Protein AF-0000000078998540 (afdb_homodimer)

Sequence (510 aa):
MRARLSVVMIAKNAASLLPDCLASVAWADEIVVLDSGSSDDTVAVATAAGAKVFTESDWQGYGIQRQRAQQYASGDYILMIDTDERVTPELAQAIRQVLEQPDPQAVYSIARRNLFLGRFMRHSGWYPDRVTRLYARERYRYNDNQVHESLDAPGARVVTLSGDLLHLTCRDFASFQRKQLNYATAWAQERHQQGKKVSVPGIFGRTLAAFCKTLILRAGVLDGRQGWLLAVVNAQYTFNKYTELWALNRGFTEKMRARLSVVMIAKNAASLLPDCLASVAWADEIVVLDSGSSDDTVAVATAAGAKVFTESDWQGYGIQRQRAQQYASGDYILMIDTDERVTPELAQAIRQVLEQPDPQAVYSIARRNLFLGRFMRHSGWYPDRVTRLYARERYRYNDNQVHESLDAPGARVVTLSGDLLHLTCRDFASFQRKQLNYATAWAQERHQQGKKVSVPGIFGRTLAAFCKTLILRAGVLDGRQGWLLAVVNAQYTFNKYTELWALNRGFTEK

Nearest PDB structures (foldseek):
  7msp-assembly2_B  TM=5.994E-01  e=4.275E-14  Bacillus subtilis subsp. subtilis str. 168
  7msk-assembly1_B  TM=5.795E-01  e=1.877E-12  Bacillus thuringiensis serovar andalousiensis BGSC 4AW1
  6p61-assembly2_B  TM=7.218E-01  e=4.505E-08  Leptospira borgpetersenii serovar Hardjo-bovis str. JB197
  6p61-assembly3_C  TM=7.239E-01  e=1.401E-07  Leptospira borgpetersenii serovar Hardjo-bovis str. JB197
  8vh8-assembly2_B  TM=6.514E-01  e=2.178E-07  Pasteurella multocida

Solvent-accessible surface area (backbone atoms only — not comparable to full-atom values): 25796 Å² total; per-residue (Å²): 127,66,54,41,37,17,37,34,31,60,43,60,61,37,42,87,41,34,62,62,24,50,60,43,50,62,86,46,77,34,42,38,38,29,27,46,66,49,87,56,54,27,65,58,54,44,44,74,73,66,32,50,72,47,78,54,63,81,78,76,43,64,14,49,49,52,42,56,39,54,68,74,50,82,36,52,28,31,40,58,50,51,51,56,31,31,50,33,71,57,23,51,52,43,51,53,55,44,31,60,66,65,55,80,61,36,33,31,30,39,29,32,29,34,25,45,67,81,38,68,39,69,27,45,71,41,32,79,38,72,44,68,36,38,36,33,45,91,80,44,50,50,33,71,37,81,68,82,53,45,67,49,56,87,89,44,45,79,42,78,48,57,46,39,34,40,29,64,70,27,48,27,62,64,62,41,50,51,51,45,50,52,52,20,50,52,49,20,52,54,39,45,76,70,65,58,82,65,50,70,68,54,35,52,52,50,18,52,46,38,26,47,40,22,33,58,78,30,37,3,60,79,43,46,71,50,17,54,54,46,14,53,50,47,15,46,41,46,32,50,18,41,48,40,29,35,32,53,75,70,60,28,42,68,127,127,64,56,41,37,16,36,35,29,61,43,60,62,37,44,87,41,34,62,62,24,50,60,43,50,63,85,45,78,34,43,37,37,30,27,47,65,49,87,55,56,27,66,59,52,43,44,73,73,66,32,49,73,46,79,56,64,81,79,77,43,63,14,48,50,52,41,56,38,54,69,73,52,81,37,54,27,32,38,57,48,53,49,56,30,32,51,32,72,57,22,52,51,42,51,54,54,43,30,60,66,67,56,80,61,37,32,32,30,39,27,31,31,35,28,44,66,80,36,69,38,69,28,44,72,42,31,80,38,72,45,69,36,38,38,33,44,91,80,44,51,51,34,70,40,82,69,83,52,48,67,49,56,85,89,44,45,79,42,79,49,59,46,40,34,39,30,64,69,28,48,29,63,66,62,41,50,52,51,45,50,52,52,20,50,52,49,17,52,54,39,45,76,71,66,56,81,66,51,70,69,52,34,52,51,50,17,52,46,39,25,47,39,21,32,60,79,29,36,4,61,78,44,46,71,51,17,54,54,48,14,52,51,48,14,48,42,45,33,51,17,42,49,42,29,36,32,52,73,70,61,26,41,69,130

Organism: Cronobacter sakazakii (strain ATCC BAA-894) (NCBI:txid290339)

Secondary structure (DSSP, 8-state):
-PPPEEEEEEESS-TTTHHHHHHHTTTSSEEEEEE---SSSHHHHHHHTT-EEEE------HHHHHHHHHHT--SSEEEE--TTEEE-HHHHHHHHHHHHS--TTEEEEEEEEEEETTEE-SSTT-SSEEEEEEEETTT-EE---SSS--EE-TTPEEEEEEEEEEEEEES-HHHHHHHHHHHHHHHHHHHHHTT----HHHHHHHHHHHHHIIIIIT-GGGGHHHHHHHHHHHHHHHHHHHHHHHHHHHT-S--/-PPPEEEEEEESS-TTTHHHHHHHTTTSSEEEEEE---SSSHHHHHHHTT-EEEE------HHHHHHHHHHT--SSEEEE--TTEEE-HHHHHHHHHHHHS--TTEEEEEEEEEEETTEE-SSTT-SSEEEEEEEETTT-EE---SSS--EE-TTPEEEEEEEEEEEEEES-HHHHHHHHHHHHHHHHHHHHHTT----HHHHHHHHHHHHHIIIIIT-GGGGHHHHHHHHHHHHHHHHHHHHHHHHHHHT-S--

Foldseek 3Di:
DFFAEEEWEEDEQLLPQQQQALVLCLVHPAYFYEYQDYPDCNQVNCVVSPHHYHYDNPDLADQVSQQVRLVVDDTQKYFYDYSQKHFDPQQVVQVRVCRRPPDQLAWEKAFAQEDFPHDRDCWLPNPRPIATGMHGSVQKGWDSDRPPIHIDRPPGHYHYTDGYIYGHQPPDPVVNLVVLLVVLLVLLVVCVVVVDADDPVRLVVQLVVQLCCRCPVRVLVVVPPRSNVVSNSRSVSSNNSNVSNNCVVVVVDDD/DFFAEEEWEEDEQLLPLQQQALVLCLVGPAYFYEYQDYPDCNQVNCVVSVHHYHYDNPDLADQVSQQVRLVVDDTQKYFYDYSQKGFDPQQVVQVSVCRRPPDQLAWEKAFAFEDFPHDRDCWLPNPRPIATGMHGSVQKGWDSDRPPIHIDRPPGHYHYTDGYIYGHQPPDPVVNLVVLLVVLLVLLVVCVVVVDADDPVRLVVQLVVQLCCRCPVRVLVVVPPRSNVVSNSRSVSSNNSNVSNNCVVVVVDDD

pLDDT: mean 95.79, std 5.22, range [49.41, 98.88]

Structure (mmCIF, N/CA/C/O backbone):
data_AF-0000000078998540-model_v1
#
loop_
_entity.id
_entity.type
_entity.pdbx_description
1 polymer 'Glycosyltransferase 2-like domain-containing protein'
#
loop_
_atom_site.group_PDB
_atom_site.id
_atom_site.type_symbol
_atom_site.label_atom_id
_atom_site.label_alt_id
_atom_site.label_comp_id
_atom_site.label_asym_id
_atom_site.label_entity_id
_atom_site.label_seq_id
_atom_site.pdbx_PDB_ins_code
_atom_site.Cartn_x
_atom_site.Cartn_y
_atom_site.Cartn_z
_atom_site.occupancy
_atom_site.B_iso_or_equiv
_atom_site.auth_seq_id
_atom_site.auth_comp_id
_atom_site.auth_asym_id
_atom_site.auth_atom_id
_atom_site.pdbx_PDB_model_num
ATOM 1 N N . MET A 1 1 ? 4.133 -50.562 -13.875 1 76 1 MET A N 1
ATOM 2 C CA . MET A 1 1 ? 3.025 -49.938 -13.164 1 76 1 MET A CA 1
ATOM 3 C C . MET A 1 1 ? 3.213 -48.438 -13.102 1 76 1 MET A C 1
ATOM 5 O O . MET A 1 1 ? 4.344 -47.938 -13.008 1 76 1 MET A O 1
ATOM 9 N N . ARG A 1 2 ? 2.113 -47.75 -13.328 1 91.31 2 ARG A N 1
ATOM 10 C CA . ARG A 1 2 ? 2.166 -46.281 -13.328 1 91.31 2 ARG A CA 1
ATOM 11 C C . ARG A 1 2 ? 2.531 -45.75 -11.945 1 91.31 2 ARG A C 1
ATOM 13 O O . ARG A 1 2 ? 2.064 -46.281 -10.93 1 91.31 2 ARG A O 1
ATOM 20 N N . ALA A 1 3 ? 3.414 -44.781 -11.922 1 97.06 3 ALA A N 1
ATOM 21 C CA . ALA A 1 3 ? 3.791 -44.188 -10.648 1 97.06 3 ALA A CA 1
ATOM 22 C C . ALA A 1 3 ? 2.596 -43.5 -9.992 1 97.06 3 ALA A C 1
ATOM 24 O O . ALA A 1 3 ? 1.777 -42.875 -10.68 1 97.06 3 ALA A O 1
ATOM 25 N N . ARG A 1 4 ? 2.52 -43.562 -8.695 1 98.25 4 ARG A N 1
ATOM 26 C CA . ARG A 1 4 ? 1.437 -42.938 -7.945 1 98.25 4 ARG A CA 1
ATOM 27 C C . ARG A 1 4 ? 1.755 -41.469 -7.645 1 98.25 4 ARG A C 1
ATOM 29 O O . ARG A 1 4 ? 2.889 -41.125 -7.297 1 98.25 4 ARG A O 1
ATOM 36 N N . LEU A 1 5 ? 0.716 -40.688 -7.801 1 98.69 5 LEU A N 1
ATOM 37 C CA . LEU A 1 5 ? 0.905 -39.25 -7.633 1 98.69 5 LEU A CA 1
ATOM 38 C C . LEU A 1 5 ? 0.256 -38.75 -6.34 1 98.69 5 LEU A C 1
ATOM 40 O O . LEU A 1 5 ? -0.913 -39.062 -6.078 1 98.69 5 LEU A O 1
ATOM 44 N N . SER A 1 6 ? 1.058 -38.031 -5.547 1 98.88 6 SER A N 1
ATOM 45 C CA . SER A 1 6 ? 0.527 -37.219 -4.449 1 98.88 6 SER A CA 1
ATOM 46 C C . SER A 1 6 ? 0.56 -35.75 -4.781 1 98.88 6 SER A C 1
ATOM 48 O O . SER A 1 6 ? 1.627 -35.188 -5.043 1 98.88 6 SER A O 1
ATOM 50 N N . VAL A 1 7 ? -0.583 -35.094 -4.781 1 98.88 7 VAL A N 1
ATOM 51 C CA . VAL A 1 7 ? -0.624 -33.656 -4.816 1 98.88 7 VAL A CA 1
ATOM 52 C C . VAL A 1 7 ? -0.544 -33.094 -3.398 1 98.88 7 VAL A C 1
ATOM 54 O O . VAL A 1 7 ? -1.308 -33.5 -2.52 1 98.88 7 VAL A O 1
ATOM 57 N N . VAL A 1 8 ? 0.411 -32.219 -3.227 1 98.81 8 VAL A N 1
ATOM 58 C CA . VAL A 1 8 ? 0.685 -31.703 -1.89 1 98.81 8 VAL A CA 1
ATOM 59 C C . VAL A 1 8 ? 0.499 -30.188 -1.871 1 98.81 8 VAL A C 1
ATOM 61 O O . VAL A 1 8 ? 0.949 -29.484 -2.781 1 98.81 8 VAL A O 1
ATOM 64 N N . MET A 1 9 ? -0.218 -29.703 -0.807 1 98.25 9 MET A N 1
ATOM 65 C CA . MET A 1 9 ? -0.389 -28.266 -0.674 1 98.25 9 MET A CA 1
ATOM 66 C C . MET A 1 9 ? -0.356 -27.844 0.792 1 98.25 9 MET A C 1
ATOM 68 O O . MET A 1 9 ? -0.728 -28.625 1.673 1 98.25 9 MET A O 1
ATOM 72 N N . ILE A 1 10 ? 0.123 -26.656 1.037 1 98.31 10 ILE A N 1
ATOM 73 C CA . ILE A 1 10 ? 0.015 -25.984 2.332 1 98.31 10 ILE A CA 1
ATOM 74 C C . ILE A 1 10 ? -1.066 -24.922 2.271 1 98.31 10 ILE A C 1
ATOM 76 O O . ILE A 1 10 ? -1.239 -24.25 1.244 1 98.31 10 ILE A O 1
ATOM 80 N N . ALA A 1 11 ? -1.829 -24.812 3.402 1 98.38 11 ALA A N 1
ATOM 81 C CA . ALA A 1 11 ? -2.986 -23.922 3.324 1 98.38 11 ALA A CA 1
ATOM 82 C C . ALA A 1 11 ? -3.166 -23.141 4.625 1 98.38 11 ALA A C 1
ATOM 84 O O . ALA A 1 11 ? -2.842 -23.641 5.703 1 98.38 11 ALA A O 1
ATOM 85 N N . LYS A 1 12 ? -3.592 -21.984 4.496 1 98 12 LYS A N 1
ATOM 86 C CA . LYS A 1 12 ? -4.047 -21.125 5.594 1 98 12 LYS A CA 1
ATOM 87 C C . LYS A 1 12 ? -5.191 -20.219 5.148 1 98 12 LYS A C 1
ATOM 89 O O . LYS A 1 12 ? -5.031 -19.422 4.23 1 98 12 LYS A O 1
ATOM 94 N N . ASN A 1 13 ? -6.355 -20.344 5.797 1 97.5 13 ASN A N 1
ATOM 95 C CA . ASN A 1 13 ? -7.543 -19.531 5.512 1 97.5 13 ASN A CA 1
ATOM 96 C C . ASN A 1 13 ? -7.824 -19.469 4.012 1 97.5 13 ASN A C 1
ATOM 98 O O . ASN A 1 13 ? -7.969 -18.375 3.457 1 97.5 13 ASN A O 1
ATOM 102 N N . ALA A 1 14 ? -7.883 -20.656 3.402 1 97.12 14 ALA A N 1
ATOM 103 C CA . ALA A 1 14 ? -8.008 -20.75 1.951 1 97.12 14 ALA A CA 1
ATOM 104 C C . ALA A 1 14 ? -9.352 -21.359 1.559 1 97.12 14 ALA A C 1
ATOM 106 O O . ALA A 1 14 ? -9.484 -21.922 0.47 1 97.12 14 ALA A O 1
ATOM 107 N N . ALA A 1 15 ? -10.336 -21.266 2.373 1 97.69 15 ALA A N 1
ATOM 108 C CA . ALA A 1 15 ? -11.609 -21.938 2.166 1 97.69 15 ALA A CA 1
ATOM 109 C C . ALA A 1 15 ? -12.234 -21.531 0.831 1 97.69 15 ALA A C 1
ATOM 111 O O . ALA A 1 15 ? -12.812 -22.375 0.133 1 97.69 15 ALA A O 1
ATOM 112 N N . SER A 1 16 ? -12.102 -20.344 0.473 1 95.19 16 SER A N 1
ATOM 113 C CA . SER A 1 16 ? -12.773 -19.844 -0.72 1 95.19 16 SER A CA 1
ATOM 114 C C . SER A 1 16 ? -12.062 -20.312 -1.99 1 95.19 16 SER A C 1
ATOM 116 O O . SER A 1 16 ? -12.695 -20.438 -3.043 1 95.19 16 SER A O 1
ATOM 118 N N . LEU A 1 17 ? -10.812 -20.641 -1.921 1 96 17 LEU A N 1
ATOM 119 C CA . LEU A 1 17 ? -10.016 -20.969 -3.098 1 96 17 LEU A CA 1
ATOM 120 C C . LEU A 1 17 ? -9.898 -22.469 -3.271 1 96 17 LEU A C 1
ATOM 122 O O . LEU A 1 17 ? -9.727 -22.969 -4.391 1 96 17 LEU A O 1
ATOM 126 N N . LEU A 1 18 ? -10.039 -23.203 -2.264 1 97.5 18 LEU A N 1
ATOM 127 C CA . LEU A 1 18 ? -9.664 -24.609 -2.197 1 97.5 18 LEU A CA 1
ATOM 128 C C . LEU A 1 18 ? -10.57 -25.453 -3.09 1 97.5 18 LEU A C 1
ATOM 130 O O . LEU A 1 18 ? -10.102 -26.375 -3.752 1 97.5 18 LEU A O 1
ATOM 134 N N . PRO A 1 19 ? -11.906 -25.141 -3.139 1 97.69 19 PRO A N 1
ATOM 135 C CA . PRO A 1 19 ? -12.773 -26.031 -3.906 1 97.69 19 PRO A CA 1
ATOM 136 C C . PRO A 1 19 ? -12.328 -26.188 -5.359 1 97.69 19 PRO A C 1
ATOM 138 O O . PRO A 1 19 ? -12.18 -27.312 -5.844 1 97.69 19 PRO A O 1
ATOM 141 N N . ASP A 1 20 ? -12.062 -25.094 -6.004 1 97.5 20 ASP A N 1
ATOM 142 C CA . ASP A 1 20 ? -11.641 -25.156 -7.402 1 97.5 20 ASP A CA 1
ATOM 143 C C . ASP A 1 20 ? -10.242 -25.766 -7.527 1 97.5 20 ASP A C 1
ATOM 145 O O . ASP A 1 20 ? -9.945 -26.453 -8.5 1 97.5 20 ASP A O 1
ATOM 149 N N . CYS A 1 21 ? -9.406 -25.438 -6.613 1 98.5 21 CYS A N 1
ATOM 150 C CA . CYS A 1 21 ? -8.062 -26.016 -6.613 1 98.5 21 CYS A CA 1
ATOM 151 C C . CYS A 1 21 ? -8.125 -27.531 -6.5 1 98.5 21 CYS A C 1
ATOM 153 O O . CYS A 1 21 ? -7.547 -28.25 -7.328 1 98.5 21 CYS A O 1
ATOM 155 N N . LEU A 1 22 ? -8.883 -28.016 -5.547 1 98.62 22 LEU A N 1
ATOM 156 C CA . LEU A 1 22 ? -9.008 -29.453 -5.301 1 98.62 22 LEU A CA 1
ATOM 157 C C . LEU A 1 22 ? -9.672 -30.141 -6.48 1 98.62 22 LEU A C 1
ATOM 159 O O . LEU A 1 22 ? -9.266 -31.25 -6.863 1 98.62 22 LEU A O 1
ATOM 163 N N . ALA A 1 23 ? -10.641 -29.516 -7.035 1 98.44 23 ALA A N 1
ATOM 164 C CA . ALA A 1 23 ? -11.32 -30.094 -8.195 1 98.44 23 ALA A CA 1
ATOM 165 C C . ALA A 1 23 ? -10.344 -30.281 -9.359 1 98.44 23 ALA A C 1
ATOM 167 O O . ALA A 1 23 ? -10.445 -31.266 -10.102 1 98.44 23 ALA A O 1
ATOM 168 N N . SER A 1 24 ? -9.43 -29.391 -9.523 1 98.69 24 SER A N 1
ATOM 169 C CA . SER A 1 24 ? -8.508 -29.422 -10.656 1 98.69 24 SER A CA 1
ATOM 170 C C . SER A 1 24 ? -7.52 -30.578 -10.531 1 98.69 24 SER A C 1
ATOM 172 O O . SER A 1 24 ? -6.859 -30.938 -11.508 1 98.69 24 SER A O 1
ATOM 174 N N . VAL A 1 25 ? -7.43 -31.172 -9.32 1 98.75 25 VAL A N 1
ATOM 175 C CA . VAL A 1 25 ? -6.453 -32.25 -9.125 1 98.75 25 VAL A CA 1
ATOM 176 C C . VAL A 1 25 ? -7.148 -33.5 -8.602 1 98.75 25 VAL A C 1
ATOM 178 O O . VAL A 1 25 ? -6.504 -34.375 -8.039 1 98.75 25 VAL A O 1
ATOM 181 N N . ALA A 1 26 ? -8.406 -33.562 -8.758 1 98.12 26 ALA A N 1
ATOM 182 C CA . ALA A 1 26 ? -9.203 -34.688 -8.242 1 98.12 26 ALA A CA 1
ATOM 183 C C . ALA A 1 26 ? -8.773 -36 -8.859 1 98.12 26 ALA A C 1
ATOM 185 O O . ALA A 1 26 ? -9.047 -37.062 -8.312 1 98.12 26 ALA A O 1
ATOM 186 N N . TRP A 1 27 ? -8.078 -35.938 -9.953 1 97.94 27 TRP A N 1
ATOM 187 C CA . TRP A 1 27 ? -7.656 -37.125 -10.695 1 97.94 27 TRP A CA 1
ATOM 188 C C . TRP A 1 27 ? -6.422 -37.75 -10.055 1 97.94 27 TRP A C 1
ATOM 190 O O . TRP A 1 27 ? -6.035 -38.875 -10.406 1 97.94 27 TRP A O 1
ATOM 200 N N . ALA A 1 28 ? -5.801 -37.125 -9.094 1 98.5 28 ALA A N 1
ATOM 201 C CA . ALA A 1 28 ? -4.59 -37.625 -8.453 1 98.5 28 ALA A CA 1
ATOM 202 C C . ALA A 1 28 ? -4.895 -38.844 -7.578 1 98.5 28 ALA A C 1
ATOM 204 O O . ALA A 1 28 ? -6.039 -39.062 -7.164 1 98.5 28 ALA A O 1
ATOM 205 N N . ASP A 1 29 ? -3.834 -39.625 -7.285 1 98.5 29 ASP A N 1
ATOM 206 C CA . ASP A 1 29 ? -4 -40.781 -6.438 1 98.5 29 ASP A CA 1
ATOM 207 C C . ASP A 1 29 ? -4.199 -40.406 -4.977 1 98.5 29 ASP A C 1
ATOM 209 O O . ASP A 1 29 ? -4.844 -41.125 -4.211 1 98.5 29 ASP A O 1
ATOM 213 N N . GLU A 1 30 ? -3.594 -39.281 -4.68 1 98.69 30 GLU A N 1
ATOM 214 C CA . GLU A 1 30 ? -3.596 -38.781 -3.309 1 98.69 30 GLU A CA 1
ATOM 215 C C . GLU A 1 30 ? -3.496 -37.25 -3.271 1 98.69 30 GLU A C 1
ATOM 217 O O . GLU A 1 30 ? -2.75 -36.656 -4.051 1 98.69 30 GLU A O 1
ATOM 222 N N . ILE A 1 31 ? -4.312 -36.656 -2.373 1 98.88 31 ILE A N 1
ATOM 223 C CA . ILE A 1 31 ? -4.199 -35.25 -2.107 1 98.88 31 ILE A CA 1
ATOM 224 C C . ILE A 1 31 ? -3.889 -35 -0.629 1 98.88 31 ILE A C 1
ATOM 226 O O . ILE A 1 31 ? -4.605 -35.5 0.245 1 98.88 31 ILE A O 1
ATOM 230 N N . VAL A 1 32 ? -2.771 -34.312 -0.364 1 98.88 32 VAL A N 1
ATOM 231 C CA . VAL A 1 32 ? -2.348 -34 0.994 1 98.88 32 VAL A CA 1
ATOM 232 C C . VAL A 1 32 ? -2.416 -32.469 1.212 1 98.88 32 VAL A C 1
ATOM 234 O O . VAL A 1 32 ? -1.863 -31.703 0.426 1 98.88 32 VAL A O 1
ATOM 237 N N . VAL A 1 33 ? -3.115 -32.094 2.273 1 98.88 33 VAL A N 1
ATOM 238 C CA . VAL A 1 33 ? -3.201 -30.688 2.652 1 98.88 33 VAL A CA 1
ATOM 239 C C . VAL A 1 33 ? -2.652 -30.5 4.062 1 98.88 33 VAL A C 1
ATOM 241 O O . VAL A 1 33 ? -3.123 -31.125 5.012 1 98.88 33 VAL A O 1
ATOM 244 N N . LEU A 1 34 ? -1.614 -29.703 4.168 1 98.81 34 LEU A N 1
ATOM 245 C CA . LEU A 1 34 ? -1.112 -29.312 5.484 1 98.81 34 LEU A CA 1
ATOM 246 C C . LEU A 1 34 ? -1.609 -27.922 5.863 1 98.81 34 LEU A C 1
ATOM 248 O O . LEU A 1 34 ? -1.164 -26.922 5.297 1 98.81 34 LEU A O 1
ATOM 252 N N . ASP A 1 35 ? -2.457 -27.891 6.859 1 98.75 35 ASP A N 1
ATOM 253 C CA . ASP A 1 35 ? -3.059 -26.641 7.312 1 98.75 35 ASP A CA 1
ATOM 254 C C . ASP A 1 35 ? -2.188 -25.953 8.367 1 98.75 35 ASP A C 1
ATOM 256 O O . ASP A 1 35 ? -1.68 -26.625 9.281 1 98.75 35 ASP A O 1
ATOM 260 N N . SER A 1 36 ? -2.051 -24.672 8.211 1 97.94 36 SER A N 1
ATOM 261 C CA . SER A 1 36 ? -1.195 -23.906 9.117 1 97.94 36 SER A CA 1
ATOM 262 C C . SER A 1 36 ? -2.012 -23.234 10.211 1 97.94 36 SER A C 1
ATOM 264 O O . SER A 1 36 ? -1.672 -22.141 10.656 1 97.94 36 SER A O 1
ATOM 266 N N . GLY A 1 37 ? -3.07 -23.734 10.57 1 97.75 37 GLY A N 1
ATOM 267 C CA . GLY A 1 37 ? -3.898 -23.188 11.625 1 97.75 37 GLY A CA 1
ATOM 268 C C . GLY A 1 37 ? -4.957 -22.219 11.117 1 97.75 37 GLY A C 1
ATOM 269 O O . GLY A 1 37 ? -5.039 -21.078 11.57 1 97.75 37 GLY A O 1
ATOM 270 N N . SER A 1 38 ? -5.762 -22.656 10.242 1 97.75 38 SER A N 1
ATOM 271 C CA . SER A 1 38 ? -6.828 -21.844 9.672 1 97.75 38 SER A CA 1
ATOM 272 C C . SER A 1 38 ? -7.945 -21.609 10.68 1 97.75 38 SER A C 1
ATOM 274 O O . SER A 1 38 ? -8.219 -22.453 11.531 1 97.75 38 SER A O 1
ATOM 276 N N . SER A 1 39 ? -8.492 -20.391 10.547 1 97.56 39 SER A N 1
ATOM 277 C CA . SER A 1 39 ? -9.648 -20.047 11.375 1 97.56 39 SER A CA 1
ATOM 278 C C . SER A 1 39 ? -10.938 -20.141 10.57 1 97.56 39 SER A C 1
ATOM 280 O O . SER A 1 39 ? -12.031 -20.062 11.141 1 97.56 39 SER A O 1
ATOM 282 N N . ASP A 1 40 ? -10.859 -20.344 9.336 1 97.62 40 ASP A N 1
ATOM 283 C CA . ASP A 1 40 ? -12.031 -20.469 8.484 1 97.62 40 ASP A CA 1
ATOM 284 C C . ASP A 1 40 ? -12.328 -21.922 8.141 1 97.62 40 ASP A C 1
ATOM 286 O O . ASP A 1 40 ? -11.922 -22.828 8.867 1 97.62 40 ASP A O 1
ATOM 290 N N . ASP A 1 41 ? -13.094 -22.156 7.098 1 98.12 41 ASP A N 1
ATOM 291 C CA . ASP A 1 41 ? -13.578 -23.5 6.797 1 98.12 41 ASP A CA 1
ATOM 292 C C . ASP A 1 41 ? -12.57 -24.281 5.953 1 98.12 41 ASP A C 1
ATOM 294 O O . ASP A 1 41 ? -12.93 -25.25 5.289 1 98.12 41 ASP A O 1
ATOM 298 N N . THR A 1 42 ? -11.336 -23.906 5.969 1 98.56 42 THR A N 1
ATOM 299 C CA . THR A 1 42 ? -10.305 -24.5 5.125 1 98.56 42 THR A CA 1
ATOM 300 C C . THR A 1 42 ? -10.211 -26 5.371 1 98.56 42 THR A C 1
ATOM 302 O O . THR A 1 42 ? -10.281 -26.797 4.43 1 98.56 42 THR A O 1
ATOM 305 N N . VAL A 1 43 ? -10.156 -26.406 6.57 1 98.44 43 VAL A N 1
ATOM 306 C CA . VAL A 1 43 ? -9.984 -27.812 6.926 1 98.44 43 VAL A CA 1
ATOM 307 C C . VAL A 1 43 ? -11.219 -28.609 6.508 1 98.44 43 VAL A C 1
ATOM 309 O O . VAL A 1 43 ? -11.102 -29.688 5.914 1 98.44 43 VAL A O 1
ATOM 312 N N . ALA A 1 44 ? -12.32 -28.078 6.738 1 98.5 44 ALA A N 1
ATOM 313 C CA . ALA A 1 44 ? -13.578 -28.75 6.406 1 98.5 44 ALA A CA 1
ATOM 314 C C . ALA A 1 44 ? -13.703 -28.953 4.898 1 98.5 44 ALA A C 1
ATOM 316 O O . ALA A 1 44 ? -14.086 -30.031 4.449 1 98.5 44 ALA A O 1
ATOM 317 N N . VAL A 1 45 ? -13.398 -27.938 4.191 1 98.44 45 VAL A N 1
ATOM 318 C CA . VAL A 1 45 ? -13.5 -27.984 2.736 1 98.44 45 VAL A CA 1
ATOM 319 C C . VAL A 1 45 ? -12.547 -29.047 2.186 1 98.44 45 VAL A C 1
ATOM 321 O O . VAL A 1 45 ? -12.922 -29.844 1.327 1 98.44 45 VAL A O 1
ATOM 324 N N . ALA A 1 46 ? -11.367 -29.047 2.637 1 98.62 46 ALA A N 1
ATOM 325 C CA . ALA A 1 46 ? -10.359 -30 2.178 1 98.62 46 ALA A CA 1
ATOM 326 C C . ALA A 1 46 ? -10.781 -31.438 2.498 1 98.62 46 ALA A C 1
ATOM 328 O O . ALA A 1 46 ? -10.688 -32.312 1.645 1 98.62 46 ALA A O 1
ATOM 329 N N . THR A 1 47 ? -11.242 -31.672 3.664 1 98.31 47 THR A N 1
ATOM 330 C CA . THR A 1 47 ? -11.672 -33 4.105 1 98.31 47 THR A CA 1
ATOM 331 C C . THR A 1 47 ? -12.844 -33.5 3.264 1 98.31 47 THR A C 1
ATOM 333 O O . THR A 1 47 ? -12.852 -34.625 2.83 1 98.31 47 THR A O 1
ATOM 336 N N . ALA A 1 48 ? -13.711 -32.625 3.051 1 97.94 48 ALA A N 1
ATOM 337 C CA . ALA A 1 48 ? -14.898 -32.969 2.281 1 97.94 48 ALA A CA 1
ATOM 338 C C . ALA A 1 48 ? -14.531 -33.375 0.857 1 97.94 48 ALA A C 1
ATOM 340 O O . ALA A 1 48 ? -15.219 -34.188 0.237 1 97.94 48 ALA A O 1
ATOM 341 N N . ALA A 1 49 ? -13.484 -32.906 0.394 1 97.69 49 ALA A N 1
ATOM 342 C CA . ALA A 1 49 ? -13.055 -33.156 -0.973 1 97.69 49 ALA A CA 1
ATOM 343 C C . ALA A 1 49 ? -12.242 -34.469 -1.04 1 97.69 49 ALA A C 1
ATOM 345 O O . ALA A 1 49 ? -11.789 -34.875 -2.115 1 97.69 49 ALA A O 1
ATOM 346 N N . GLY A 1 50 ? -11.992 -35.062 0.124 1 97.62 50 GLY A N 1
ATOM 347 C CA . GLY A 1 50 ? -11.312 -36.344 0.153 1 97.62 50 GLY A CA 1
ATOM 348 C C . GLY A 1 50 ? -9.82 -36.25 0.376 1 97.62 50 GLY A C 1
ATOM 349 O O . GLY A 1 50 ? -9.086 -37.219 0.263 1 97.62 50 GLY A O 1
ATOM 350 N N . ALA A 1 51 ? -9.375 -35.062 0.671 1 98.62 51 ALA A N 1
ATOM 351 C CA . ALA A 1 51 ? -7.949 -34.844 0.938 1 98.62 51 ALA A CA 1
ATOM 352 C C . ALA A 1 51 ? -7.574 -35.375 2.316 1 98.62 51 ALA A C 1
ATOM 354 O O . ALA A 1 51 ? -8.406 -35.438 3.223 1 98.62 51 ALA A O 1
ATOM 355 N N . LYS A 1 52 ? -6.355 -35.875 2.447 1 98.69 52 LYS A N 1
ATOM 356 C CA . LYS A 1 52 ? -5.758 -36.094 3.76 1 98.69 52 LYS A CA 1
ATOM 357 C C . LYS A 1 52 ? -5.277 -34.812 4.383 1 98.69 52 LYS A C 1
ATOM 359 O O . LYS A 1 52 ? -4.32 -34.188 3.898 1 98.69 52 LYS A O 1
ATOM 364 N N . VAL A 1 53 ? -5.926 -34.438 5.488 1 98.75 53 VAL A N 1
ATOM 365 C CA . VAL A 1 53 ? -5.652 -33.125 6.059 1 98.75 53 VAL A CA 1
ATOM 366 C C . VAL A 1 53 ? -4.883 -33.281 7.367 1 98.75 53 VAL A C 1
ATOM 368 O O . VAL A 1 53 ? -5.242 -34.094 8.219 1 98.75 53 VAL A O 1
ATOM 371 N N . PHE A 1 54 ? -3.818 -32.562 7.473 1 98.69 54 PHE A N 1
ATOM 372 C CA . PHE A 1 54 ? -3.01 -32.469 8.68 1 98.69 54 PHE A CA 1
ATOM 373 C C . PHE A 1 54 ? -2.854 -31.016 9.117 1 98.69 54 PHE A C 1
ATOM 375 O O . PHE A 1 54 ? -3.137 -30.094 8.344 1 98.69 54 PHE A O 1
ATOM 382 N N . THR A 1 55 ? -2.479 -30.844 10.406 1 98 55 THR A N 1
ATOM 383 C CA . THR A 1 55 ? -2.336 -29.484 10.914 1 98 55 THR A CA 1
ATOM 384 C C . THR A 1 55 ? -0.97 -29.281 11.562 1 98 55 THR A C 1
ATOM 386 O O . THR A 1 55 ? -0.517 -30.141 12.328 1 98 55 THR A O 1
ATOM 389 N N . GLU A 1 56 ? -0.282 -28.328 11.141 1 97.44 56 GLU A N 1
ATOM 390 C CA . GLU A 1 56 ? 0.967 -27.844 11.727 1 97.44 56 GLU A CA 1
ATOM 391 C C . GLU A 1 56 ? 0.983 -26.328 11.828 1 97.44 56 GLU A C 1
ATOM 393 O O . GLU A 1 56 ? 1.215 -25.625 10.836 1 97.44 56 GLU A O 1
ATOM 398 N N . SER A 1 57 ? 0.856 -25.734 13.078 1 95.81 57 SER A N 1
ATOM 399 C CA . SER A 1 57 ? 0.678 -24.297 13.25 1 95.81 57 SER A CA 1
ATOM 400 C C . SER A 1 57 ? 1.991 -23.625 13.617 1 95.81 57 SER A C 1
ATOM 402 O O . SER A 1 57 ? 2.057 -22.391 13.711 1 95.81 57 SER A O 1
ATOM 404 N N . ASP A 1 58 ? 3.027 -24.359 13.867 1 95.88 58 ASP A N 1
ATOM 405 C CA . ASP A 1 58 ? 4.34 -23.781 14.125 1 95.88 58 ASP A CA 1
ATOM 406 C C . ASP A 1 58 ? 5.012 -23.344 12.828 1 95.88 58 ASP A C 1
ATOM 408 O O . ASP A 1 58 ? 5.855 -24.062 12.281 1 95.88 58 ASP A O 1
ATOM 412 N N . TRP A 1 59 ? 4.746 -22.203 12.453 1 94.19 59 TRP A N 1
ATOM 413 C CA . TRP A 1 59 ? 5.191 -21.719 11.156 1 94.19 59 TRP A CA 1
ATOM 414 C C . TRP A 1 59 ? 6.672 -21.344 11.188 1 94.19 59 TRP A C 1
ATOM 416 O O . TRP A 1 59 ? 7.082 -20.469 11.945 1 94.19 59 TRP A O 1
ATOM 426 N N . GLN A 1 60 ? 7.418 -21.953 10.375 1 93.62 60 GLN A N 1
ATOM 427 C CA . GLN A 1 60 ? 8.852 -21.703 10.312 1 93.62 60 GLN A CA 1
ATOM 428 C C . GLN A 1 60 ? 9.289 -21.344 8.891 1 93.62 60 GLN A C 1
ATOM 430 O O . GLN A 1 60 ? 10.453 -21.531 8.531 1 93.62 60 GLN A O 1
ATOM 435 N N . GLY A 1 61 ? 8.312 -20.969 8.031 1 93.56 61 GLY A N 1
ATOM 436 C CA . GLY A 1 61 ? 8.609 -20.594 6.66 1 93.56 61 GLY A CA 1
ATOM 437 C C . GLY A 1 61 ? 8.039 -21.562 5.641 1 93.56 61 GLY A C 1
ATOM 438 O O . GLY A 1 61 ? 7.703 -22.703 5.98 1 93.56 61 GLY A O 1
ATOM 439 N N . TYR A 1 62 ? 8.039 -21.094 4.418 1 94.81 62 TYR A N 1
ATOM 440 C CA . TYR A 1 62 ? 7.434 -21.875 3.346 1 94.81 62 TYR A CA 1
ATOM 441 C C . TYR A 1 62 ? 8.219 -23.156 3.096 1 94.81 62 TYR A C 1
ATOM 443 O O . TYR A 1 62 ? 7.629 -24.234 2.953 1 94.81 62 TYR A O 1
ATOM 451 N N . GLY A 1 63 ? 9.469 -23 3.035 1 95.62 63 GLY A N 1
ATOM 452 C CA . GLY A 1 63 ? 10.297 -24.156 2.758 1 95.62 63 GLY A CA 1
ATOM 453 C C . GLY A 1 63 ? 10.094 -25.281 3.744 1 95.62 63 GLY A C 1
ATOM 454 O O . GLY A 1 63 ? 9.789 -26.422 3.348 1 95.62 63 GLY A O 1
ATOM 455 N N . ILE A 1 64 ? 10.133 -24.953 4.953 1 96.44 64 ILE A N 1
ATOM 456 C CA . ILE A 1 64 ? 9.984 -25.938 6.012 1 96.44 64 ILE A CA 1
ATOM 457 C C . ILE A 1 64 ? 8.57 -26.531 5.977 1 96.44 64 ILE A C 1
ATOM 459 O O . ILE A 1 64 ? 8.391 -27.734 6.121 1 96.44 64 ILE A O 1
ATOM 463 N N . GLN A 1 65 ? 7.633 -25.688 5.762 1 97.12 65 GLN A N 1
ATOM 464 C CA . GLN A 1 65 ? 6.25 -26.156 5.738 1 97.12 65 GLN A CA 1
ATOM 465 C C . GLN A 1 65 ? 6.016 -27.109 4.566 1 97.12 65 GLN A C 1
ATOM 467 O O . GLN A 1 65 ? 5.285 -28.094 4.699 1 97.12 65 GLN A O 1
ATOM 472 N N . ARG A 1 66 ? 6.633 -26.828 3.414 1 97.56 66 ARG A N 1
ATOM 473 C CA . ARG A 1 66 ? 6.512 -27.719 2.258 1 97.56 66 ARG A CA 1
ATOM 474 C C . ARG A 1 66 ? 7.199 -29.047 2.514 1 97.56 66 ARG A C 1
ATOM 476 O O . ARG A 1 66 ? 6.715 -30.094 2.082 1 97.56 66 ARG A O 1
ATOM 483 N N . GLN A 1 67 ? 8.297 -29 3.221 1 97.44 67 GLN A N 1
ATOM 484 C CA . GLN A 1 67 ? 8.961 -30.234 3.617 1 97.44 67 GLN A CA 1
ATOM 485 C C . GLN A 1 67 ? 8.055 -31.094 4.5 1 97.44 67 GLN A C 1
ATOM 487 O O . GLN A 1 67 ? 7.922 -32.281 4.277 1 97.44 67 GLN A O 1
ATOM 492 N N . ARG A 1 68 ? 7.473 -30.422 5.453 1 98.06 68 ARG A N 1
ATOM 493 C CA . ARG A 1 68 ? 6.582 -31.125 6.371 1 98.06 68 ARG A CA 1
ATOM 494 C C . ARG A 1 68 ? 5.406 -31.75 5.629 1 98.06 68 ARG A C 1
ATOM 496 O O . ARG A 1 68 ? 5.062 -32.906 5.867 1 98.06 68 ARG A O 1
ATOM 503 N N . ALA A 1 69 ? 4.855 -30.969 4.77 1 98.5 69 ALA A N 1
ATOM 504 C CA . ALA A 1 69 ? 3.713 -31.453 4.008 1 98.5 69 ALA A CA 1
ATOM 505 C C . ALA A 1 69 ? 4.09 -32.688 3.184 1 98.5 69 ALA A C 1
ATOM 507 O O . ALA A 1 69 ? 3.33 -33.656 3.117 1 98.5 69 ALA A O 1
ATOM 508 N N . GLN A 1 70 ? 5.199 -32.656 2.562 1 98.38 70 GLN A N 1
ATOM 509 C CA . GLN A 1 70 ? 5.676 -33.75 1.729 1 98.38 70 GLN A CA 1
ATOM 510 C C . GLN A 1 70 ? 5.82 -35.031 2.539 1 98.38 70 GLN A C 1
ATOM 512 O O . GLN A 1 70 ? 5.609 -36.125 2.016 1 98.38 70 GLN A O 1
ATOM 517 N N . GLN A 1 71 ? 6.102 -34.969 3.787 1 98.12 71 GLN A N 1
ATOM 518 C CA . GLN A 1 71 ? 6.328 -36.156 4.641 1 98.12 71 GLN A CA 1
ATOM 519 C C . GLN A 1 71 ? 5.051 -36.938 4.812 1 98.12 71 GLN A C 1
ATOM 521 O O . GLN A 1 71 ? 5.102 -38.156 5.129 1 98.12 71 GLN A O 1
ATOM 526 N N . TYR A 1 72 ? 3.969 -36.312 4.625 1 98.62 72 TYR A N 1
ATOM 527 C CA . TYR A 1 72 ? 2.695 -37.031 4.809 1 98.62 72 TYR A CA 1
ATOM 528 C C . TYR A 1 72 ? 2.268 -37.719 3.529 1 98.62 72 TYR A C 1
ATOM 530 O O . TYR A 1 72 ? 1.301 -38.5 3.527 1 98.62 72 TYR A O 1
ATOM 538 N N . ALA A 1 73 ? 2.955 -37.438 2.457 1 98.69 73 ALA A N 1
ATOM 539 C CA . ALA A 1 73 ? 2.6 -38.031 1.168 1 98.69 73 ALA A CA 1
ATOM 540 C C . ALA A 1 73 ? 3.105 -39.469 1.062 1 98.69 73 ALA A C 1
ATOM 542 O O . ALA A 1 73 ? 4.137 -39.812 1.643 1 98.69 73 ALA A O 1
ATOM 543 N N . SER A 1 74 ? 2.404 -40.281 0.269 1 98.31 74 SER A N 1
ATOM 544 C CA . SER A 1 74 ? 2.791 -41.688 0.119 1 98.31 74 SER A CA 1
ATOM 545 C C . SER A 1 74 ? 3.016 -42.031 -1.347 1 98.31 74 SER A C 1
ATOM 547 O O . SER A 1 74 ? 3.469 -43.156 -1.659 1 98.31 74 SER A O 1
ATOM 549 N N . GLY A 1 75 ? 2.699 -41.156 -2.275 1 98.25 75 GLY A N 1
ATOM 550 C CA . GLY A 1 75 ? 2.9 -41.406 -3.693 1 98.25 75 GLY A CA 1
ATOM 551 C C . GLY A 1 75 ? 4.363 -41.438 -4.09 1 98.25 75 GLY A C 1
ATOM 552 O O . GLY A 1 75 ? 5.234 -41.062 -3.311 1 98.25 75 GLY A O 1
ATOM 553 N N . ASP A 1 76 ? 4.586 -41.969 -5.281 1 98.25 76 ASP A N 1
ATOM 554 C CA . ASP A 1 76 ? 5.941 -42.031 -5.82 1 98.25 76 ASP A CA 1
ATOM 555 C C . ASP A 1 76 ? 6.418 -40.656 -6.234 1 98.25 76 ASP A C 1
ATOM 557 O O . ASP A 1 76 ? 7.602 -40.312 -6.105 1 98.25 76 ASP A O 1
ATOM 561 N N . TYR A 1 77 ? 5.496 -39.844 -6.734 1 98.56 77 TYR A N 1
ATOM 562 C CA . TYR A 1 77 ? 5.785 -38.469 -7.211 1 98.56 77 TYR A CA 1
ATOM 563 C C . TYR A 1 77 ? 4.941 -37.438 -6.469 1 98.56 77 TYR A C 1
ATOM 565 O O . TYR A 1 77 ? 3.838 -37.75 -6.012 1 98.56 77 TYR A O 1
ATOM 573 N N . ILE A 1 78 ? 5.578 -36.25 -6.418 1 98.75 78 ILE A N 1
ATOM 574 C CA . ILE A 1 78 ? 4.902 -35.125 -5.777 1 98.75 78 ILE A CA 1
ATOM 575 C C . ILE A 1 78 ? 4.598 -34.031 -6.816 1 98.75 78 ILE A C 1
ATOM 577 O O . ILE A 1 78 ? 5.445 -33.719 -7.652 1 98.75 78 ILE A O 1
ATOM 581 N N . LEU A 1 79 ? 3.418 -33.562 -6.836 1 98.81 79 LEU A N 1
ATOM 582 C CA . LEU A 1 79 ? 3.074 -32.281 -7.414 1 98.81 79 LEU A CA 1
ATOM 583 C C . LEU A 1 79 ? 2.77 -31.266 -6.324 1 98.81 79 LEU A C 1
ATOM 585 O O . LEU A 1 79 ? 1.752 -31.375 -5.633 1 98.81 79 LEU A O 1
ATOM 589 N N . MET A 1 80 ? 3.674 -30.344 -6.156 1 98.62 80 MET A N 1
ATOM 590 C CA . MET A 1 80 ? 3.502 -29.281 -5.168 1 98.62 80 MET A CA 1
ATOM 591 C C . MET A 1 80 ? 2.727 -28.109 -5.758 1 98.62 80 MET A C 1
ATOM 593 O O . MET A 1 80 ? 3.174 -27.484 -6.727 1 98.62 80 MET A O 1
ATOM 597 N N . ILE A 1 81 ? 1.505 -27.781 -5.223 1 98.38 81 ILE A N 1
ATOM 598 C CA . ILE A 1 81 ? 0.774 -26.641 -5.754 1 98.38 81 ILE A CA 1
ATOM 599 C C . ILE A 1 81 ? 0.272 -25.766 -4.605 1 98.38 81 ILE A C 1
ATOM 601 O O . ILE A 1 81 ? 0.182 -26.219 -3.465 1 98.38 81 ILE A O 1
ATOM 605 N N . ASP A 1 82 ? -0.038 -24.547 -4.918 1 97.56 82 ASP A N 1
ATOM 606 C CA . ASP A 1 82 ? -0.626 -23.625 -3.963 1 97.56 82 ASP A CA 1
ATOM 607 C C . ASP A 1 82 ? -2.148 -23.594 -4.09 1 97.56 82 ASP A C 1
ATOM 609 O O . ASP A 1 82 ? -2.699 -24 -5.113 1 97.56 82 ASP A O 1
ATOM 613 N N . THR A 1 83 ? -2.768 -23.078 -3.031 1 97.88 83 THR A N 1
ATOM 614 C CA . THR A 1 83 ? -4.223 -23.109 -2.963 1 97.88 83 THR A CA 1
ATOM 615 C C . THR A 1 83 ? -4.836 -22.188 -4.023 1 97.88 83 THR A C 1
ATOM 617 O O . THR A 1 83 ? -6.004 -22.344 -4.379 1 97.88 83 THR A O 1
ATOM 620 N N . ASP A 1 84 ? -4.008 -21.281 -4.504 1 97.06 84 ASP A N 1
ATOM 621 C CA . ASP A 1 84 ? -4.527 -20.344 -5.504 1 97.06 84 ASP A CA 1
ATOM 622 C C . ASP A 1 84 ? -4.102 -20.766 -6.91 1 97.06 84 ASP A C 1
ATOM 624 O O . ASP A 1 84 ? -4.062 -19.938 -7.824 1 97.06 84 ASP A O 1
ATOM 628 N N . GLU A 1 85 ? -3.797 -22.016 -7.066 1 98.19 85 GLU A N 1
ATOM 629 C CA . GLU A 1 85 ? -3.404 -22.547 -8.367 1 98.19 85 GLU A CA 1
ATOM 630 C C . GLU A 1 85 ? -4.379 -23.625 -8.844 1 98.19 85 GLU A C 1
ATOM 632 O O . GLU A 1 85 ? -5.082 -24.234 -8.031 1 98.19 85 GLU A O 1
ATOM 637 N N . ARG A 1 86 ? -4.477 -23.781 -10.188 1 98.38 86 ARG A N 1
ATOM 638 C CA . ARG A 1 86 ? -5.32 -24.797 -10.805 1 98.38 86 ARG A CA 1
ATOM 639 C C . ARG A 1 86 ? -4.59 -25.5 -11.945 1 98.38 86 ARG A C 1
ATOM 641 O O . ARG A 1 86 ? -3.963 -24.844 -12.781 1 98.38 86 ARG A O 1
ATOM 648 N N . VAL A 1 87 ? -4.754 -26.766 -11.906 1 98.81 87 VAL A N 1
ATOM 649 C CA . VAL A 1 87 ? -4.148 -27.578 -12.961 1 98.81 87 VAL A CA 1
ATOM 650 C C . VAL A 1 87 ? -5.09 -27.641 -14.164 1 98.81 87 VAL A C 1
ATOM 652 O O . VAL A 1 87 ? -6.246 -28.047 -14.031 1 98.81 87 VAL A O 1
ATOM 655 N N . THR A 1 88 ? -4.578 -27.266 -15.336 1 98.56 88 THR A N 1
ATOM 656 C CA . THR A 1 88 ? -5.387 -27.344 -16.547 1 98.56 88 THR A CA 1
ATOM 657 C C . THR A 1 88 ? -5.484 -28.797 -17.031 1 98.56 88 THR A C 1
ATOM 659 O O . THR A 1 88 ? -4.637 -29.625 -16.688 1 98.56 88 THR A O 1
ATOM 662 N N . PRO A 1 89 ? -6.523 -29.047 -17.844 1 98.38 89 PRO A N 1
ATOM 663 C CA . PRO A 1 89 ? -6.637 -30.391 -18.406 1 98.38 89 PRO A CA 1
ATOM 664 C C . PRO A 1 89 ? -5.41 -30.812 -19.219 1 98.38 89 PRO A C 1
ATOM 666 O O . PRO A 1 89 ? -4.965 -31.953 -19.125 1 98.38 89 PRO A O 1
ATOM 669 N N . GLU A 1 90 ? -4.891 -29.859 -19.938 1 98.56 90 GLU A N 1
ATOM 670 C CA . GLU A 1 90 ? -3.695 -30.141 -20.719 1 98.56 90 GLU A CA 1
ATOM 671 C C . GLU A 1 90 ? -2.518 -30.516 -19.828 1 98.56 90 GLU A C 1
ATOM 673 O O . GLU A 1 90 ? -1.792 -31.469 -20.109 1 98.56 90 GLU A O 1
ATOM 678 N N . LEU A 1 91 ? -2.355 -29.812 -18.797 1 98.69 91 LEU A N 1
ATOM 679 C CA . LEU A 1 91 ? -1.276 -30.094 -17.859 1 98.69 91 LEU A CA 1
ATOM 680 C C . LEU A 1 91 ? -1.497 -31.438 -17.188 1 98.69 91 LEU A C 1
ATOM 682 O O . LEU A 1 91 ? -0.553 -32.219 -17 1 98.69 91 LEU A O 1
ATOM 686 N N . ALA A 1 92 ? -2.707 -31.734 -16.766 1 98.75 92 ALA A N 1
ATOM 687 C CA . ALA A 1 92 ? -3.045 -33 -16.141 1 98.75 92 ALA A CA 1
ATOM 688 C C . ALA A 1 92 ? -2.643 -34.156 -17.047 1 98.75 92 ALA A C 1
ATOM 690 O O . ALA A 1 92 ? -2.055 -35.156 -16.594 1 98.75 92 ALA A O 1
ATOM 691 N N . GLN A 1 93 ? -2.926 -34 -18.312 1 98.44 93 GLN A N 1
ATOM 692 C CA . GLN A 1 93 ? -2.584 -35.062 -19.281 1 98.44 93 GLN A CA 1
ATOM 693 C C . GLN A 1 93 ? -1.071 -35.219 -19.375 1 98.44 93 GLN A C 1
ATOM 695 O O . GLN A 1 93 ? -0.574 -36.344 -19.438 1 98.44 93 GLN A O 1
ATOM 700 N N . ALA A 1 94 ? -0.407 -34.125 -19.422 1 98.5 94 ALA A N 1
ATOM 701 C CA . ALA A 1 94 ? 1.05 -34.156 -19.5 1 98.5 94 ALA A CA 1
ATOM 702 C C . ALA A 1 94 ? 1.638 -34.875 -18.281 1 98.5 94 ALA A C 1
ATOM 704 O O . ALA A 1 94 ? 2.568 -35.688 -18.406 1 98.5 94 ALA A O 1
ATOM 705 N N . ILE A 1 95 ? 1.109 -34.562 -17.125 1 98.56 95 ILE A N 1
ATOM 706 C CA . ILE A 1 95 ? 1.589 -35.188 -15.883 1 98.56 95 ILE A CA 1
ATOM 707 C C . ILE A 1 95 ? 1.314 -36.688 -15.914 1 98.56 95 ILE A C 1
ATOM 709 O O . ILE A 1 95 ? 2.188 -37.5 -15.578 1 98.56 95 ILE A O 1
ATOM 713 N N . ARG A 1 96 ? 0.174 -37.125 -16.328 1 97.94 96 ARG A N 1
ATOM 714 C CA . ARG A 1 96 ? -0.174 -38.531 -16.422 1 97.94 96 ARG A CA 1
ATOM 715 C C . ARG A 1 96 ? 0.797 -39.281 -17.328 1 97.94 96 ARG A C 1
ATOM 717 O O . ARG A 1 96 ? 1.179 -40.406 -17.031 1 97.94 96 ARG A O 1
ATOM 724 N N . GLN A 1 97 ? 1.121 -38.625 -18.359 1 97.69 97 GLN A N 1
ATOM 725 C CA . GLN A 1 97 ? 2.057 -39.25 -19.297 1 97.69 97 GLN A CA 1
ATOM 726 C C . GLN A 1 97 ? 3.418 -39.469 -18.641 1 97.69 97 GLN A C 1
ATOM 728 O O . GLN A 1 97 ? 4.043 -40.5 -18.844 1 97.69 97 GLN A O 1
ATOM 733 N N . VAL A 1 98 ? 3.871 -38.5 -17.953 1 97.62 98 VAL A N 1
ATOM 734 C CA . VAL A 1 98 ? 5.141 -38.625 -17.25 1 97.62 98 VAL A CA 1
ATOM 735 C C . VAL A 1 98 ? 5.086 -39.812 -16.281 1 97.62 98 VAL A C 1
ATOM 737 O O . VAL A 1 98 ? 6.047 -40.562 -16.172 1 97.62 98 VAL A O 1
ATOM 740 N N . LEU A 1 99 ? 3.979 -40 -15.594 1 97.88 99 LEU A N 1
ATOM 741 C CA . LEU A 1 99 ? 3.836 -41 -14.547 1 97.88 99 LEU A CA 1
ATOM 742 C C . LEU A 1 99 ? 3.824 -42.406 -15.141 1 97.88 99 LEU A C 1
ATOM 744 O O . LEU A 1 99 ? 4.051 -43.375 -14.43 1 97.88 99 LEU A O 1
ATOM 748 N N . GLU A 1 100 ? 3.541 -42.531 -16.422 1 97.06 100 GLU A N 1
ATOM 749 C CA . GLU A 1 100 ? 3.562 -43.812 -17.094 1 97.06 100 GLU A CA 1
ATOM 750 C C . GLU A 1 100 ? 4.988 -44.344 -17.25 1 97.06 100 GLU A C 1
ATOM 752 O O . GLU A 1 100 ? 5.223 -45.562 -17.203 1 97.06 100 GLU A O 1
ATOM 757 N N . GLN A 1 101 ? 5.867 -43.469 -17.516 1 94.12 101 GLN A N 1
ATOM 758 C CA . GLN A 1 101 ? 7.285 -43.812 -17.625 1 94.12 101 GLN A CA 1
ATOM 759 C C . GLN A 1 101 ? 8.148 -42.781 -16.938 1 94.12 101 GLN A C 1
ATOM 761 O O . GLN A 1 101 ? 8.914 -42.062 -17.594 1 94.12 101 GLN A O 1
ATOM 766 N N . PRO A 1 102 ? 8.133 -42.844 -15.672 1 91.56 102 PRO A N 1
ATOM 767 C CA . PRO A 1 102 ? 8.82 -41.781 -14.938 1 91.56 102 PRO A CA 1
ATOM 768 C C . PRO A 1 102 ? 10.344 -41.969 -14.961 1 91.56 102 PRO A C 1
ATOM 770 O O . PRO A 1 102 ? 10.844 -43.062 -15.07 1 91.56 102 PRO A O 1
ATOM 773 N N . ASP A 1 103 ? 11.023 -40.875 -14.945 1 94.06 103 ASP A N 1
ATOM 774 C CA . ASP A 1 103 ? 12.469 -40.812 -14.758 1 94.06 103 ASP A CA 1
ATOM 775 C C . ASP A 1 103 ? 12.812 -40.156 -13.43 1 94.06 103 ASP A C 1
ATOM 777 O O . ASP A 1 103 ? 12.758 -38.906 -13.305 1 94.06 103 ASP A O 1
ATOM 781 N N . PRO A 1 104 ? 13.266 -40.969 -12.5 1 92.62 104 PRO A N 1
ATOM 782 C CA . PRO A 1 104 ? 13.516 -40.438 -11.164 1 92.62 104 PRO A CA 1
ATOM 783 C C . PRO A 1 104 ? 14.656 -39.406 -11.141 1 92.62 104 PRO A C 1
ATOM 785 O O . PRO A 1 104 ? 14.82 -38.688 -10.156 1 92.62 104 PRO A O 1
ATOM 788 N N . GLN A 1 105 ? 15.359 -39.25 -12.133 1 94.88 105 GLN A N 1
ATOM 789 C CA . GLN A 1 105 ? 16.484 -38.312 -12.188 1 94.88 105 GLN A CA 1
ATOM 790 C C . GLN A 1 105 ? 16.078 -37 -12.82 1 94.88 105 GLN A C 1
ATOM 792 O O . GLN A 1 105 ? 16.891 -36.062 -12.938 1 94.88 105 GLN A O 1
ATOM 797 N N . ALA A 1 106 ? 14.828 -36.906 -13.125 1 97.12 106 ALA A N 1
ATOM 798 C CA . ALA A 1 106 ? 14.32 -35.688 -13.734 1 97.12 106 ALA A CA 1
ATOM 799 C C . ALA A 1 106 ? 13.32 -34.969 -12.82 1 97.12 106 ALA A C 1
ATOM 801 O O . ALA A 1 106 ? 12.641 -35.625 -12.016 1 97.12 106 ALA A O 1
ATOM 802 N N . VAL A 1 107 ? 13.312 -33.719 -12.875 1 98.38 107 VAL A N 1
ATOM 803 C CA . VAL A 1 107 ? 12.266 -32.875 -12.289 1 98.38 107 VAL A CA 1
ATOM 804 C C . VAL A 1 107 ? 11.547 -32.094 -13.398 1 98.38 107 VAL A C 1
ATOM 806 O O . VAL A 1 107 ? 12.109 -31.859 -14.469 1 98.38 107 VAL A O 1
ATOM 809 N N . TYR A 1 108 ? 10.336 -31.75 -13.141 1 98.44 108 TYR A N 1
ATOM 810 C CA . TYR A 1 108 ? 9.516 -31.266 -14.25 1 98.44 108 TYR A CA 1
ATOM 811 C C . TYR A 1 108 ? 9.039 -29.844 -13.992 1 98.44 108 TYR A C 1
ATOM 813 O O . TYR A 1 108 ? 8.516 -29.547 -12.922 1 98.44 108 TYR A O 1
ATOM 821 N N . SER A 1 109 ? 9.242 -29.031 -15.023 1 98 109 SER A N 1
ATOM 822 C CA . SER A 1 109 ? 8.914 -27.609 -15 1 98 109 SER A CA 1
ATOM 823 C C . SER A 1 109 ? 7.559 -27.344 -15.656 1 98 109 SER A C 1
ATOM 825 O O . SER A 1 109 ? 7.234 -27.938 -16.688 1 98 109 SER A O 1
ATOM 827 N N . ILE A 1 110 ? 6.801 -26.469 -14.984 1 98.19 110 ILE A N 1
ATOM 828 C CA . ILE A 1 110 ? 5.453 -26.125 -15.43 1 98.19 110 ILE A CA 1
ATOM 829 C C . ILE A 1 110 ? 5.34 -24.609 -15.609 1 98.19 110 ILE A C 1
ATOM 831 O O . ILE A 1 110 ? 5.859 -23.844 -14.805 1 98.19 110 ILE A O 1
ATOM 835 N N . ALA A 1 111 ? 4.582 -24.234 -16.672 1 97.62 111 ALA A N 1
ATOM 836 C CA . ALA A 1 111 ? 4.336 -22.812 -16.891 1 97.62 111 ALA A CA 1
ATOM 837 C C . ALA A 1 111 ? 3.117 -22.344 -16.094 1 97.62 111 ALA A C 1
ATOM 839 O O . ALA A 1 111 ? 2.047 -22.953 -16.172 1 97.62 111 ALA A O 1
ATOM 840 N N . ARG A 1 112 ? 3.322 -21.297 -15.359 1 97.5 112 ARG A N 1
ATOM 841 C CA . ARG A 1 112 ? 2.191 -20.656 -14.688 1 97.5 112 ARG A CA 1
ATOM 842 C C . ARG A 1 112 ? 1.589 -19.562 -15.555 1 97.5 112 ARG A C 1
ATOM 844 O O . ARG A 1 112 ? 2.316 -18.781 -16.188 1 97.5 112 ARG A O 1
ATOM 851 N N . ARG A 1 113 ? 0.321 -19.562 -15.664 1 96.94 113 ARG A N 1
ATOM 852 C CA . ARG A 1 113 ? -0.425 -18.453 -16.25 1 96.94 113 ARG A CA 1
ATOM 853 C C . ARG A 1 113 ? -1.06 -17.594 -15.156 1 96.94 113 ARG A C 1
ATOM 855 O O . ARG A 1 113 ? -2.002 -18.016 -14.484 1 96.94 113 ARG A O 1
ATOM 862 N N . ASN A 1 114 ? -0.599 -16.375 -15.094 1 97.06 114 ASN A N 1
ATOM 863 C CA . ASN A 1 114 ? -0.964 -15.523 -13.961 1 97.06 114 ASN A CA 1
ATOM 864 C C . ASN A 1 114 ? -2.17 -14.648 -14.289 1 97.06 114 ASN A C 1
ATOM 866 O O . ASN A 1 114 ? -2.25 -14.078 -15.383 1 97.06 114 ASN A O 1
ATOM 870 N N . LEU A 1 115 ? -3.055 -14.609 -13.328 1 96.44 115 LEU A N 1
ATOM 871 C CA . LEU A 1 115 ? -4.281 -13.836 -13.484 1 96.44 115 LEU A CA 1
ATOM 872 C C . LEU A 1 115 ? -4.051 -12.375 -13.094 1 96.44 115 LEU A C 1
ATOM 874 O O . LEU A 1 115 ? -3.484 -12.094 -12.031 1 96.44 115 LEU A O 1
ATOM 878 N N . PHE A 1 116 ? -4.391 -11.414 -14 1 95.81 116 PHE A N 1
ATOM 879 C CA . PHE A 1 116 ? -4.375 -9.984 -13.703 1 95.81 116 PHE A CA 1
ATOM 880 C C . PHE A 1 116 ? -5.699 -9.336 -14.094 1 95.81 116 PHE A C 1
ATOM 882 O O . PHE A 1 116 ? -5.965 -9.125 -15.281 1 95.81 116 PHE A O 1
ATOM 889 N N . LEU A 1 117 ? -6.465 -9.055 -13.07 1 94.06 117 LEU A N 1
ATOM 890 C CA . LEU A 1 117 ? -7.75 -8.375 -13.219 1 94.06 117 LEU A CA 1
ATOM 891 C C . LEU A 1 117 ? -8.617 -9.078 -14.266 1 94.06 117 LEU A C 1
ATOM 893 O O . LEU A 1 117 ? -9.07 -8.445 -15.219 1 94.06 117 LEU A O 1
ATOM 897 N N . GLY A 1 118 ? -8.82 -10.367 -14.117 1 93.56 118 GLY A N 1
ATOM 898 C CA . GLY A 1 118 ? -9.797 -11.109 -14.898 1 93.56 118 GLY A CA 1
ATOM 899 C C . GLY A 1 118 ? -9.211 -11.742 -16.141 1 93.56 118 GLY A C 1
ATOM 900 O O . GLY A 1 118 ? -9.898 -12.461 -16.875 1 93.56 118 GLY A O 1
ATOM 901 N N . ARG A 1 119 ? -7.965 -11.516 -16.344 1 94.38 119 ARG A N 1
ATOM 902 C CA . ARG A 1 119 ? -7.344 -12.078 -17.547 1 94.38 119 ARG A CA 1
ATOM 903 C C . ARG A 1 119 ? -6.09 -12.867 -17.188 1 94.38 119 ARG A C 1
ATOM 905 O O . ARG A 1 119 ? -5.223 -12.367 -16.453 1 94.38 119 ARG A O 1
ATOM 912 N N . PHE A 1 120 ? -6.039 -14.055 -17.672 1 95.81 120 PHE A N 1
ATOM 913 C CA . PHE A 1 120 ? -4.793 -14.805 -17.578 1 95.81 120 PHE A CA 1
ATOM 914 C C . PHE A 1 120 ? -3.791 -14.328 -18.625 1 95.81 120 PHE A C 1
ATOM 916 O O . PHE A 1 120 ? -3.977 -14.562 -19.812 1 95.81 120 PHE A O 1
ATOM 923 N N . MET A 1 121 ? -2.732 -13.789 -18.219 1 95.62 121 MET A N 1
ATOM 924 C CA . MET A 1 121 ? -1.787 -13.078 -19.062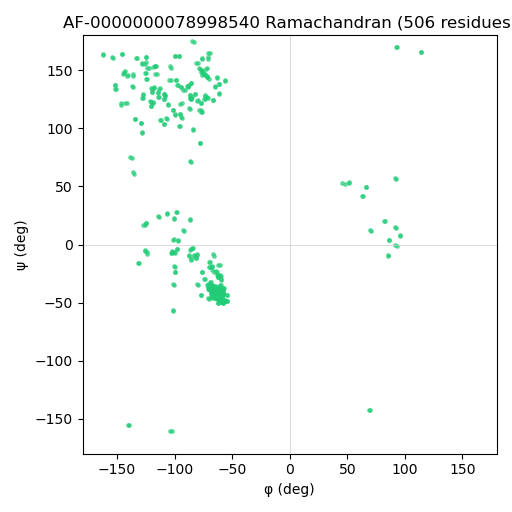 1 95.62 121 MET A CA 1
ATOM 925 C C . MET A 1 121 ? -0.934 -14.047 -19.875 1 95.62 121 MET A C 1
ATOM 927 O O . MET A 1 121 ? -0.609 -15.141 -19.406 1 95.62 121 MET A O 1
ATOM 931 N N . ARG A 1 122 ? -0.543 -13.594 -21.062 1 95.38 122 ARG A N 1
ATOM 932 C CA . ARG A 1 122 ? 0.281 -14.43 -21.922 1 95.38 122 ARG A CA 1
ATOM 933 C C . ARG A 1 122 ? 1.554 -13.695 -22.344 1 95.38 122 ARG A C 1
ATOM 935 O O . ARG A 1 122 ? 2.414 -14.266 -23.016 1 95.38 122 ARG A O 1
ATOM 942 N N . HIS A 1 123 ? 1.633 -12.469 -21.953 1 94.94 123 HIS A N 1
ATOM 943 C CA . HIS A 1 123 ? 2.768 -11.594 -22.234 1 94.94 123 HIS A CA 1
ATOM 944 C C . HIS A 1 123 ? 3.105 -10.719 -21.047 1 94.94 123 HIS A C 1
ATOM 946 O O . HIS A 1 123 ? 3.074 -11.188 -19.906 1 94.94 123 HIS A O 1
ATOM 952 N N . SER A 1 124 ? 3.738 -9.562 -21.188 1 93.12 124 SER A N 1
ATOM 953 C CA . SER A 1 124 ? 4.012 -8.57 -20.156 1 93.12 124 SER A CA 1
ATOM 954 C C . SER A 1 124 ? 5.055 -9.078 -19.172 1 93.12 124 SER A C 1
ATOM 956 O O . SER A 1 124 ? 5.172 -8.555 -18.062 1 93.12 124 SER A O 1
ATOM 958 N N . GLY A 1 125 ? 5.711 -10.203 -19.531 1 92.19 125 GLY A N 1
ATOM 959 C CA . GLY A 1 125 ? 6.676 -10.797 -18.625 1 92.19 125 GLY A CA 1
ATOM 960 C C . GLY A 1 125 ? 6.051 -11.742 -17.625 1 92.19 125 GLY A C 1
ATOM 961 O O . GLY A 1 125 ? 6.727 -12.234 -16.719 1 92.19 125 GLY A O 1
ATOM 962 N N . TRP A 1 126 ? 4.809 -11.922 -17.797 1 93.81 126 TRP A N 1
ATOM 963 C CA . TRP A 1 126 ? 4.074 -12.75 -16.844 1 93.81 126 TRP A CA 1
ATOM 964 C C . TRP A 1 126 ? 3.9 -14.172 -17.375 1 93.81 126 TRP A C 1
ATOM 966 O O . TRP A 1 126 ? 3.367 -15.039 -16.672 1 93.81 126 TRP A O 1
ATOM 976 N N . TYR A 1 127 ? 4.363 -14.398 -18.609 1 93.25 127 TYR A N 1
ATOM 977 C CA . TYR A 1 127 ? 4.27 -15.727 -19.203 1 93.25 127 TYR A CA 1
ATOM 978 C C . TYR A 1 127 ? 5.391 -15.961 -20.203 1 93.25 127 TYR A C 1
ATOM 980 O O . TYR A 1 127 ? 5.699 -15.078 -21.016 1 93.25 127 TYR A O 1
ATOM 988 N N . PRO A 1 128 ? 6.09 -17.016 -20.25 1 92.75 128 PRO A N 1
ATOM 989 C CA . PRO A 1 128 ? 5.895 -18.094 -19.266 1 92.75 128 PRO A CA 1
ATOM 990 C C . PRO A 1 128 ? 6.617 -17.844 -17.953 1 92.75 128 PRO A C 1
ATOM 992 O O . PRO A 1 128 ? 7.73 -17.312 -17.953 1 92.75 128 PRO A O 1
ATOM 995 N N . ASP A 1 129 ? 5.891 -17.969 -16.938 1 95 129 ASP A N 1
ATOM 996 C CA . ASP A 1 129 ? 6.445 -18.047 -15.586 1 95 129 ASP A CA 1
ATOM 997 C C . ASP A 1 129 ? 6.621 -19.5 -15.133 1 95 129 ASP A C 1
ATOM 999 O O . ASP A 1 129 ? 5.672 -20.125 -14.672 1 95 129 ASP A O 1
ATOM 1003 N N . ARG A 1 130 ? 7.852 -20 -15.18 1 96.31 130 ARG A N 1
ATOM 1004 C CA . ARG A 1 130 ? 8.031 -21.438 -14.984 1 96.31 130 ARG A CA 1
ATOM 1005 C C . ARG A 1 130 ? 8.445 -21.75 -13.555 1 96.31 130 ARG A C 1
ATOM 1007 O O . ARG A 1 130 ? 9.227 -21.016 -12.953 1 96.31 130 ARG A O 1
ATOM 1014 N N . VAL A 1 131 ? 7.914 -22.828 -13.062 1 96.56 131 VAL A N 1
ATOM 1015 C CA . VAL A 1 131 ? 8.227 -23.344 -11.734 1 96.56 131 VAL A CA 1
ATOM 1016 C C . VAL A 1 131 ? 8.43 -24.859 -11.797 1 96.56 131 VAL A C 1
ATOM 1018 O O . VAL A 1 131 ? 7.77 -25.547 -12.578 1 96.56 131 VAL A O 1
ATOM 1021 N N . THR A 1 132 ? 9.312 -25.344 -10.977 1 97.75 132 THR A N 1
ATOM 1022 C CA . THR A 1 132 ? 9.531 -26.781 -10.883 1 97.75 132 THR A CA 1
ATOM 1023 C C . THR A 1 132 ? 8.719 -27.375 -9.734 1 97.75 132 THR A C 1
ATOM 1025 O O . THR A 1 132 ? 9.047 -27.172 -8.562 1 97.75 132 THR A O 1
ATOM 1028 N N . ARG A 1 133 ? 7.695 -28.219 -10.125 1 97.75 133 ARG A N 1
ATOM 1029 C CA . ARG A 1 133 ? 6.719 -28.578 -9.102 1 97.75 133 ARG A CA 1
ATOM 1030 C C . ARG A 1 133 ? 6.473 -30.078 -9.078 1 97.75 133 ARG A C 1
ATOM 1032 O O . ARG A 1 133 ? 5.887 -30.609 -8.133 1 97.75 133 ARG A O 1
ATOM 1039 N N . LEU A 1 134 ? 6.867 -30.828 -10.125 1 98.56 134 LEU A N 1
ATOM 1040 C CA . LEU A 1 134 ? 6.691 -32.281 -10.195 1 98.56 134 LEU A CA 1
ATOM 1041 C C . LEU A 1 134 ? 8.031 -33 -10.062 1 98.56 134 LEU A C 1
ATOM 1043 O O . LEU A 1 134 ? 8.953 -32.75 -10.844 1 98.56 134 LEU A O 1
ATOM 1047 N N . TYR A 1 135 ? 8.094 -33.906 -9.109 1 98.38 135 TYR A N 1
ATOM 1048 C CA . TYR A 1 135 ? 9.383 -34.531 -8.82 1 98.38 135 TYR A CA 1
ATOM 1049 C C . TYR A 1 135 ? 9.203 -35.812 -8.031 1 98.38 135 TYR A C 1
ATOM 1051 O O . TYR A 1 135 ? 8.133 -36.062 -7.473 1 98.38 135 TYR A O 1
ATOM 1059 N N . ALA A 1 136 ? 10.25 -36.625 -8 1 98 136 ALA A N 1
ATOM 1060 C CA . ALA A 1 136 ? 10.234 -37.875 -7.246 1 98 136 ALA A CA 1
ATOM 1061 C C . ALA A 1 136 ? 10.289 -37.625 -5.746 1 98 136 ALA A C 1
ATOM 1063 O O . ALA A 1 136 ? 11.234 -37 -5.254 1 98 136 ALA A O 1
ATOM 1064 N N . ARG A 1 137 ? 9.398 -38.156 -5.016 1 97.88 137 ARG A N 1
ATOM 1065 C CA . ARG A 1 137 ? 9.156 -37.844 -3.615 1 97.88 137 ARG A CA 1
ATOM 1066 C C . ARG A 1 137 ? 10.391 -38.125 -2.766 1 97.88 137 ARG A C 1
ATOM 1068 O O . ARG A 1 137 ? 10.773 -37.281 -1.928 1 97.88 137 ARG A O 1
ATOM 1075 N N . GLU A 1 138 ? 11.031 -39.188 -2.963 1 96.38 138 GLU A N 1
ATOM 1076 C CA . GLU A 1 138 ? 12.086 -39.656 -2.068 1 96.38 138 GLU A CA 1
ATOM 1077 C C . GLU A 1 138 ? 13.43 -39.031 -2.43 1 96.38 138 GLU A C 1
ATOM 1079 O O . GLU A 1 138 ? 14.359 -39.031 -1.628 1 96.38 138 GLU A O 1
ATOM 1084 N N . ARG A 1 139 ? 13.492 -38.438 -3.566 1 96.06 139 ARG A N 1
ATOM 1085 C CA . ARG A 1 139 ? 14.789 -37.969 -4.055 1 96.06 139 ARG A CA 1
ATOM 1086 C C . ARG A 1 139 ? 14.977 -36.5 -3.828 1 96.06 139 ARG A C 1
ATOM 1088 O O . ARG A 1 139 ? 16.094 -36 -3.643 1 96.06 139 ARG A O 1
ATOM 1095 N N . TYR A 1 140 ? 13.906 -35.75 -3.928 1 97.31 140 TYR A N 1
ATOM 1096 C CA . TYR A 1 140 ? 14.031 -34.312 -3.9 1 97.31 140 TYR A CA 1
ATOM 1097 C C . TYR A 1 140 ? 13.141 -33.688 -2.816 1 97.31 140 TYR A C 1
ATOM 1099 O O . TYR A 1 140 ? 12.164 -34.312 -2.391 1 97.31 140 TYR A O 1
ATOM 1107 N N . ARG A 1 141 ? 13.555 -32.5 -2.373 1 95.69 141 ARG A N 1
ATOM 1108 C CA . ARG A 1 141 ? 12.773 -31.734 -1.398 1 95.69 141 ARG A CA 1
ATOM 1109 C C . ARG A 1 141 ? 13.047 -30.234 -1.525 1 95.69 141 ARG A C 1
ATOM 1111 O O . ARG A 1 141 ? 14.031 -29.828 -2.139 1 95.69 141 ARG A O 1
ATOM 1118 N N . TYR A 1 142 ? 12.125 -29.438 -0.996 1 97.38 142 TYR A N 1
ATOM 1119 C CA . TYR A 1 142 ? 12.32 -28 -1 1 97.38 142 TYR A CA 1
ATOM 1120 C C . TYR A 1 142 ? 13.406 -27.594 -0.014 1 97.38 142 TYR A C 1
ATOM 1122 O O . TYR A 1 142 ? 13.609 -28.25 1.004 1 97.38 142 TYR A O 1
ATOM 1130 N N . ASN A 1 143 ? 14.055 -26.5 -0.309 1 95.31 143 ASN A N 1
ATOM 1131 C CA . ASN A 1 143 ? 15.016 -25.969 0.64 1 95.31 143 ASN A CA 1
ATOM 1132 C C . ASN A 1 143 ? 14.336 -25.094 1.701 1 95.31 143 ASN A C 1
ATOM 1134 O O . ASN A 1 143 ? 13.117 -24.938 1.687 1 95.31 143 ASN A O 1
ATOM 1138 N N . ASP A 1 144 ? 15.125 -24.672 2.643 1 90.25 144 ASP A N 1
ATOM 1139 C CA . ASP A 1 144 ? 14.547 -23.969 3.779 1 90.25 144 ASP A CA 1
ATOM 1140 C C . ASP A 1 144 ? 14.852 -22.469 3.715 1 90.25 144 ASP A C 1
ATOM 1142 O O . ASP A 1 144 ? 14.898 -21.797 4.746 1 90.25 144 ASP A O 1
ATOM 1146 N N . ASN A 1 145 ? 15.047 -22.062 2.523 1 87.25 145 ASN A N 1
ATOM 1147 C CA . ASN A 1 145 ? 15.281 -20.625 2.389 1 87.25 145 ASN A CA 1
ATOM 1148 C C . ASN A 1 145 ? 14.078 -19.812 2.865 1 87.25 145 ASN A C 1
ATOM 1150 O O . ASN A 1 145 ? 12.93 -20.188 2.617 1 87.25 145 ASN A O 1
ATOM 1154 N N . GLN A 1 146 ? 14.367 -18.766 3.562 1 77.5 146 GLN A N 1
ATOM 1155 C CA . GLN A 1 146 ? 13.312 -17.938 4.121 1 77.5 146 GLN A CA 1
ATOM 1156 C C . GLN A 1 146 ? 12.578 -17.156 3.025 1 77.5 146 GLN A C 1
ATOM 1158 O O . GLN A 1 146 ? 11.383 -16.875 3.156 1 77.5 146 GLN A O 1
ATOM 1163 N N . VAL A 1 147 ? 13.477 -16.734 2.072 1 75 147 VAL A N 1
ATOM 1164 C CA . VAL A 1 147 ? 12.898 -16.016 0.938 1 75 147 VAL A CA 1
ATOM 1165 C C . VAL A 1 147 ? 13.172 -16.797 -0.352 1 75 147 VAL A C 1
ATOM 1167 O O . VAL A 1 147 ? 14.234 -17.406 -0.498 1 75 147 VAL A O 1
ATOM 1170 N N . HIS A 1 148 ? 12.219 -16.953 -1.198 1 82.12 148 HIS A N 1
ATOM 1171 C CA . HIS A 1 148 ? 12.344 -17.594 -2.504 1 82.12 148 HIS A CA 1
ATOM 1172 C C . HIS A 1 148 ? 12.656 -19.078 -2.365 1 82.12 148 HIS A C 1
ATOM 1174 O O . HIS A 1 148 ? 13.617 -19.578 -2.953 1 82.12 148 HIS A O 1
ATOM 1180 N N . GLU A 1 149 ? 11.891 -19.75 -1.54 1 89.62 149 GLU A N 1
ATOM 1181 C CA . GLU A 1 149 ? 12.055 -21.203 -1.453 1 89.62 149 GLU A CA 1
ATOM 1182 C C . GLU A 1 149 ? 11.891 -21.859 -2.82 1 89.62 149 GLU A C 1
ATOM 1184 O O . GLU A 1 149 ? 11.109 -21.375 -3.654 1 89.62 149 GLU A O 1
ATOM 1189 N N . SER A 1 150 ? 12.719 -22.859 -3.062 1 93.56 150 SER A N 1
ATOM 1190 C CA . SER A 1 150 ? 12.664 -23.594 -4.32 1 93.56 150 SER A CA 1
ATOM 1191 C C . SER A 1 150 ? 13.008 -25.062 -4.109 1 93.56 150 SER A C 1
ATOM 1193 O O . SER A 1 150 ? 13.539 -25.438 -3.061 1 93.56 150 SER A O 1
ATOM 1195 N N . LEU A 1 151 ? 12.672 -25.828 -5.086 1 96 151 LEU A N 1
ATOM 1196 C CA . LEU A 1 151 ? 13.023 -27.25 -5.062 1 96 151 LEU A CA 1
ATOM 1197 C C . LEU A 1 151 ? 14.539 -27.438 -5.152 1 96 151 LEU A C 1
ATOM 1199 O O . LEU A 1 151 ? 15.188 -26.859 -6.031 1 96 151 LEU A O 1
ATOM 1203 N N . ASP A 1 152 ? 15.086 -28.141 -4.184 1 95.44 152 ASP A N 1
ATOM 1204 C CA . ASP A 1 152 ? 16.5 -28.484 -4.191 1 95.44 152 ASP A CA 1
ATOM 1205 C C . ASP A 1 152 ? 16.75 -29.734 -5.027 1 95.44 152 ASP A C 1
ATOM 1207 O O . ASP A 1 152 ? 16.578 -30.859 -4.547 1 95.44 152 ASP A O 1
ATOM 1211 N N . ALA A 1 153 ? 17.172 -29.578 -6.23 1 94.38 153 ALA A N 1
ATOM 1212 C CA . ALA A 1 153 ? 17.391 -30.688 -7.152 1 94.38 153 ALA A CA 1
ATOM 1213 C C . ALA A 1 153 ? 18.719 -30.531 -7.906 1 94.38 153 ALA A C 1
ATOM 1215 O O . ALA A 1 153 ? 18.719 -30.484 -9.141 1 94.38 153 ALA A O 1
ATOM 1216 N N . PRO A 1 154 ? 19.734 -30.516 -7.102 1 90.5 154 PRO A N 1
ATOM 1217 C CA . PRO A 1 154 ? 21.016 -30.359 -7.789 1 90.5 154 PRO A CA 1
ATOM 1218 C C . PRO A 1 154 ? 21.312 -31.5 -8.758 1 90.5 154 PRO A C 1
ATOM 1220 O O . PRO A 1 154 ? 21.156 -32.688 -8.414 1 90.5 154 PRO A O 1
ATOM 1223 N N . GLY A 1 155 ? 21.656 -31.188 -9.945 1 90.56 155 GLY A N 1
ATOM 1224 C CA . GLY A 1 155 ? 22.094 -32.156 -10.922 1 90.56 155 GLY A CA 1
ATOM 1225 C C . GLY A 1 155 ? 20.938 -32.812 -11.672 1 90.56 155 GLY A C 1
ATOM 1226 O O . GLY A 1 155 ? 21.156 -33.594 -12.609 1 90.56 155 GLY A O 1
ATOM 1227 N N . ALA A 1 156 ? 19.75 -32.594 -11.258 1 95.31 156 ALA A N 1
ATOM 1228 C CA . ALA A 1 156 ? 18.594 -33.188 -11.922 1 95.31 156 ALA A CA 1
ATOM 1229 C C . ALA A 1 156 ? 18.359 -32.562 -13.297 1 95.31 156 ALA A C 1
ATOM 1231 O O . ALA A 1 156 ? 18.625 -31.391 -13.508 1 95.31 156 ALA A O 1
ATOM 1232 N N . ARG A 1 157 ? 17.953 -33.406 -14.219 1 96.62 157 ARG A N 1
ATOM 1233 C CA . ARG A 1 157 ? 17.5 -32.875 -15.508 1 96.62 157 ARG A CA 1
ATOM 1234 C C . ARG A 1 157 ? 16.125 -32.219 -15.383 1 96.62 157 ARG A C 1
ATOM 1236 O O . ARG A 1 157 ? 15.195 -32.812 -14.836 1 96.62 157 ARG A O 1
ATOM 1243 N N . VAL A 1 158 ? 16.062 -31 -15.883 1 97.38 158 VAL A N 1
ATOM 1244 C CA . VAL A 1 158 ? 14.781 -30.297 -15.836 1 97.38 158 VAL A CA 1
ATOM 1245 C C . VAL A 1 158 ? 14.039 -30.484 -17.156 1 97.38 158 VAL A C 1
ATOM 1247 O O . VAL A 1 158 ? 14.555 -30.141 -18.219 1 97.38 158 VAL A O 1
ATOM 1250 N N . VAL A 1 159 ? 12.836 -31.047 -17.109 1 97.88 159 VAL A N 1
ATOM 1251 C CA . VAL A 1 159 ? 12.016 -31.297 -18.281 1 97.88 159 VAL A CA 1
ATOM 1252 C C . VAL A 1 159 ? 10.781 -30.406 -18.25 1 97.88 159 VAL A C 1
ATOM 1254 O O . VAL A 1 159 ? 10.102 -30.297 -17.234 1 97.88 159 VAL A O 1
ATOM 1257 N N . THR A 1 160 ? 10.445 -29.781 -19.375 1 97.81 160 THR A N 1
ATOM 1258 C CA . THR A 1 160 ? 9.289 -28.891 -19.469 1 97.81 160 THR A CA 1
ATOM 1259 C C . THR A 1 160 ? 8.031 -29.672 -19.844 1 97.81 160 THR A C 1
ATOM 1261 O O . THR A 1 160 ? 8.07 -30.516 -20.734 1 97.81 160 THR A O 1
ATOM 1264 N N . LEU A 1 161 ? 7.016 -29.344 -19.156 1 98 161 LEU A N 1
ATOM 1265 C CA . LEU A 1 161 ? 5.734 -29.969 -19.453 1 98 161 LEU A CA 1
ATOM 1266 C C . LEU A 1 161 ? 4.836 -29.016 -20.234 1 98 161 LEU A C 1
ATOM 1268 O O . LEU A 1 161 ? 4.953 -27.797 -20.109 1 98 161 LEU A O 1
ATOM 1272 N N . SER A 1 162 ? 3.963 -29.625 -21.031 1 97.5 162 SER A N 1
ATOM 1273 C CA . SER A 1 162 ? 2.924 -28.859 -21.703 1 97.5 162 SER A CA 1
ATOM 1274 C C . SER A 1 162 ? 1.755 -28.562 -20.766 1 97.5 162 SER A C 1
ATOM 1276 O O . SER A 1 162 ? 1.538 -29.281 -19.797 1 97.5 162 SER A O 1
ATOM 1278 N N . GLY A 1 163 ? 1.048 -27.516 -21.109 1 97.44 163 GLY A N 1
ATOM 1279 C CA . GLY A 1 163 ? -0.054 -27.094 -20.25 1 97.44 163 GLY A CA 1
ATOM 1280 C C . GLY A 1 163 ? 0.351 -26.062 -19.219 1 97.44 163 GLY A C 1
ATOM 1281 O O . GLY A 1 163 ? 1.54 -25.797 -19.047 1 97.44 163 GLY A O 1
ATOM 1282 N N . ASP A 1 164 ? -0.72 -25.531 -18.594 1 97.88 164 ASP A N 1
ATOM 1283 C CA . ASP A 1 164 ? -0.445 -24.406 -17.703 1 97.88 164 ASP A CA 1
ATOM 1284 C C . ASP A 1 164 ? -0.995 -24.672 -16.297 1 97.88 164 ASP A C 1
ATOM 1286 O O . ASP A 1 164 ? -1.932 -25.453 -16.141 1 97.88 164 ASP A O 1
ATOM 1290 N N . LEU A 1 165 ? -0.329 -24.156 -15.391 1 98.25 165 LEU A N 1
ATOM 1291 C CA . LEU A 1 165 ? -0.839 -23.969 -14.039 1 98.25 165 LEU A CA 1
ATOM 1292 C C . LEU A 1 165 ? -1.437 -22.578 -13.875 1 98.25 165 LEU A C 1
ATOM 1294 O O . LEU A 1 165 ? -0.713 -21.578 -13.914 1 98.25 165 LEU A O 1
ATOM 1298 N N . LEU A 1 166 ? -2.77 -22.516 -13.758 1 98.12 166 LEU A N 1
ATOM 1299 C CA . LEU A 1 166 ? -3.406 -21.219 -13.594 1 98.12 166 LEU A CA 1
ATOM 1300 C C . LEU A 1 166 ? -3.188 -20.672 -12.188 1 98.12 166 LEU A C 1
ATOM 1302 O O . LEU A 1 166 ? -3.43 -21.375 -11.203 1 98.12 166 LEU A O 1
ATOM 1306 N N . HIS A 1 167 ? -2.688 -19.531 -12.094 1 97.88 167 HIS A N 1
ATOM 1307 C CA . HIS A 1 167 ? -2.355 -18.906 -10.82 1 97.88 167 HIS A CA 1
ATOM 1308 C C . HIS A 1 167 ? -3.145 -17.625 -10.602 1 97.88 167 HIS A C 1
ATOM 1310 O O . HIS A 1 167 ? -3.047 -16.688 -11.406 1 97.88 167 HIS A O 1
ATOM 1316 N N . LEU A 1 168 ? -3.869 -17.609 -9.508 1 95.44 168 LEU A N 1
ATOM 1317 C CA . LEU A 1 168 ? -4.746 -16.469 -9.227 1 95.44 168 LEU A CA 1
ATOM 1318 C C . LEU A 1 168 ? -3.982 -15.367 -8.508 1 95.44 168 LEU A C 1
ATOM 1320 O O . LEU A 1 168 ? -4.297 -15.031 -7.363 1 95.44 168 LEU A O 1
ATOM 1324 N N . THR A 1 169 ? -3.117 -14.703 -9.203 1 92.94 169 THR A N 1
ATOM 1325 C CA . THR A 1 169 ? -2.141 -13.75 -8.695 1 92.94 169 THR A CA 1
ATOM 1326 C C . THR A 1 169 ? -2.828 -12.469 -8.234 1 92.94 169 THR A C 1
ATOM 1328 O O . THR A 1 169 ? -2.525 -11.945 -7.16 1 92.94 169 THR A O 1
ATOM 1331 N N . CYS A 1 170 ? -3.717 -11.953 -9.023 1 93.38 170 CYS A N 1
ATOM 1332 C CA . CYS A 1 170 ? -4.41 -10.703 -8.719 1 93.38 170 CYS A CA 1
ATOM 1333 C C . CYS A 1 170 ? -5.922 -10.883 -8.844 1 93.38 170 CYS A C 1
ATOM 1335 O O . CYS A 1 170 ? -6.484 -10.695 -9.922 1 93.38 170 CYS A O 1
ATOM 1337 N N . ARG A 1 171 ? -6.48 -11.117 -7.703 1 88.56 171 ARG A N 1
ATOM 1338 C CA . ARG A 1 171 ? -7.93 -11.281 -7.641 1 88.56 171 ARG A CA 1
ATOM 1339 C C . ARG A 1 171 ? -8.602 -10 -7.141 1 88.56 171 ARG A C 1
ATOM 1341 O O . ARG A 1 171 ? -9.812 -9.844 -7.273 1 88.56 171 ARG A O 1
ATOM 1348 N N . ASP A 1 172 ? -7.738 -9.195 -6.516 1 91.25 172 ASP A N 1
ATOM 1349 C CA . ASP A 1 172 ? -8.117 -7.91 -5.945 1 91.25 172 ASP A CA 1
ATOM 1350 C C . ASP A 1 172 ? -7.008 -6.879 -6.137 1 91.25 172 ASP A C 1
ATOM 1352 O O . ASP A 1 172 ? -5.895 -7.059 -5.641 1 91.25 172 ASP A O 1
ATOM 1356 N N . PHE A 1 173 ? -7.414 -5.828 -6.801 1 95.56 173 PHE A N 1
ATOM 1357 C CA . PHE A 1 173 ? -6.395 -4.863 -7.199 1 95.56 173 PHE A CA 1
ATOM 1358 C C . PHE A 1 173 ? -5.723 -4.25 -5.977 1 95.56 173 PHE A C 1
ATOM 1360 O O . PHE A 1 173 ? -4.5 -4.105 -5.941 1 95.56 173 PHE A O 1
ATOM 1367 N N . ALA A 1 174 ? -6.48 -3.9 -4.973 1 94.69 174 ALA A N 1
ATOM 1368 C CA . ALA A 1 174 ? -5.945 -3.246 -3.779 1 94.69 174 ALA A CA 1
ATOM 1369 C C . ALA A 1 174 ? -4.953 -4.152 -3.057 1 94.69 174 ALA A C 1
ATOM 1371 O O . ALA A 1 174 ? -3.863 -3.713 -2.682 1 94.69 174 ALA A O 1
ATOM 1372 N N . SER A 1 175 ? -5.355 -5.375 -2.9 1 93.81 175 SER A N 1
ATOM 1373 C CA . SER A 1 175 ? -4.477 -6.328 -2.236 1 93.81 175 SER A CA 1
ATOM 1374 C C . SER A 1 175 ? -3.189 -6.543 -3.029 1 93.81 175 SER A C 1
ATOM 1376 O O . SER A 1 175 ? -2.107 -6.652 -2.451 1 93.81 175 SER A O 1
ATOM 1378 N N . PHE A 1 176 ? -3.354 -6.57 -4.289 1 95.62 176 PHE A N 1
ATOM 1379 C CA . PHE A 1 176 ? -2.195 -6.742 -5.156 1 95.62 176 PHE A CA 1
ATOM 1380 C C . PHE A 1 176 ? -1.241 -5.562 -5.027 1 95.62 176 PHE A C 1
ATOM 1382 O O . PHE A 1 176 ? -0.029 -5.746 -4.895 1 95.62 176 PHE A O 1
ATOM 1389 N N . GLN A 1 177 ? -1.714 -4.398 -5.012 1 97.5 177 GLN A N 1
ATOM 1390 C CA . GLN A 1 177 ? -0.902 -3.191 -4.891 1 97.5 177 GLN A CA 1
ATOM 1391 C C . GLN A 1 177 ? -0.23 -3.113 -3.523 1 97.5 177 GLN A C 1
ATOM 1393 O O . GLN A 1 177 ? 0.906 -2.648 -3.408 1 97.5 177 GLN A O 1
ATOM 1398 N N . ARG A 1 178 ? -0.967 -3.521 -2.541 1 95.75 178 ARG A N 1
ATOM 1399 C CA . ARG A 1 178 ? -0.376 -3.549 -1.206 1 95.75 178 ARG A CA 1
ATOM 1400 C C . ARG A 1 178 ? 0.825 -4.488 -1.158 1 95.75 178 ARG A C 1
ATOM 1402 O O . ARG A 1 178 ? 1.848 -4.164 -0.551 1 95.75 178 ARG A O 1
ATOM 1409 N N . LYS A 1 179 ? 0.672 -5.574 -1.789 1 93.75 179 LYS A N 1
ATOM 1410 C CA . LYS A 1 179 ? 1.778 -6.523 -1.875 1 93.75 179 LYS A CA 1
ATOM 1411 C C . LYS A 1 179 ? 2.967 -5.918 -2.613 1 93.75 179 LYS A C 1
ATOM 1413 O O . LYS A 1 179 ? 4.109 -6.047 -2.172 1 93.75 179 LYS A O 1
ATOM 1418 N N . GLN A 1 180 ? 2.664 -5.293 -3.703 1 96.25 180 GLN A N 1
ATOM 1419 C CA . GLN A 1 180 ? 3.711 -4.645 -4.484 1 96.25 180 GLN A CA 1
ATOM 1420 C C . GLN A 1 180 ? 4.461 -3.611 -3.646 1 96.25 180 GLN A C 1
ATOM 1422 O O . GLN A 1 180 ? 5.688 -3.52 -3.719 1 96.25 180 GLN A O 1
ATOM 1427 N N . LEU A 1 181 ? 3.734 -2.854 -2.867 1 96.69 181 LEU A N 1
ATOM 1428 C CA . LEU A 1 181 ? 4.344 -1.819 -2.037 1 96.69 181 LEU A CA 1
ATOM 1429 C C . LEU A 1 181 ? 5.234 -2.438 -0.965 1 96.69 181 LEU A C 1
ATOM 1431 O O . LEU A 1 181 ? 6.324 -1.93 -0.689 1 96.69 181 LEU A O 1
ATOM 1435 N N . ASN A 1 182 ? 4.793 -3.494 -0.37 1 94.94 182 ASN A N 1
ATOM 1436 C CA . ASN A 1 182 ? 5.598 -4.191 0.626 1 94.94 182 ASN A CA 1
ATOM 1437 C C . ASN A 1 182 ? 6.91 -4.699 0.033 1 94.94 182 ASN A C 1
ATOM 1439 O O . ASN A 1 182 ? 7.969 -4.566 0.65 1 94.94 182 ASN A O 1
ATOM 1443 N N . TYR A 1 183 ? 6.77 -5.242 -1.171 1 92.75 183 TYR A N 1
ATOM 1444 C CA . TYR A 1 183 ? 7.965 -5.734 -1.852 1 92.75 183 TYR A CA 1
ATOM 1445 C C . TYR A 1 183 ? 8.906 -4.59 -2.199 1 92.75 183 TYR A C 1
ATOM 1447 O O . TYR A 1 183 ? 10.125 -4.727 -2.09 1 92.75 183 TYR A O 1
ATOM 1455 N N . ALA A 1 184 ? 8.344 -3.529 -2.604 1 96.38 184 ALA A N 1
ATOM 1456 C CA . ALA A 1 184 ? 9.148 -2.357 -2.939 1 96.38 184 ALA A CA 1
ATOM 1457 C C . ALA A 1 184 ? 9.906 -1.84 -1.717 1 96.38 184 ALA A C 1
ATOM 1459 O O . ALA A 1 184 ? 11.086 -1.502 -1.806 1 96.38 184 ALA A O 1
ATOM 1460 N N . THR A 1 185 ? 9.219 -1.806 -0.638 1 95.94 185 THR A N 1
ATOM 1461 C CA . THR A 1 185 ? 9.812 -1.325 0.604 1 95.94 185 THR A CA 1
ATOM 1462 C C . THR A 1 185 ? 10.945 -2.248 1.056 1 95.94 185 THR A C 1
ATOM 1464 O O . THR A 1 185 ? 12.031 -1.781 1.415 1 95.94 185 THR A O 1
ATOM 1467 N N . ALA A 1 186 ? 10.68 -3.549 1.021 1 93.44 186 ALA A 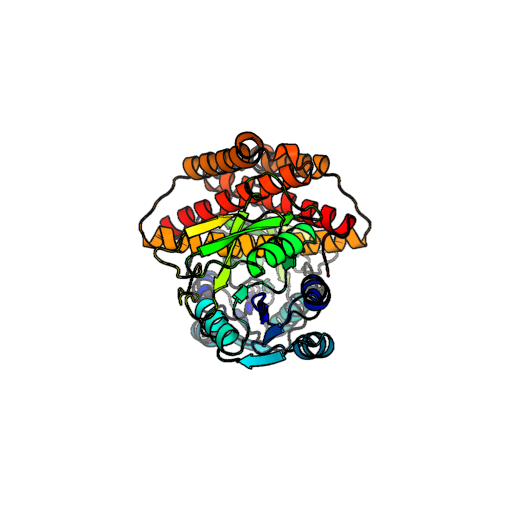N 1
ATOM 1468 C CA . ALA A 1 186 ? 11.703 -4.527 1.394 1 93.44 186 ALA A CA 1
ATOM 1469 C C . ALA A 1 186 ? 12.922 -4.418 0.484 1 93.44 186 ALA A C 1
ATOM 1471 O O . ALA A 1 186 ? 14.062 -4.461 0.956 1 93.44 186 ALA A O 1
ATOM 1472 N N . TRP A 1 187 ? 12.672 -4.301 -0.734 1 94.69 187 TRP A N 1
ATOM 1473 C CA . TRP A 1 187 ? 13.75 -4.148 -1.711 1 94.69 187 TRP A CA 1
ATOM 1474 C C . TRP A 1 187 ? 14.594 -2.922 -1.399 1 94.69 187 TRP A C 1
ATOM 1476 O O . TRP A 1 187 ? 15.828 -2.998 -1.387 1 94.69 187 TRP A O 1
ATOM 1486 N N . ALA A 1 188 ? 13.977 -1.841 -1.185 1 96.81 188 ALA A N 1
ATOM 1487 C CA . ALA A 1 188 ? 14.672 -0.584 -0.925 1 96.81 188 ALA A CA 1
ATOM 1488 C C . ALA A 1 188 ? 15.531 -0.684 0.331 1 96.81 188 ALA A C 1
ATOM 1490 O O . ALA A 1 188 ? 16.672 -0.2 0.353 1 96.81 188 ALA A O 1
ATOM 1491 N N . GLN A 1 189 ? 15 -1.28 1.339 1 94.81 189 GLN A N 1
ATOM 1492 C CA . GLN A 1 189 ? 15.742 -1.449 2.586 1 94.81 189 GLN A CA 1
ATOM 1493 C C . GLN A 1 189 ? 16.984 -2.311 2.375 1 94.81 189 GLN A C 1
ATOM 1495 O O . GLN A 1 189 ? 18.062 -1.976 2.857 1 94.81 189 GLN A O 1
ATOM 1500 N N . GLU A 1 190 ? 16.781 -3.387 1.69 1 94.5 190 GLU A N 1
ATOM 1501 C CA . GLU A 1 190 ? 17.906 -4.273 1.397 1 94.5 190 GLU A CA 1
ATOM 1502 C C . GLU A 1 190 ? 18.984 -3.545 0.605 1 94.5 190 GLU A C 1
ATOM 1504 O O . GLU A 1 190 ? 20.172 -3.641 0.931 1 94.5 190 GLU A O 1
ATOM 1509 N N . ARG A 1 191 ? 18.609 -2.84 -0.39 1 96.5 191 ARG A N 1
ATOM 1510 C CA . ARG A 1 191 ? 19.562 -2.125 -1.233 1 96.5 191 ARG A CA 1
ATOM 1511 C C . ARG A 1 191 ? 20.266 -1.015 -0.453 1 96.5 191 ARG A C 1
ATOM 1513 O O . ARG A 1 191 ? 21.453 -0.752 -0.662 1 96.5 191 ARG A O 1
ATOM 1520 N N . HIS A 1 192 ? 19.516 -0.344 0.38 1 96.06 192 HIS A N 1
ATOM 1521 C CA . HIS A 1 192 ? 20.109 0.688 1.224 1 96.06 192 HIS A CA 1
ATOM 1522 C C . HIS A 1 192 ? 21.203 0.107 2.121 1 96.06 192 HIS A C 1
ATOM 1524 O O . HIS A 1 192 ? 22.266 0.701 2.27 1 96.06 192 HIS A O 1
ATOM 1530 N N . GLN A 1 193 ? 20.891 -1.027 2.705 1 95.25 193 GLN A N 1
ATOM 1531 C CA . GLN A 1 193 ? 21.844 -1.697 3.57 1 95.25 193 GLN A CA 1
ATOM 1532 C C . GLN A 1 193 ? 23.094 -2.1 2.793 1 95.25 193 GLN A C 1
ATOM 1534 O O . GLN A 1 193 ? 24.203 -2.143 3.354 1 95.25 193 GLN A O 1
ATOM 1539 N N . GLN A 1 194 ? 22.938 -2.326 1.527 1 96.62 194 GLN A N 1
ATOM 1540 C CA . GLN A 1 194 ? 24.062 -2.689 0.663 1 96.62 194 GLN A CA 1
ATOM 1541 C C . GLN A 1 194 ? 24.828 -1.453 0.195 1 96.62 194 GLN A C 1
ATOM 1543 O O . GLN A 1 194 ? 25.812 -1.563 -0.528 1 96.62 194 GLN A O 1
ATOM 1548 N N . GLY A 1 195 ? 24.297 -0.312 0.443 1 96.62 195 GLY A N 1
ATOM 1549 C CA . GLY A 1 195 ? 24.984 0.932 0.13 1 96.62 195 GLY A CA 1
ATOM 1550 C C . GLY A 1 195 ? 24.656 1.471 -1.246 1 96.62 195 GLY A C 1
ATOM 1551 O O . GLY A 1 195 ? 25.344 2.35 -1.763 1 96.62 195 GLY A O 1
ATOM 1552 N N . LYS A 1 196 ? 23.625 0.946 -1.798 1 97.25 196 LYS A N 1
ATOM 1553 C CA . LYS A 1 196 ? 23.219 1.423 -3.119 1 97.25 196 LYS A CA 1
ATOM 1554 C C . LYS A 1 196 ? 22.578 2.809 -3.033 1 97.25 196 LYS A C 1
ATOM 1556 O O . LYS A 1 196 ? 21.953 3.146 -2.029 1 97.25 196 LYS A O 1
ATOM 1561 N N . LYS A 1 197 ? 22.812 3.611 -4.066 1 97.25 197 LYS A N 1
ATOM 1562 C CA . LYS A 1 197 ? 22.266 4.965 -4.141 1 97.25 197 LYS A CA 1
ATOM 1563 C C . LYS A 1 197 ? 21.547 5.195 -5.465 1 97.25 197 LYS A C 1
ATOM 1565 O O . LYS A 1 197 ? 21.781 4.473 -6.438 1 97.25 197 LYS A O 1
ATOM 1570 N N . VAL A 1 198 ? 20.656 6.129 -5.453 1 97.19 198 VAL A N 1
ATOM 1571 C CA . VAL A 1 198 ? 19.938 6.488 -6.672 1 97.19 198 VAL A CA 1
ATOM 1572 C C . VAL A 1 198 ? 19.672 7.992 -6.691 1 97.19 198 VAL A C 1
ATOM 1574 O O . VAL A 1 198 ? 19.547 8.617 -5.637 1 97.19 198 VAL A O 1
ATOM 1577 N N . SER A 1 199 ? 19.672 8.594 -7.895 1 96.94 199 SER A N 1
ATOM 1578 C CA . SER A 1 199 ? 19.297 9.992 -8.086 1 96.94 199 SER A CA 1
ATOM 1579 C C . SER A 1 199 ? 17.859 10.125 -8.578 1 96.94 199 SER A C 1
ATOM 1581 O O . SER A 1 199 ? 17.266 9.156 -9.047 1 96.94 199 SER A O 1
ATOM 1583 N N . VAL A 1 200 ? 17.297 11.289 -8.453 1 96.31 200 VAL A N 1
ATOM 1584 C CA . VAL A 1 200 ? 15.914 11.508 -8.859 1 96.31 200 VAL A CA 1
ATOM 1585 C C . VAL A 1 200 ? 15.773 11.297 -10.359 1 96.31 200 VAL A C 1
ATOM 1587 O O . VAL A 1 200 ? 14.867 10.594 -10.812 1 96.31 200 VAL A O 1
ATOM 1590 N N . PRO A 1 201 ? 16.703 11.812 -11.203 1 96.88 201 PRO A N 1
ATOM 1591 C CA . PRO A 1 201 ? 16.609 11.469 -12.625 1 96.88 201 PRO A CA 1
ATOM 1592 C C . PRO A 1 201 ? 16.703 9.969 -12.883 1 96.88 201 PRO A C 1
ATOM 1594 O O . PRO A 1 201 ? 16.047 9.453 -13.797 1 96.88 201 PRO A O 1
ATOM 1597 N N . GLY A 1 202 ? 17.5 9.289 -12.086 1 97.5 202 GLY A N 1
ATOM 1598 C CA . GLY A 1 202 ? 17.578 7.84 -12.188 1 97.5 202 GLY A CA 1
ATOM 1599 C C . GLY A 1 202 ? 16.266 7.145 -11.898 1 97.5 202 GLY A C 1
ATOM 1600 O O . GLY A 1 202 ? 15.922 6.156 -12.547 1 97.5 202 GLY A O 1
ATOM 1601 N N . ILE A 1 203 ? 15.531 7.664 -10.898 1 97.94 203 ILE A N 1
ATOM 1602 C CA . ILE A 1 203 ? 14.219 7.125 -10.555 1 97.94 203 ILE A CA 1
ATOM 1603 C C . ILE A 1 203 ? 13.281 7.238 -11.758 1 97.94 203 ILE A C 1
ATOM 1605 O O . ILE A 1 203 ? 12.648 6.258 -12.156 1 97.94 203 ILE A O 1
ATOM 1609 N N . PHE A 1 204 ? 13.297 8.414 -12.391 1 97.44 204 PHE A N 1
ATOM 1610 C CA . PHE A 1 204 ? 12.398 8.664 -13.516 1 97.44 204 PHE A CA 1
ATOM 1611 C C . PHE A 1 204 ? 12.789 7.816 -14.719 1 97.44 204 PHE A C 1
ATOM 1613 O O . PHE A 1 204 ? 11.93 7.238 -15.383 1 97.44 204 PHE A O 1
ATOM 1620 N N . GLY A 1 205 ? 14.062 7.75 -14.945 1 97.94 205 GLY A N 1
ATOM 1621 C CA . GLY A 1 205 ? 14.531 6.93 -16.047 1 97.94 205 GLY A CA 1
ATOM 1622 C C . GLY A 1 205 ? 14.164 5.465 -15.898 1 97.94 205 GLY A C 1
ATOM 1623 O O . GLY A 1 205 ? 13.664 4.848 -16.844 1 97.94 205 GLY A O 1
ATOM 1624 N N . ARG A 1 206 ? 14.336 4.938 -14.766 1 98.12 206 ARG A N 1
ATOM 1625 C CA . ARG A 1 206 ? 14.039 3.533 -14.5 1 98.12 206 ARG A CA 1
ATOM 1626 C C . ARG A 1 206 ? 12.539 3.271 -14.539 1 98.12 206 ARG A C 1
ATOM 1628 O O . ARG A 1 206 ? 12.102 2.205 -14.977 1 98.12 206 ARG A O 1
ATOM 1635 N N . THR A 1 207 ? 11.789 4.227 -14 1 97.75 207 THR A N 1
ATOM 1636 C CA . THR A 1 207 ? 10.336 4.109 -14.016 1 97.75 207 THR A CA 1
ATOM 1637 C C . THR A 1 207 ? 9.812 4.051 -15.445 1 97.75 207 THR A C 1
ATOM 1639 O O . THR A 1 207 ? 9.031 3.168 -15.789 1 97.75 207 THR A O 1
ATOM 1642 N N . LEU A 1 208 ? 10.297 4.965 -16.25 1 96.94 208 LEU A N 1
ATOM 1643 C CA . LEU A 1 208 ? 9.883 5.004 -17.656 1 96.94 208 LEU A CA 1
ATOM 1644 C C . LEU A 1 208 ? 10.352 3.752 -18.391 1 96.94 208 LEU A C 1
ATOM 1646 O O . LEU A 1 208 ? 9.625 3.207 -19.219 1 96.94 208 LEU A O 1
ATOM 1650 N N . ALA A 1 209 ? 11.508 3.311 -18.094 1 97.88 209 ALA A N 1
ATOM 1651 C CA . ALA A 1 209 ? 12.039 2.098 -18.719 1 97.88 209 ALA A CA 1
ATOM 1652 C C . ALA A 1 209 ? 11.203 0.881 -18.344 1 97.88 209 ALA A C 1
ATOM 1654 O O . ALA A 1 209 ? 10.945 0.018 -19.188 1 97.88 209 ALA A O 1
ATOM 1655 N N . ALA A 1 210 ? 10.812 0.812 -17.141 1 97.75 210 ALA A N 1
ATOM 1656 C CA . ALA A 1 210 ? 9.977 -0.304 -16.703 1 97.75 210 ALA A CA 1
ATOM 1657 C C . ALA A 1 210 ? 8.656 -0.322 -17.453 1 97.75 210 ALA A C 1
ATOM 1659 O O . ALA A 1 210 ? 8.18 -1.384 -17.859 1 97.75 210 ALA A O 1
ATOM 1660 N N . PHE A 1 211 ? 8.117 0.875 -17.625 1 97.25 211 PHE A N 1
ATOM 1661 C CA . PHE A 1 211 ? 6.871 0.995 -18.375 1 97.25 211 PHE A CA 1
ATOM 1662 C C . PHE A 1 211 ? 7.051 0.521 -19.812 1 97.25 211 PHE A C 1
ATOM 1664 O O . PHE A 1 211 ? 6.293 -0.327 -20.281 1 97.25 211 PHE A O 1
ATOM 1671 N N . CYS A 1 212 ? 8.039 1.018 -20.406 1 97.31 212 CYS A N 1
ATOM 1672 C CA . CYS A 1 212 ? 8.297 0.696 -21.812 1 97.31 212 CYS A CA 1
ATOM 1673 C C . CYS A 1 212 ? 8.68 -0.769 -21.969 1 97.31 212 CYS A C 1
ATOM 1675 O O . CYS A 1 212 ? 8.25 -1.432 -22.922 1 97.31 212 CYS A O 1
ATOM 1677 N N . LYS A 1 213 ? 9.453 -1.243 -21.094 1 97.12 213 LYS A N 1
ATOM 1678 C CA . LYS A 1 213 ? 9.875 -2.641 -21.125 1 97.12 213 LYS A CA 1
ATOM 1679 C C . LYS A 1 213 ? 8.672 -3.578 -21.062 1 97.12 213 LYS A C 1
ATOM 1681 O O . LYS A 1 213 ? 8.57 -4.527 -21.828 1 97.12 213 LYS A O 1
ATOM 1686 N N . THR A 1 214 ? 7.762 -3.297 -20.203 1 95.5 214 THR A N 1
ATOM 1687 C CA . THR A 1 214 ? 6.586 -4.141 -20.047 1 95.5 214 THR A CA 1
ATOM 1688 C C . THR A 1 214 ? 5.691 -4.074 -21.281 1 95.5 214 THR A C 1
ATOM 1690 O O . THR A 1 214 ? 5.227 -5.105 -21.766 1 95.5 214 THR A O 1
ATOM 1693 N N . LEU A 1 215 ? 5.512 -2.896 -21.812 1 94.25 215 LEU A N 1
ATOM 1694 C CA . LEU A 1 215 ? 4.562 -2.705 -22.906 1 94.25 215 LEU A CA 1
ATOM 1695 C C . LEU A 1 215 ? 5.145 -3.197 -24.219 1 94.25 215 LEU A C 1
ATOM 1697 O O . LEU A 1 215 ? 4.449 -3.836 -25.016 1 94.25 215 LEU A O 1
ATOM 1701 N N . ILE A 1 216 ? 6.367 -2.869 -24.438 1 93.81 216 ILE A N 1
ATOM 1702 C CA . ILE A 1 216 ? 6.941 -3.074 -25.766 1 93.81 216 ILE A CA 1
ATOM 1703 C C . ILE A 1 216 ? 7.809 -4.332 -25.766 1 93.81 216 ILE A C 1
ATOM 1705 O O . ILE A 1 216 ? 7.496 -5.309 -26.453 1 93.81 216 ILE A O 1
ATOM 1709 N N . LEU A 1 217 ? 8.812 -4.43 -24.906 1 92.12 217 LEU A N 1
ATOM 1710 C CA . LEU A 1 217 ? 9.773 -5.531 -24.922 1 92.12 217 LEU A CA 1
ATOM 1711 C C . LEU A 1 217 ? 9.102 -6.836 -24.5 1 92.12 217 LEU A C 1
ATOM 1713 O O . LEU A 1 217 ? 9.398 -7.898 -25.047 1 92.12 217 LEU A O 1
ATOM 1717 N N . ARG A 1 218 ? 8.172 -6.691 -23.594 1 94.62 218 ARG A N 1
ATOM 1718 C CA . ARG A 1 218 ? 7.508 -7.887 -23.078 1 94.62 218 ARG A CA 1
ATOM 1719 C C . ARG A 1 218 ? 6.133 -8.055 -23.734 1 94.62 218 ARG A C 1
ATOM 1721 O O . ARG A 1 218 ? 5.32 -8.859 -23.266 1 94.62 218 ARG A O 1
ATOM 1728 N N . ALA A 1 219 ? 5.867 -7.188 -24.641 1 94.62 219 ALA A N 1
ATOM 1729 C CA . ALA A 1 219 ? 4.691 -7.273 -25.5 1 94.62 219 ALA A CA 1
ATOM 1730 C C . ALA A 1 219 ? 3.406 -7.16 -24.688 1 94.62 219 ALA A C 1
ATOM 1732 O O . ALA A 1 219 ? 2.447 -7.902 -24.922 1 94.62 219 ALA A O 1
ATOM 1733 N N . GLY A 1 220 ? 3.387 -6.305 -23.766 1 92.44 220 GLY A N 1
ATOM 1734 C CA . GLY A 1 220 ? 2.205 -6.09 -22.953 1 92.44 220 GLY A CA 1
ATOM 1735 C C . GLY A 1 220 ? 1.017 -5.578 -23.75 1 92.44 220 GLY A C 1
ATOM 1736 O O . GLY A 1 220 ? -0.134 -5.797 -23.359 1 92.44 220 GLY A O 1
ATOM 1737 N N . VAL A 1 221 ? 1.299 -4.969 -24.859 1 94.12 221 VAL A N 1
ATOM 1738 C CA . VAL A 1 221 ? 0.241 -4.441 -25.719 1 94.12 221 VAL A CA 1
ATOM 1739 C C . VAL A 1 221 ? -0.675 -5.578 -26.172 1 94.12 221 VAL A C 1
ATOM 1741 O O . VAL A 1 221 ? -1.881 -5.383 -26.328 1 94.12 221 VAL A O 1
ATOM 1744 N N . LEU A 1 222 ? -0.178 -6.75 -26.234 1 93.81 222 LEU A N 1
ATOM 1745 C CA . LEU A 1 222 ? -0.927 -7.898 -26.734 1 93.81 222 LEU A CA 1
ATOM 1746 C C . LEU A 1 222 ? -1.845 -8.461 -25.656 1 93.81 222 LEU A C 1
ATOM 1748 O O . LEU A 1 222 ? -2.736 -9.258 -25.953 1 93.81 222 LEU A O 1
ATOM 1752 N N . ASP A 1 223 ? -1.685 -8.039 -24.469 1 95.62 223 ASP A N 1
ATOM 1753 C CA . ASP A 1 223 ? -2.557 -8.453 -23.375 1 95.62 223 ASP A CA 1
ATOM 1754 C C . ASP A 1 223 ? -3.721 -7.48 -23.203 1 95.62 223 ASP A C 1
ATOM 1756 O O . ASP A 1 223 ? -4.379 -7.48 -22.156 1 95.62 223 ASP A O 1
ATOM 1760 N N . GLY A 1 224 ? -3.902 -6.59 -24.172 1 94.31 224 GLY A N 1
ATOM 1761 C CA . GLY A 1 224 ? -5.055 -5.699 -24.172 1 94.31 224 GLY A CA 1
ATOM 1762 C C . GLY A 1 224 ? -5.004 -4.66 -23.078 1 94.31 224 GLY A C 1
ATOM 1763 O O . GLY A 1 224 ? -3.945 -4.098 -22.797 1 94.31 224 GLY A O 1
ATOM 1764 N N . ARG A 1 225 ? -6.191 -4.391 -22.516 1 95.12 225 ARG A N 1
ATOM 1765 C CA . ARG A 1 225 ? -6.32 -3.377 -21.484 1 95.12 225 ARG A CA 1
ATOM 1766 C C . ARG A 1 225 ? -5.496 -3.748 -20.25 1 95.12 225 ARG A C 1
ATOM 1768 O O . ARG A 1 225 ? -4.844 -2.889 -19.656 1 95.12 225 ARG A O 1
ATOM 1775 N N . GLN A 1 226 ? -5.484 -5.023 -20 1 95.25 226 GLN A N 1
ATOM 1776 C CA . GLN A 1 226 ? -4.77 -5.488 -18.812 1 95.25 226 GLN A CA 1
ATOM 1777 C C . GLN A 1 226 ? -3.264 -5.312 -18.984 1 95.25 226 GLN A C 1
ATOM 1779 O O . GLN A 1 226 ? -2.557 -5.035 -18 1 95.25 226 GLN A O 1
ATOM 1784 N N . GLY A 1 227 ? -2.82 -5.449 -20.203 1 96.25 227 GLY A N 1
ATOM 1785 C CA . GLY A 1 227 ? -1.406 -5.219 -20.453 1 96.25 227 GLY A CA 1
ATOM 1786 C C . GLY A 1 227 ? -0.978 -3.789 -20.203 1 96.25 227 GLY A C 1
ATOM 1787 O O . GLY A 1 227 ? 0.089 -3.549 -19.625 1 96.25 227 GLY A O 1
ATOM 1788 N N . TRP A 1 228 ? -1.789 -2.867 -20.547 1 96.56 228 TRP A N 1
ATOM 1789 C CA . TRP A 1 228 ? -1.519 -1.45 -20.328 1 96.56 228 TRP A CA 1
ATOM 1790 C C . TRP A 1 228 ? -1.537 -1.119 -18.828 1 96.56 228 TRP A C 1
ATOM 1792 O O . TRP A 1 228 ? -0.648 -0.424 -18.328 1 96.56 228 TRP A O 1
ATOM 1802 N N . LEU A 1 229 ? -2.533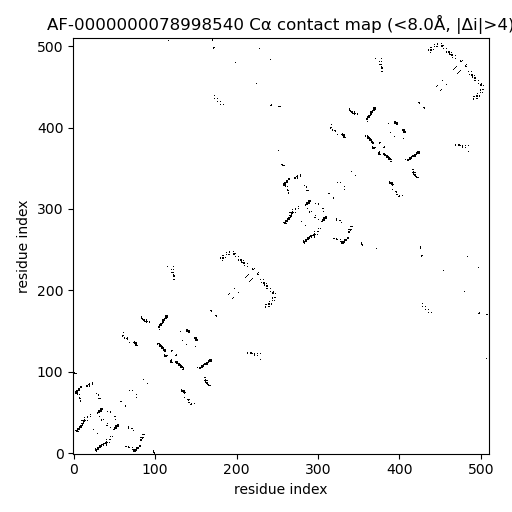 -1.633 -18.188 1 96.69 229 LEU A N 1
ATOM 1803 C CA . LEU A 1 229 ? -2.648 -1.391 -16.75 1 96.69 229 LEU A CA 1
ATOM 1804 C C . LEU A 1 229 ? -1.458 -1.979 -16 1 96.69 229 LEU A C 1
ATOM 1806 O O . LEU A 1 229 ? -0.898 -1.335 -15.117 1 96.69 229 LEU A O 1
ATOM 1810 N N . LEU A 1 230 ? -1.096 -3.154 -16.406 1 96.88 230 LEU A N 1
ATOM 1811 C CA . LEU A 1 230 ? 0.021 -3.822 -15.742 1 96.88 230 LEU A CA 1
ATOM 1812 C C . LEU A 1 230 ? 1.322 -3.062 -15.969 1 96.88 230 LEU A C 1
ATOM 1814 O O . LEU A 1 230 ? 2.182 -3.014 -15.086 1 96.88 230 LEU A O 1
ATOM 1818 N N . ALA A 1 231 ? 1.471 -2.494 -17.125 1 97.38 231 ALA A N 1
ATOM 1819 C CA . ALA A 1 231 ? 2.662 -1.697 -17.406 1 97.38 231 ALA A CA 1
ATOM 1820 C C . ALA A 1 231 ? 2.785 -0.531 -16.422 1 97.38 231 ALA A C 1
ATOM 1822 O O . ALA A 1 231 ? 3.879 -0.234 -15.938 1 97.38 231 ALA A O 1
ATOM 1823 N N . VAL A 1 232 ? 1.708 0.122 -16.141 1 97.56 232 VAL A N 1
ATOM 1824 C CA . VAL A 1 232 ? 1.711 1.222 -15.18 1 97.56 232 VAL A CA 1
ATOM 1825 C C . VAL A 1 232 ? 2.014 0.688 -13.781 1 97.56 232 VAL A C 1
ATOM 1827 O O . VAL A 1 232 ? 2.77 1.304 -13.023 1 97.56 232 VAL A O 1
ATOM 1830 N N . VAL A 1 233 ? 1.455 -0.458 -13.461 1 97.69 233 VAL A N 1
ATOM 1831 C CA . VAL A 1 233 ? 1.683 -1.071 -12.156 1 97.69 233 VAL A CA 1
ATOM 1832 C C . VAL A 1 233 ? 3.17 -1.37 -11.977 1 97.69 233 VAL A C 1
ATOM 1834 O O . VAL A 1 233 ? 3.746 -1.082 -10.922 1 97.69 233 VAL A O 1
ATOM 1837 N N . ASN A 1 234 ? 3.738 -1.896 -13.023 1 97.5 234 ASN A N 1
ATOM 1838 C CA . ASN A 1 234 ? 5.168 -2.186 -12.969 1 97.5 234 ASN A CA 1
ATOM 1839 C C . ASN A 1 234 ? 5.992 -0.91 -12.836 1 97.5 234 ASN A C 1
ATOM 1841 O O . ASN A 1 234 ? 7.004 -0.889 -12.133 1 97.5 234 ASN A O 1
ATOM 1845 N N . ALA A 1 235 ? 5.598 0.064 -13.516 1 98.06 235 ALA A N 1
ATOM 1846 C CA . ALA A 1 235 ? 6.262 1.359 -13.398 1 98.06 235 ALA A CA 1
ATOM 1847 C C . ALA A 1 235 ? 6.133 1.915 -11.984 1 98.06 235 ALA A C 1
ATOM 1849 O O . ALA A 1 235 ? 7.094 2.461 -11.43 1 98.06 235 ALA A O 1
ATOM 1850 N N . GLN A 1 236 ? 4.965 1.784 -11.414 1 98.25 23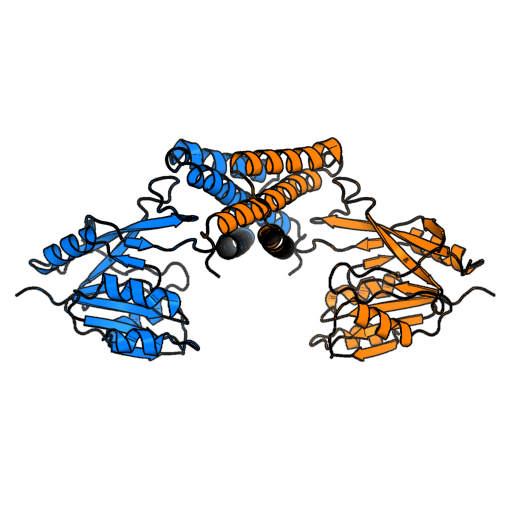6 GLN A N 1
ATOM 1851 C CA . GLN A 1 236 ? 4.738 2.23 -10.039 1 98.25 236 GLN A CA 1
ATOM 1852 C C . GLN A 1 236 ? 5.656 1.495 -9.062 1 98.25 236 GLN A C 1
ATOM 1854 O O . GLN A 1 236 ? 6.234 2.107 -8.164 1 98.25 236 GLN A O 1
ATOM 1859 N N . TYR A 1 237 ? 5.699 0.219 -9.258 1 98 237 TYR A N 1
ATOM 1860 C CA . TYR A 1 237 ? 6.582 -0.58 -8.414 1 98 237 TYR A CA 1
ATOM 1861 C C . TYR A 1 237 ? 8.008 -0.049 -8.461 1 98 237 TYR A C 1
ATOM 1863 O O . TYR A 1 237 ? 8.641 0.151 -7.422 1 98 237 TYR A O 1
ATOM 1871 N N . THR A 1 238 ? 8.477 0.174 -9.633 1 98.38 238 THR A N 1
ATOM 1872 C CA . THR A 1 238 ? 9.836 0.66 -9.844 1 98.38 238 THR A CA 1
ATOM 1873 C C . THR A 1 238 ? 10.016 2.047 -9.234 1 98.38 238 THR A C 1
ATOM 1875 O O . THR A 1 238 ? 10.992 2.297 -8.531 1 98.38 238 THR A O 1
ATOM 1878 N N . PHE A 1 239 ? 9.117 2.893 -9.461 1 98.62 239 PHE A N 1
ATOM 1879 C CA . PHE A 1 239 ? 9.156 4.234 -8.891 1 98.62 239 PHE A CA 1
ATOM 1880 C C . PHE A 1 239 ? 9.219 4.168 -7.367 1 98.62 239 PHE A C 1
ATOM 1882 O O . PHE A 1 239 ? 10.047 4.84 -6.746 1 98.62 239 PHE A O 1
ATOM 1889 N N . ASN A 1 240 ? 8.328 3.396 -6.797 1 98.31 240 ASN A N 1
ATOM 1890 C CA . ASN A 1 240 ? 8.211 3.328 -5.344 1 98.31 240 ASN A CA 1
ATOM 1891 C C . ASN A 1 240 ? 9.477 2.764 -4.703 1 98.31 240 ASN A C 1
ATOM 1893 O O . ASN A 1 240 ? 9.938 3.271 -3.682 1 98.31 240 ASN A O 1
ATOM 1897 N N . LYS A 1 241 ? 10.008 1.703 -5.27 1 97.62 241 LYS A N 1
ATOM 1898 C CA . LYS A 1 241 ? 11.172 1.1 -4.629 1 97.62 241 LYS A CA 1
ATOM 1899 C C . LYS A 1 241 ? 12.383 2.033 -4.688 1 97.62 241 LYS A C 1
ATOM 1901 O O . LYS A 1 241 ? 13.094 2.195 -3.695 1 97.62 241 LYS A O 1
ATOM 1906 N N . TYR A 1 242 ? 12.539 2.754 -5.809 1 98 242 TYR A N 1
ATOM 1907 C CA . TYR A 1 242 ? 13.703 3.625 -5.934 1 98 242 TYR A CA 1
ATOM 1908 C C . TYR A 1 242 ? 13.492 4.93 -5.176 1 98 242 TYR A C 1
ATOM 1910 O O . TYR A 1 242 ? 14.438 5.508 -4.641 1 98 242 TYR A O 1
ATOM 1918 N N . THR A 1 243 ? 12.273 5.449 -5.133 1 97.81 243 THR A N 1
ATOM 1919 C CA . THR A 1 243 ? 11.992 6.633 -4.324 1 97.81 243 THR A CA 1
ATOM 1920 C C . THR A 1 243 ? 12.227 6.344 -2.844 1 97.81 243 THR A C 1
ATOM 1922 O O . THR A 1 243 ? 12.797 7.172 -2.127 1 97.81 243 THR A O 1
ATOM 1925 N N . GLU A 1 244 ? 11.766 5.18 -2.43 1 97.31 244 GLU A N 1
ATOM 1926 C CA . GLU A 1 244 ? 12.031 4.77 -1.054 1 97.31 244 GLU A CA 1
ATOM 1927 C C . GLU A 1 244 ? 13.531 4.672 -0.786 1 97.31 244 GLU A C 1
ATOM 1929 O O . GLU A 1 244 ? 14.008 5.109 0.263 1 97.31 244 GLU A O 1
ATOM 1934 N N . LEU A 1 245 ? 14.227 4.094 -1.701 1 97.06 245 LEU A N 1
ATOM 1935 C CA . LEU A 1 245 ? 15.68 4.016 -1.562 1 97.06 245 LEU A CA 1
ATOM 1936 C C . LEU A 1 245 ? 16.281 5.41 -1.459 1 97.06 245 LEU A C 1
ATOM 1938 O O . LEU A 1 245 ? 17.141 5.656 -0.601 1 97.06 245 LEU A O 1
ATOM 1942 N N . TRP A 1 246 ? 15.859 6.293 -2.336 1 97.25 246 TRP A N 1
ATOM 1943 C CA . TRP A 1 246 ? 16.344 7.672 -2.336 1 97.25 246 TRP A CA 1
ATOM 1944 C C . TRP A 1 246 ? 16.062 8.344 -0.997 1 97.25 246 TRP A C 1
ATOM 1946 O O . TRP A 1 246 ? 16.922 9.039 -0.452 1 97.25 246 TRP A O 1
ATOM 1956 N N . ALA A 1 247 ? 14.883 8.156 -0.446 1 95.81 247 ALA A N 1
ATOM 1957 C CA . ALA A 1 247 ? 14.484 8.727 0.836 1 95.81 247 ALA A CA 1
ATOM 1958 C C . ALA A 1 247 ? 15.344 8.18 1.975 1 95.81 247 ALA A C 1
ATOM 1960 O O . ALA A 1 247 ? 15.766 8.922 2.861 1 95.81 247 ALA A O 1
ATOM 1961 N N . LEU A 1 248 ? 15.57 6.926 1.941 1 94.75 248 LEU A N 1
ATOM 1962 C CA . LEU A 1 248 ? 16.406 6.285 2.947 1 94.75 248 LEU A CA 1
ATOM 1963 C C . LEU A 1 248 ? 17.828 6.852 2.912 1 94.75 248 LEU A C 1
ATOM 1965 O O . LEU A 1 248 ? 18.422 7.113 3.961 1 94.75 248 LEU A O 1
ATOM 1969 N N . ASN A 1 249 ? 18.281 7.039 1.685 1 95.31 249 ASN A N 1
ATOM 1970 C CA . ASN A 1 249 ? 19.625 7.57 1.511 1 95.31 249 ASN A CA 1
ATOM 1971 C C . ASN A 1 249 ? 19.766 8.969 2.111 1 95.31 249 ASN A C 1
ATOM 1973 O O . ASN A 1 249 ? 20.844 9.359 2.541 1 95.31 249 ASN A O 1
ATOM 1977 N N . ARG A 1 250 ? 18.734 9.695 2.203 1 93.38 250 ARG A N 1
ATOM 1978 C CA . ARG A 1 250 ? 18.766 11.086 2.646 1 93.38 250 ARG A CA 1
ATOM 1979 C C . ARG A 1 250 ? 18.281 11.211 4.086 1 93.38 250 ARG A C 1
ATOM 1981 O O . ARG A 1 250 ? 18.219 12.32 4.633 1 93.38 250 ARG A O 1
ATOM 1988 N N . GLY A 1 251 ? 17.781 10.156 4.68 1 88.94 251 GLY A N 1
ATOM 1989 C CA . GLY A 1 251 ? 17.328 10.148 6.059 1 88.94 251 GLY A CA 1
ATOM 1990 C C . GLY A 1 251 ? 15.922 10.68 6.227 1 88.94 251 GLY A C 1
ATOM 1991 O O . GLY A 1 251 ? 15.578 11.227 7.277 1 88.94 251 GLY A O 1
ATOM 1992 N N . PHE A 1 252 ? 15.156 10.695 5.156 1 81.75 252 PHE A N 1
ATOM 1993 C CA . PHE A 1 252 ? 13.789 11.203 5.211 1 81.75 252 PHE A CA 1
ATOM 1994 C C . PHE A 1 252 ? 12.828 10.125 5.691 1 81.75 252 PHE A C 1
ATOM 1996 O O . PHE A 1 252 ? 11.617 10.367 5.789 1 81.75 252 PHE A O 1
ATOM 2003 N N . THR A 1 253 ? 13.32 8.992 5.906 1 68.44 253 THR A N 1
ATOM 2004 C CA . THR A 1 253 ? 12.516 7.898 6.445 1 68.44 253 THR A CA 1
ATOM 2005 C C . THR A 1 253 ? 12.922 7.582 7.879 1 68.44 253 THR A C 1
ATOM 2007 O O . THR A 1 253 ? 14.102 7.348 8.156 1 68.44 253 THR A O 1
ATOM 2010 N N . GLU A 1 254 ? 11.977 8.102 8.688 1 61.53 254 GLU A N 1
ATOM 2011 C CA . GLU A 1 254 ? 12.266 7.777 10.086 1 61.53 254 GLU A CA 1
ATOM 2012 C C . GLU A 1 254 ? 11.844 6.352 10.422 1 61.53 254 GLU A C 1
ATOM 2014 O O . GLU A 1 254 ? 10.797 5.883 9.969 1 61.53 254 GLU A O 1
ATOM 2019 N N . LYS A 1 255 ? 12.828 5.652 10.898 1 49.41 255 LYS A N 1
ATOM 2020 C CA . LYS A 1 255 ? 12.562 4.305 11.398 1 49.41 255 LYS A CA 1
ATOM 2021 C C . LYS A 1 255 ? 11.695 4.344 12.656 1 49.41 255 LYS A C 1
ATOM 2023 O O . LYS A 1 255 ? 11.883 5.203 13.516 1 49.41 255 LYS A O 1
ATOM 2028 N N . MET B 1 1 ? -7.965 42.406 29.719 1 75.81 1 MET B N 1
ATOM 2029 C CA . MET B 1 1 ? -7.102 41.25 30.016 1 75.81 1 MET B CA 1
ATOM 2030 C C . MET B 1 1 ? -7.016 40.312 28.828 1 75.81 1 MET B C 1
ATOM 2032 O O . MET B 1 1 ? -7.988 40.125 28.094 1 75.81 1 MET B O 1
ATOM 2036 N N . ARG B 1 2 ? -5.805 39.844 28.578 1 91.19 2 ARG B N 1
ATOM 2037 C CA . ARG B 1 2 ? -5.586 38.938 27.453 1 91.19 2 ARG B CA 1
ATOM 2038 C C . ARG B 1 2 ? -6.32 37.625 27.641 1 91.19 2 ARG B C 1
ATOM 2040 O O . ARG B 1 2 ? -6.359 37.094 28.75 1 91.19 2 ARG B O 1
ATOM 2047 N N . ALA B 1 3 ? -6.957 37.188 26.594 1 97 3 ALA B N 1
ATOM 2048 C CA . ALA B 1 3 ? -7.652 35.906 26.672 1 97 3 ALA B CA 1
ATOM 2049 C C . ALA B 1 3 ? -6.672 34.75 26.922 1 97 3 ALA B C 1
ATOM 2051 O O . ALA B 1 3 ? -5.559 34.75 26.391 1 97 3 ALA B O 1
ATOM 2052 N N . ARG B 1 4 ? -7.078 33.781 27.688 1 98.25 4 ARG B N 1
ATOM 2053 C CA . ARG B 1 4 ? -6.246 32.625 28 1 98.25 4 ARG B CA 1
ATOM 2054 C C . ARG B 1 4 ? -6.379 31.562 26.922 1 98.25 4 ARG B C 1
ATOM 2056 O O . ARG B 1 4 ? -7.48 31.281 26.438 1 98.25 4 ARG B O 1
ATOM 2063 N N . LEU B 1 5 ? -5.23 31 26.609 1 98.69 5 LEU B N 1
ATOM 2064 C CA . LEU B 1 5 ? -5.203 30.016 25.531 1 98.69 5 LEU B CA 1
ATOM 2065 C C . LEU B 1 5 ? -4.992 28.609 26.078 1 98.69 5 LEU B C 1
ATOM 2067 O O . LEU B 1 5 ? -4.074 28.375 26.875 1 98.69 5 LEU B O 1
ATOM 2071 N N . SER B 1 6 ? -5.875 27.703 25.656 1 98.88 6 SER B N 1
ATOM 2072 C CA . SER B 1 6 ? -5.648 26.266 25.812 1 98.88 6 SER B CA 1
ATOM 2073 C C . SER B 1 6 ? -5.289 25.609 24.484 1 98.88 6 SER B C 1
ATOM 2075 O O . SER B 1 6 ? -6.066 25.656 23.531 1 98.88 6 SER B O 1
ATOM 2077 N N . VAL B 1 7 ? -4.133 25.016 24.422 1 98.88 7 VAL B N 1
ATOM 2078 C CA . VAL B 1 7 ? -3.814 24.141 23.312 1 98.88 7 VAL B CA 1
ATOM 2079 C C . VAL B 1 7 ? -4.305 22.719 23.609 1 98.88 7 VAL B C 1
ATOM 2081 O O . VAL B 1 7 ? -4.004 22.156 24.656 1 98.88 7 VAL B O 1
ATOM 2084 N N . VAL B 1 8 ? -5.078 22.219 22.672 1 98.81 8 VAL B N 1
ATOM 2085 C CA . VAL B 1 8 ? -5.719 20.922 22.891 1 98.81 8 VAL B CA 1
ATOM 2086 C C . VAL B 1 8 ? -5.281 19.938 21.812 1 98.81 8 VAL B C 1
ATOM 2088 O O . VAL B 1 8 ? -5.227 20.297 20.625 1 98.81 8 VAL B O 1
ATOM 2091 N N . MET B 1 9 ? -4.93 18.703 22.266 1 98.25 9 MET B N 1
ATOM 2092 C CA . MET B 1 9 ? -4.559 17.672 21.297 1 98.25 9 MET B CA 1
ATOM 2093 C C . MET B 1 9 ? -5.055 16.312 21.734 1 98.25 9 MET B C 1
ATOM 2095 O O . MET B 1 9 ? -5.184 16.047 22.938 1 98.25 9 MET B O 1
ATOM 2099 N N . ILE B 1 10 ? -5.355 15.477 20.781 1 98.31 10 ILE B N 1
ATOM 2100 C CA . ILE B 1 10 ? -5.609 14.055 21 1 98.31 10 ILE B CA 1
ATOM 2101 C C . ILE B 1 10 ? -4.402 13.242 20.531 1 98.31 10 ILE B C 1
ATOM 2103 O O . ILE B 1 10 ? -3.754 13.586 19.547 1 98.31 10 ILE B O 1
ATOM 2107 N N . ALA B 1 11 ? -4.094 12.172 21.328 1 98.38 11 ALA B N 1
ATOM 2108 C CA . ALA B 1 11 ? -2.846 11.477 21.016 1 98.38 11 ALA B CA 1
ATOM 2109 C C . ALA B 1 11 ? -3.012 9.969 21.172 1 98.38 11 ALA B C 1
ATOM 2111 O O . ALA B 1 11 ? -3.793 9.5 22.016 1 98.38 11 ALA B O 1
ATOM 2112 N N . LYS B 1 12 ? -2.355 9.266 20.375 1 98 12 LYS B N 1
ATOM 2113 C CA . LYS B 1 12 ? -2.18 7.82 20.484 1 98 12 LYS B CA 1
ATOM 2114 C C . LYS B 1 12 ? -0.808 7.398 19.969 1 98 12 LYS B C 1
ATOM 2116 O O . LYS B 1 12 ? -0.474 7.637 18.797 1 98 12 LYS B O 1
ATOM 2121 N N . ASN B 1 13 ? -0.008 6.746 20.812 1 97.5 13 ASN B N 1
ATOM 2122 C CA . ASN B 1 13 ? 1.324 6.254 20.484 1 97.5 13 ASN B CA 1
ATOM 2123 C C . ASN B 1 13 ? 2.139 7.309 19.734 1 97.5 13 ASN B C 1
ATOM 2125 O O . ASN B 1 13 ? 2.672 7.039 18.656 1 97.5 13 ASN B O 1
ATOM 2129 N N . ALA B 1 14 ? 2.201 8.5 20.344 1 97.06 14 ALA B N 1
ATOM 2130 C CA . ALA B 1 14 ? 2.822 9.656 19.703 1 97.06 14 ALA B CA 1
ATOM 2131 C C . ALA B 1 14 ? 4.082 10.086 20.438 1 97.06 14 ALA B C 1
ATOM 2133 O O . ALA B 1 14 ? 4.504 11.242 20.344 1 97.06 14 ALA B O 1
ATOM 2134 N N . ALA B 1 15 ? 4.711 9.227 21.156 1 97.69 15 ALA B N 1
ATOM 2135 C CA . ALA B 1 15 ? 5.828 9.57 22.031 1 97.69 15 ALA B CA 1
ATOM 2136 C C . ALA B 1 15 ? 6.953 10.242 21.234 1 97.69 15 ALA B C 1
ATOM 2138 O O . ALA B 1 15 ? 7.586 11.18 21.719 1 97.69 15 ALA B O 1
ATOM 2139 N N . SER B 1 16 ? 7.172 9.812 20.094 1 95.12 16 SER B N 1
ATOM 2140 C CA . SER B 1 16 ? 8.312 10.289 19.312 1 95.12 16 SER B CA 1
ATOM 2141 C C . SER B 1 16 ? 8.039 11.68 18.734 1 95.12 16 SER B C 1
ATOM 2143 O O . SER B 1 16 ? 8.969 12.453 18.5 1 95.12 16 SER B O 1
ATOM 2145 N N . LEU B 1 17 ? 6.809 12.055 18.578 1 95.94 17 LEU B N 1
ATOM 2146 C CA . LEU B 1 17 ? 6.445 13.305 17.906 1 95.94 17 LEU B CA 1
ATOM 2147 C C . LEU B 1 17 ? 6.121 14.383 18.938 1 95.94 17 LEU B C 1
ATOM 2149 O O . LEU B 1 17 ? 6.273 15.578 18.641 1 95.94 17 LEU B O 1
ATOM 2153 N N . LEU B 1 18 ? 5.766 14.031 20.078 1 97.44 18 LEU B N 1
ATOM 2154 C CA . LEU B 1 18 ? 5.145 14.914 21.062 1 97.44 18 LEU B CA 1
ATOM 2155 C C . LEU B 1 18 ? 6.141 15.953 21.562 1 97.44 18 LEU B C 1
ATOM 2157 O O . LEU B 1 18 ? 5.785 17.125 21.75 1 97.44 18 LEU B O 1
ATOM 2161 N N . PRO B 1 19 ? 7.434 15.562 21.781 1 97.62 19 PRO B N 1
ATOM 2162 C CA . PRO B 1 19 ? 8.344 16.547 22.359 1 97.62 19 PRO B CA 1
ATOM 2163 C C . PRO B 1 19 ? 8.438 17.828 21.547 1 97.62 19 PRO B C 1
ATOM 2165 O O . PRO B 1 19 ? 8.273 18.922 22.094 1 97.62 19 PRO B O 1
ATOM 2168 N N . ASP B 1 20 ? 8.617 17.703 20.266 1 97.44 20 ASP B N 1
ATOM 2169 C CA . ASP B 1 20 ? 8.719 18.875 19.422 1 97.44 20 ASP B CA 1
ATOM 2170 C C . ASP B 1 20 ? 7.383 19.609 19.312 1 97.44 20 ASP B C 1
ATOM 2172 O O . ASP B 1 20 ? 7.34 20.828 19.219 1 97.44 20 ASP B O 1
ATOM 2176 N N . CYS B 1 21 ? 6.348 18.859 19.25 1 98.44 21 CYS B N 1
ATOM 2177 C CA . CYS B 1 21 ? 5.016 19.453 19.203 1 98.44 21 CYS B CA 1
ATOM 2178 C C . CYS B 1 21 ? 4.754 20.297 20.453 1 98.44 21 CYS B C 1
ATOM 2180 O O . CYS B 1 21 ? 4.395 21.469 20.344 1 98.44 21 CYS B O 1
ATOM 2182 N N . LEU B 1 22 ? 5.02 19.734 21.594 1 98.62 22 LEU B N 1
ATOM 2183 C CA . LEU B 1 22 ? 4.781 20.406 22.875 1 98.62 22 LEU B CA 1
ATOM 2184 C C . LEU B 1 22 ? 5.691 21.609 23.016 1 98.62 22 LEU B C 1
ATOM 2186 O O . LEU B 1 22 ? 5.262 22.656 23.516 1 98.62 22 LEU B O 1
ATOM 2190 N N . ALA B 1 23 ? 6.895 21.484 22.594 1 98.44 23 ALA B N 1
ATOM 2191 C CA . ALA B 1 23 ? 7.832 22.594 22.672 1 98.44 23 ALA B CA 1
ATOM 2192 C C . ALA B 1 23 ? 7.328 23.781 21.844 1 98.44 23 ALA B C 1
ATOM 2194 O O . ALA B 1 23 ? 7.512 24.938 22.234 1 98.44 23 ALA B O 1
ATOM 2195 N N . SER B 1 24 ? 6.719 23.516 20.734 1 98.69 24 SER B N 1
ATOM 2196 C CA . SER B 1 24 ? 6.273 24.562 19.828 1 98.69 24 SER B CA 1
ATOM 2197 C C . SER B 1 24 ? 5.117 25.359 20.422 1 98.69 24 SER B C 1
ATOM 2199 O O . SER B 1 24 ? 4.801 26.453 19.938 1 98.69 24 SER B O 1
ATOM 2201 N N . VAL B 1 25 ? 4.484 24.828 21.484 1 98.75 25 VAL B N 1
ATOM 2202 C CA . VAL B 1 25 ? 3.326 25.5 22.047 1 98.75 25 VAL B CA 1
ATOM 2203 C C . VAL B 1 25 ? 3.545 25.75 23.547 1 98.75 25 VAL B C 1
ATOM 2205 O O . VAL B 1 25 ? 2.59 25.984 24.281 1 98.75 25 VAL B O 1
ATOM 2208 N N . ALA B 1 26 ? 4.75 25.703 23.969 1 98.12 26 ALA B N 1
ATOM 2209 C CA . ALA B 1 26 ? 5.094 25.844 25.391 1 98.12 26 ALA B CA 1
ATOM 2210 C C . ALA B 1 26 ? 4.68 27.219 25.922 1 98.12 26 ALA B C 1
ATOM 2212 O O . ALA B 1 26 ? 4.535 27.406 27.125 1 98.12 26 ALA B O 1
ATOM 2213 N N . TRP B 1 27 ? 4.445 28.141 25.047 1 97.88 27 TRP B N 1
ATOM 2214 C CA . TRP B 1 27 ? 4.113 29.516 25.406 1 97.88 27 TRP B CA 1
ATOM 2215 C C . TRP B 1 27 ? 2.641 29.641 25.781 1 97.88 27 TRP B C 1
ATOM 2217 O O . TRP B 1 27 ? 2.213 30.672 26.312 1 97.88 27 TRP B O 1
ATOM 2227 N N . ALA B 1 28 ? 1.841 28.625 25.578 1 98.5 28 ALA B N 1
ATOM 2228 C CA . ALA B 1 28 ? 0.409 28.672 25.859 1 98.5 28 ALA B CA 1
ATOM 2229 C C . ALA B 1 28 ? 0.152 28.688 27.375 1 98.5 28 ALA B C 1
ATOM 2231 O O . ALA B 1 28 ? 1.01 28.297 28.156 1 98.5 28 ALA B O 1
ATOM 2232 N N . ASP B 1 29 ? -1.061 29.125 27.719 1 98.5 29 ASP B N 1
ATOM 2233 C CA . ASP B 1 29 ? -1.428 29.172 29.141 1 98.5 29 ASP B CA 1
ATOM 2234 C C . ASP B 1 29 ? -1.705 27.781 29.672 1 98.5 29 ASP B C 1
ATOM 2236 O O . ASP B 1 29 ? -1.523 27.516 30.875 1 98.5 29 ASP B O 1
ATOM 2240 N N . GLU B 1 30 ? -2.158 26.969 28.766 1 98.69 30 GLU B N 1
ATOM 2241 C CA . GLU B 1 30 ? -2.566 25.609 29.109 1 98.69 30 GLU B CA 1
ATOM 2242 C C . GLU B 1 30 ? -2.396 24.656 27.938 1 98.69 30 GLU B C 1
ATOM 2244 O O . GLU B 1 30 ? -2.688 25.031 26.797 1 98.69 30 GLU B O 1
ATOM 2249 N N . ILE B 1 31 ? -1.878 23.453 28.25 1 98.88 31 ILE B N 1
ATOM 2250 C CA . ILE B 1 31 ? -1.818 22.391 27.25 1 98.88 31 ILE B CA 1
ATOM 2251 C C . ILE B 1 31 ? -2.598 21.172 27.75 1 98.88 31 ILE B C 1
ATOM 2253 O O . ILE B 1 31 ? -2.352 20.688 28.859 1 98.88 31 ILE B O 1
ATOM 2257 N N . VAL B 1 32 ? -3.582 20.734 26.953 1 98.88 32 VAL B N 1
ATOM 2258 C CA . VAL B 1 32 ? -4.402 19.578 27.281 1 98.88 32 VAL B CA 1
ATOM 2259 C C . VAL B 1 32 ? -4.148 18.469 26.266 1 98.88 32 VAL B C 1
ATOM 2261 O O . VAL B 1 32 ? -4.23 18.688 25.047 1 98.88 32 VAL B O 1
ATOM 2264 N N . VAL B 1 33 ? -3.826 17.297 26.766 1 98.88 33 VAL B N 1
ATOM 2265 C CA . VAL B 1 33 ? -3.631 16.125 25.922 1 98.88 33 VAL B CA 1
ATOM 2266 C C . VAL B 1 33 ? -4.609 15.023 26.328 1 98.88 33 VAL B C 1
ATOM 2268 O O . VAL B 1 33 ? -4.641 14.609 27.484 1 98.88 33 VAL B O 1
ATOM 2271 N N . LEU B 1 34 ? -5.461 14.633 25.406 1 98.81 34 LEU B N 1
ATOM 2272 C CA . LEU B 1 34 ? -6.324 13.477 25.625 1 98.81 34 LEU B CA 1
ATOM 2273 C C . LEU B 1 34 ? -5.758 12.242 24.938 1 98.81 34 LEU B C 1
ATOM 2275 O O . LEU B 1 34 ? -5.777 12.141 23.703 1 98.81 34 LEU B O 1
ATOM 2279 N N . ASP B 1 35 ? -5.332 11.312 25.75 1 98.75 35 ASP B N 1
ATOM 2280 C CA . ASP B 1 35 ? -4.723 10.086 25.25 1 98.75 35 ASP B CA 1
ATOM 2281 C C . ASP B 1 35 ? -5.777 9.016 24.969 1 98.75 35 ASP B C 1
ATOM 2283 O O . ASP B 1 35 ? -6.703 8.828 25.766 1 98.75 35 ASP B O 1
ATOM 2287 N N . SER B 1 36 ? -5.602 8.359 23.859 1 97.94 36 SER B N 1
ATOM 2288 C CA . SER B 1 36 ? -6.574 7.355 23.438 1 97.94 36 SER B CA 1
ATOM 2289 C C . SER B 1 36 ? -6.102 5.953 23.797 1 97.94 36 SER B C 1
ATOM 2291 O O . SER B 1 36 ? -6.363 4.996 23.062 1 97.94 36 SER B O 1
ATOM 2293 N N . GLY B 1 37 ? -5.371 5.789 24.75 1 97.75 37 GLY B N 1
ATOM 2294 C CA . GLY B 1 37 ? -4.898 4.488 25.188 1 97.75 37 GLY B CA 1
ATOM 2295 C C . GLY B 1 37 ? -3.57 4.098 24.562 1 97.75 37 GLY B C 1
ATOM 2296 O O . GLY B 1 37 ? -3.453 3.029 23.969 1 97.75 37 GLY B O 1
ATOM 2297 N N . SER B 1 38 ? -2.582 4.891 24.734 1 97.69 38 SER B N 1
ATOM 2298 C CA . SER B 1 38 ? -1.251 4.633 24.203 1 97.69 38 SER B CA 1
ATOM 2299 C C . SER B 1 38 ? -0.553 3.51 24.953 1 97.69 38 SER B C 1
ATOM 2301 O O . SER B 1 38 ? -0.764 3.34 26.156 1 97.69 38 SER B O 1
ATOM 2303 N N . SER B 1 39 ? 0.208 2.764 24.156 1 97.56 39 SER B N 1
ATOM 2304 C CA . SER B 1 39 ? 1.023 1.712 24.75 1 97.56 39 SER B CA 1
ATOM 2305 C C . SER B 1 39 ? 2.482 2.143 24.859 1 97.56 39 SER B C 1
ATOM 2307 O O . SER B 1 39 ? 3.293 1.446 25.484 1 97.56 39 SER B O 1
ATOM 2309 N N . ASP B 1 40 ? 2.824 3.238 24.359 1 97.62 40 ASP B N 1
ATOM 2310 C CA . ASP B 1 40 ? 4.191 3.748 24.422 1 97.62 40 ASP B CA 1
ATOM 2311 C C . ASP B 1 40 ? 4.316 4.859 25.453 1 97.62 40 ASP B C 1
ATOM 2313 O O . ASP B 1 40 ? 3.523 4.926 26.391 1 97.62 40 ASP B O 1
ATOM 2317 N N . ASP B 1 41 ? 5.352 5.664 25.359 1 98.12 41 ASP B N 1
ATOM 2318 C CA . ASP B 1 41 ? 5.668 6.637 26.391 1 98.12 41 ASP B CA 1
ATOM 2319 C C . ASP B 1 41 ? 4.906 7.941 26.172 1 98.12 41 ASP B C 1
ATOM 2321 O O . ASP B 1 41 ? 5.301 8.992 26.688 1 98.12 41 ASP B O 1
ATOM 2325 N N . THR B 1 42 ? 3.838 7.922 25.453 1 98.56 42 THR B N 1
ATOM 2326 C CA . THR B 1 42 ? 3.094 9.125 25.094 1 98.56 42 THR B CA 1
ATOM 2327 C C . THR B 1 42 ? 2.646 9.883 26.328 1 98.56 42 THR B C 1
ATOM 2329 O O . THR B 1 42 ? 2.904 11.078 26.469 1 98.56 42 THR B O 1
ATOM 2332 N N . VAL B 1 43 ? 2.088 9.219 27.266 1 98.38 43 VAL B N 1
ATOM 2333 C CA . VAL B 1 43 ? 1.547 9.852 28.453 1 98.38 43 VAL B CA 1
ATOM 2334 C C . VAL B 1 43 ? 2.684 10.43 29.297 1 98.38 43 VAL B C 1
ATOM 2336 O O . VAL B 1 43 ? 2.598 11.57 29.766 1 98.38 43 VAL B O 1
ATOM 2339 N N . ALA B 1 44 ? 3.707 9.727 29.406 1 98.44 44 ALA B N 1
ATOM 2340 C CA . ALA B 1 44 ? 4.855 10.164 30.188 1 98.44 44 ALA B CA 1
ATOM 2341 C C . ALA B 1 44 ? 5.477 11.422 29.609 1 98.44 44 ALA B C 1
ATOM 2343 O O . ALA B 1 44 ? 5.805 12.367 30.328 1 98.44 44 ALA B O 1
ATOM 2344 N N . VAL B 1 45 ? 5.637 11.398 28.344 1 98.38 45 VAL B N 1
ATOM 2345 C CA . VAL B 1 45 ? 6.254 12.516 27.641 1 98.38 45 VAL B CA 1
ATOM 2346 C C . VAL B 1 45 ? 5.387 13.766 27.812 1 98.38 45 VAL B C 1
ATOM 2348 O O . VAL B 1 45 ? 5.898 14.852 28.094 1 98.38 45 VAL B O 1
ATOM 2351 N N . ALA B 1 46 ? 4.141 13.641 27.625 1 98.56 46 ALA B N 1
ATOM 2352 C CA . ALA B 1 46 ? 3.215 14.766 27.766 1 98.56 46 ALA B CA 1
ATOM 2353 C C . ALA B 1 46 ? 3.227 15.32 29.172 1 98.56 46 ALA B C 1
ATOM 2355 O O . ALA B 1 46 ? 3.291 16.547 29.375 1 98.56 46 ALA B O 1
ATOM 2356 N N . THR B 1 47 ? 3.186 14.492 30.141 1 98.31 47 THR B N 1
ATOM 2357 C CA . THR B 1 47 ? 3.182 14.883 31.547 1 98.31 47 THR B CA 1
ATOM 2358 C C . THR B 1 47 ? 4.469 15.625 31.906 1 98.31 47 THR B C 1
ATOM 2360 O O . THR B 1 47 ? 4.43 16.656 32.562 1 98.31 47 THR B O 1
ATOM 2363 N N . ALA B 1 48 ? 5.492 15.094 31.453 1 97.88 48 ALA B N 1
ATOM 2364 C CA . ALA B 1 48 ? 6.797 15.688 31.734 1 97.88 48 ALA B CA 1
ATOM 2365 C C . ALA B 1 48 ? 6.902 17.094 31.156 1 97.88 48 ALA B C 1
ATOM 2367 O O . ALA B 1 48 ? 7.617 17.938 31.703 1 97.88 48 ALA B O 1
ATOM 2368 N N . ALA B 1 49 ? 6.203 17.328 30.156 1 97.62 49 ALA B N 1
ATOM 2369 C CA . ALA B 1 49 ? 6.25 18.625 29.484 1 97.62 49 ALA B CA 1
ATOM 2370 C C . ALA B 1 49 ? 5.297 19.625 30.141 1 97.62 49 ALA B C 1
ATOM 2372 O O . ALA B 1 49 ? 5.203 20.781 29.719 1 97.62 49 ALA B O 1
ATOM 2373 N N . GLY B 1 50 ? 4.535 19.156 31.141 1 97.56 50 GLY B N 1
ATOM 2374 C CA . GLY B 1 50 ? 3.672 20.062 31.906 1 97.56 50 GLY B CA 1
ATOM 2375 C C . GLY B 1 50 ? 2.246 20.078 31.391 1 97.56 50 GLY B C 1
ATOM 2376 O O . GLY B 1 50 ? 1.44 20.906 31.812 1 97.56 50 GLY B O 1
ATOM 2377 N N . ALA B 1 51 ? 1.947 19.203 30.469 1 98.56 51 ALA B N 1
ATOM 2378 C CA . ALA B 1 51 ? 0.586 19.141 29.938 1 98.56 51 ALA B CA 1
ATOM 2379 C C . ALA B 1 51 ? -0.359 18.484 30.938 1 98.56 51 ALA B C 1
ATOM 2381 O O . ALA B 1 51 ? 0.066 17.672 31.75 1 98.56 51 ALA B O 1
ATOM 2382 N N . LYS B 1 52 ? -1.61 18.906 30.938 1 98.69 52 LYS B N 1
ATOM 2383 C CA . LYS B 1 52 ? -2.676 18.156 31.594 1 98.69 52 LYS B CA 1
ATOM 2384 C C . LYS B 1 52 ? -3.104 16.953 30.75 1 98.69 52 LYS B C 1
ATOM 2386 O O . LYS B 1 52 ? -3.689 17.125 29.672 1 98.69 52 LYS B O 1
ATOM 2391 N N . VAL B 1 53 ? -2.842 15.773 31.297 1 98.75 53 VAL B N 1
ATOM 2392 C CA . VAL B 1 53 ? -3.061 14.57 30.5 1 98.75 53 VAL B CA 1
ATOM 2393 C C . VAL B 1 53 ? -4.27 13.805 31.031 1 98.75 53 VAL B C 1
ATOM 2395 O O . VAL B 1 53 ? -4.391 13.594 32.25 1 98.75 53 VAL B O 1
ATOM 2398 N N . PHE B 1 54 ? -5.156 13.469 30.141 1 98.69 54 PHE B N 1
ATOM 2399 C CA . PHE B 1 54 ? -6.316 12.633 30.422 1 98.69 54 PHE B CA 1
ATOM 2400 C C . PHE B 1 54 ? -6.352 11.43 29.484 1 98.69 54 PHE B C 1
ATOM 2402 O O . PHE B 1 54 ? -5.645 11.406 28.469 1 98.69 54 PHE B O 1
ATOM 2409 N N . THR B 1 55 ? -7.137 10.398 29.891 1 98 55 THR B N 1
ATOM 2410 C CA . THR B 1 55 ? -7.203 9.195 29.062 1 98 55 THR B CA 1
ATOM 2411 C C . THR B 1 55 ? -8.656 8.828 28.766 1 98 55 THR B C 1
ATOM 2413 O O . THR B 1 55 ? -9.5 8.844 29.672 1 98 55 THR B O 1
ATOM 2416 N N . GLU B 1 56 ? -8.961 8.688 27.562 1 97.44 56 GLU B N 1
ATOM 2417 C CA . GLU B 1 56 ? -10.227 8.172 27.047 1 97.44 56 GLU B CA 1
ATOM 2418 C C . GLU B 1 56 ? -10 7.156 25.938 1 97.44 56 GLU B C 1
ATOM 2420 O O . GLU B 1 56 ? -9.727 7.531 24.797 1 97.44 56 GLU B O 1
ATOM 2425 N N . SER B 1 57 ? -10.25 5.82 26.219 1 95.69 57 SER B N 1
ATOM 2426 C CA . SER B 1 57 ? -9.891 4.77 25.266 1 95.69 57 SER B CA 1
ATOM 2427 C C . SER B 1 57 ? -11.102 4.309 24.469 1 95.69 57 SER B C 1
ATOM 2429 O O . SER B 1 57 ? -10.977 3.492 23.547 1 95.69 57 SER B O 1
ATOM 2431 N N . ASP B 1 58 ? -12.266 4.758 24.781 1 95.81 58 ASP B N 1
ATOM 2432 C CA . ASP B 1 58 ? -13.461 4.445 24 1 95.81 58 ASP B CA 1
ATOM 2433 C C . ASP B 1 58 ? -13.516 5.289 22.719 1 95.81 58 ASP B C 1
ATOM 2435 O O . ASP B 1 58 ? -14.219 6.305 22.672 1 95.81 58 ASP B O 1
ATOM 2439 N N . TRP B 1 59 ? -12.93 4.816 21.75 1 94.12 59 TRP B N 1
ATOM 2440 C CA . TRP B 1 59 ? -12.773 5.586 20.531 1 94.12 59 TRP B CA 1
ATOM 2441 C C . TRP B 1 59 ? -14.078 5.605 19.734 1 94.12 59 TRP B C 1
ATOM 2443 O O . TRP B 1 59 ? -14.562 4.559 19.297 1 94.12 59 TRP B O 1
ATOM 2453 N N . GLN B 1 60 ? -14.57 6.742 19.484 1 93.5 60 GLN B N 1
ATOM 2454 C CA . GLN B 1 60 ? -15.82 6.898 18.734 1 93.5 60 GLN B CA 1
ATOM 2455 C C . GLN B 1 60 ? -15.633 7.848 17.562 1 93.5 60 GLN B C 1
ATOM 2457 O O . GLN B 1 60 ? -16.594 8.445 17.078 1 93.5 60 GLN B O 1
ATOM 2462 N N . GLY B 1 61 ? -14.359 8.102 17.172 1 93.5 61 GLY B N 1
ATOM 2463 C CA . GLY B 1 61 ? -14.062 8.977 16.047 1 93.5 61 GLY B CA 1
ATOM 2464 C C . GLY B 1 61 ? -13.336 10.25 16.453 1 93.5 61 GLY B C 1
ATOM 2465 O O . GLY B 1 61 ? -13.352 10.625 17.625 1 93.5 61 GLY B O 1
ATOM 2466 N N . TYR B 1 62 ? -12.805 10.898 15.445 1 94.81 62 TYR B N 1
ATOM 2467 C CA . TYR B 1 62 ? -12 12.086 15.695 1 94.81 62 TYR B CA 1
ATOM 2468 C C . TYR B 1 62 ? -12.852 13.211 16.266 1 94.81 62 TYR B C 1
ATOM 2470 O O . TYR B 1 62 ? -12.453 13.883 17.219 1 94.81 62 TYR B O 1
ATOM 2478 N N . GLY B 1 63 ? -13.953 13.383 15.664 1 95.56 63 GLY B N 1
ATOM 2479 C CA . GLY B 1 63 ? -14.82 14.461 16.094 1 95.56 63 GLY B CA 1
ATOM 2480 C C . GLY B 1 63 ? -15.195 14.367 17.562 1 95.56 63 GLY B C 1
ATOM 2481 O O . GLY B 1 63 ? -14.977 15.312 18.328 1 95.56 63 GLY B O 1
ATOM 2482 N N . ILE B 1 64 ? -15.609 13.25 17.938 1 96.38 64 ILE B N 1
ATOM 2483 C CA . ILE B 1 64 ? -16.031 13.023 19.312 1 96.38 64 ILE B CA 1
ATOM 2484 C C . ILE B 1 64 ? -14.836 13.148 20.25 1 96.38 64 ILE B C 1
ATOM 2486 O O . ILE B 1 64 ? -14.938 13.75 21.328 1 96.38 64 ILE B O 1
ATOM 2490 N N . GLN B 1 65 ? -13.75 12.625 19.828 1 97.06 65 GLN B N 1
ATOM 2491 C CA . GLN B 1 65 ? -12.562 12.688 20.672 1 97.06 65 GLN B CA 1
ATOM 2492 C C . GLN B 1 65 ? -12.094 14.125 20.875 1 97.06 65 GLN B C 1
ATOM 2494 O O . GLN B 1 65 ? -11.641 14.5 21.953 1 97.06 65 GLN B O 1
ATOM 2499 N N . ARG B 1 66 ? -12.188 14.945 19.812 1 97.56 66 ARG B N 1
ATOM 2500 C CA . ARG B 1 66 ? -11.82 16.344 19.922 1 97.56 66 ARG B CA 1
ATOM 2501 C C . ARG B 1 66 ? -12.781 17.109 20.828 1 97.56 66 ARG B C 1
ATOM 2503 O O . ARG B 1 66 ? -12.367 17.984 21.594 1 97.56 66 ARG B O 1
ATOM 2510 N N . GLN B 1 67 ? -14.023 16.734 20.781 1 97.44 67 GLN B N 1
ATOM 2511 C CA . GLN B 1 67 ? -15 17.312 21.703 1 97.44 67 GLN B CA 1
ATOM 2512 C C . GLN B 1 67 ? -14.648 17 23.156 1 97.44 67 GLN B C 1
ATOM 2514 O O . GLN B 1 67 ? -14.672 17.891 24 1 97.44 67 GLN B O 1
ATOM 2519 N N . ARG B 1 68 ? -14.344 15.766 23.359 1 98.06 68 ARG B N 1
ATOM 2520 C CA . ARG B 1 68 ? -13.992 15.32 24.703 1 98.06 68 ARG B CA 1
ATOM 2521 C C . ARG B 1 68 ? -12.758 16.062 25.203 1 98.06 68 ARG B C 1
ATOM 2523 O O . ARG B 1 68 ? -12.734 16.531 26.359 1 98.06 68 ARG B O 1
ATOM 2530 N N . ALA B 1 69 ? -11.805 16.141 24.344 1 98.5 69 ALA B N 1
ATOM 2531 C CA . ALA B 1 69 ? -10.57 16.828 24.734 1 98.5 69 ALA B CA 1
ATOM 2532 C C . ALA B 1 69 ? -10.844 18.281 25.109 1 98.5 69 ALA B C 1
ATOM 2534 O O . ALA B 1 69 ? -10.297 18.797 26.078 1 98.5 69 ALA B O 1
ATOM 2535 N N . GLN B 1 70 ? -11.633 18.938 24.359 1 98.31 70 GLN B N 1
ATOM 2536 C CA . GLN B 1 70 ? -11.969 20.344 24.578 1 98.31 70 GLN B CA 1
ATOM 2537 C C . GLN B 1 70 ? -12.625 20.547 25.938 1 98.31 70 GLN B C 1
ATOM 2539 O O . GLN B 1 70 ? -12.445 21.578 26.578 1 98.31 70 GLN B O 1
ATOM 2544 N N . GLN B 1 71 ? -13.328 19.609 26.453 1 98.12 71 GLN B N 1
ATOM 2545 C CA . GLN B 1 71 ? -14.055 19.703 27.719 1 98.12 71 GLN B CA 1
ATOM 2546 C C . GLN B 1 71 ? -13.094 19.844 28.891 1 98.12 71 GLN B C 1
ATOM 2548 O O . GLN B 1 71 ? -13.477 20.359 29.953 1 98.12 71 GLN B O 1
ATOM 2553 N N . TYR B 1 72 ? -11.922 19.406 28.703 1 98.62 72 TYR B N 1
ATOM 2554 C CA . TYR B 1 72 ? -10.953 19.469 29.797 1 98.62 72 TYR B CA 1
ATOM 2555 C C . TYR B 1 72 ? -10.227 20.797 29.812 1 98.62 72 TYR B C 1
ATOM 2557 O O . TYR B 1 72 ? -9.492 21.109 30.75 1 98.62 72 TYR B O 1
ATOM 2565 N N . ALA B 1 73 ? -10.406 21.562 28.781 1 98.69 73 ALA B N 1
ATOM 2566 C CA . ALA B 1 73 ? -9.727 22.844 28.672 1 98.69 73 ALA B CA 1
ATOM 2567 C C . ALA B 1 73 ? -10.406 23.906 29.531 1 98.69 73 ALA B C 1
ATOM 2569 O O . ALA B 1 73 ? -11.625 23.859 29.734 1 98.69 73 ALA B O 1
ATOM 2570 N N . SER B 1 74 ? -9.625 24.891 30 1 98.31 74 SER B N 1
ATOM 2571 C CA . SER B 1 74 ? -10.172 25.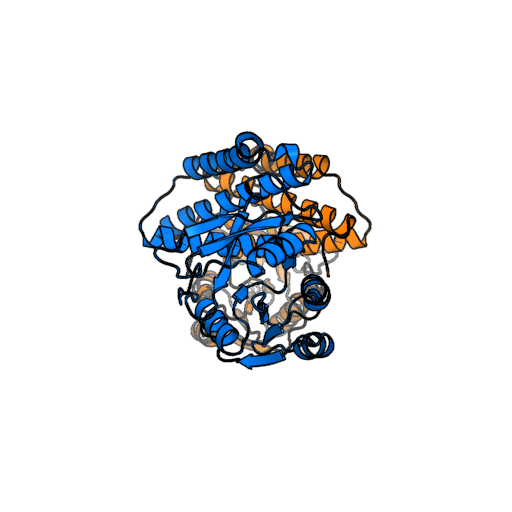938 30.844 1 98.31 74 SER B CA 1
ATOM 2572 C C . SER B 1 74 ? -9.914 27.328 30.266 1 98.31 74 SER B C 1
ATOM 2574 O O . SER B 1 74 ? -10.406 28.328 30.781 1 98.31 74 SER B O 1
ATOM 2576 N N . GLY B 1 75 ? -9.133 27.422 29.188 1 98.19 75 GLY B N 1
ATOM 2577 C CA . GLY B 1 75 ? -8.844 28.703 28.562 1 98.19 75 GLY B CA 1
ATOM 2578 C C . GLY B 1 75 ? -10.047 29.297 27.844 1 98.19 75 GLY B C 1
ATOM 2579 O O . GLY B 1 75 ? -11.055 28.625 27.656 1 98.19 75 GLY B O 1
ATOM 2580 N N . ASP B 1 76 ? -9.922 30.594 27.547 1 98.25 76 ASP B N 1
ATOM 2581 C CA . ASP B 1 76 ? -10.969 31.281 26.797 1 98.25 76 ASP B CA 1
ATOM 2582 C C . ASP B 1 76 ? -11.008 30.828 25.344 1 98.25 76 ASP B C 1
ATOM 2584 O O . ASP B 1 76 ? -12.078 30.734 24.75 1 98.25 76 ASP B O 1
ATOM 2588 N N . TYR B 1 77 ? -9.836 30.516 24.797 1 98.56 77 TYR B N 1
ATOM 2589 C CA . TYR B 1 77 ? -9.68 30.109 23.406 1 98.56 77 TYR B CA 1
ATOM 2590 C C . TYR B 1 77 ? -8.992 28.75 23.328 1 98.56 77 TYR B C 1
ATOM 2592 O O . TYR B 1 77 ? -8.203 28.391 24.203 1 98.56 77 TYR B O 1
ATOM 2600 N N . ILE B 1 78 ? -9.375 28.078 22.188 1 98.69 78 ILE B N 1
ATOM 2601 C CA . ILE B 1 78 ? -8.789 26.766 21.906 1 98.69 78 ILE B CA 1
ATOM 2602 C C . ILE B 1 78 ? -7.938 26.844 20.641 1 98.69 78 ILE B C 1
ATOM 2604 O O . ILE B 1 78 ? -8.352 27.453 19.641 1 98.69 78 ILE B O 1
ATOM 2608 N N . LEU B 1 79 ? -6.766 26.359 20.719 1 98.81 79 LEU B N 1
ATOM 2609 C CA . LEU B 1 79 ? -6.008 25.953 19.531 1 98.81 79 LEU B CA 1
ATOM 2610 C C . LEU B 1 79 ? -5.941 24.422 19.453 1 98.81 79 LEU B C 1
ATOM 2612 O O . LEU B 1 79 ? -5.277 23.781 20.266 1 98.81 79 LEU B O 1
ATOM 2616 N N . MET B 1 80 ? -6.656 23.891 18.5 1 98.62 80 MET B N 1
ATOM 2617 C CA . MET B 1 80 ? -6.664 22.453 18.281 1 98.62 80 MET B CA 1
ATOM 2618 C C . MET B 1 80 ? -5.531 22.047 17.344 1 98.62 80 MET B C 1
ATOM 2620 O O . MET B 1 80 ? -5.473 22.484 16.188 1 98.62 80 MET B O 1
ATOM 2624 N N . ILE B 1 81 ? -4.547 21.203 17.812 1 98.31 81 ILE B N 1
ATOM 2625 C CA . ILE B 1 81 ? -3.479 20.766 16.922 1 98.31 81 ILE B CA 1
ATOM 2626 C C . ILE B 1 81 ? -3.273 19.266 17.047 1 98.31 81 ILE B C 1
ATOM 2628 O O . ILE B 1 81 ? -3.682 18.656 18.047 1 98.31 81 ILE B O 1
ATOM 2632 N N . ASP B 1 82 ? -2.664 18.703 16.062 1 97.5 82 ASP B N 1
ATOM 2633 C CA . ASP B 1 82 ? -2.303 17.281 16.078 1 97.5 82 ASP B CA 1
ATOM 2634 C C . ASP B 1 82 ? -0.861 17.078 16.531 1 97.5 82 ASP B C 1
ATOM 2636 O O . ASP B 1 82 ? -0.059 18.016 16.5 1 97.5 82 ASP B O 1
ATOM 2640 N N . THR B 1 83 ? -0.585 15.844 16.922 1 97.88 83 THR B N 1
ATOM 2641 C CA . THR B 1 83 ? 0.716 15.547 17.516 1 97.88 83 THR B CA 1
ATOM 2642 C C . THR B 1 83 ? 1.824 15.68 16.484 1 97.88 83 THR B C 1
ATOM 2644 O O . THR B 1 83 ? 2.996 15.836 16.828 1 97.88 83 THR B O 1
ATOM 2647 N N . ASP B 1 84 ? 1.413 15.633 15.227 1 97.06 84 ASP B N 1
ATOM 2648 C CA . ASP B 1 84 ? 2.416 15.727 14.172 1 97.06 84 ASP B CA 1
ATOM 2649 C C . ASP B 1 84 ? 2.465 17.141 13.594 1 97.06 84 ASP B C 1
ATOM 2651 O O . ASP B 1 84 ? 2.916 17.344 12.461 1 97.06 84 ASP B O 1
ATOM 2655 N N . GLU B 1 85 ? 2.006 18.078 14.352 1 98.19 85 GLU B N 1
ATOM 2656 C CA . GLU B 1 85 ? 2.025 19.484 13.93 1 98.19 85 GLU B CA 1
ATOM 2657 C C . GLU B 1 85 ? 2.893 20.328 14.852 1 98.19 85 GLU B C 1
ATOM 2659 O O . GLU B 1 85 ? 3.129 19.953 16 1 98.19 85 GLU B O 1
ATOM 2664 N N . ARG B 1 86 ? 3.438 21.453 14.305 1 98.38 86 ARG B N 1
ATOM 2665 C CA . ARG B 1 86 ? 4.246 22.406 15.07 1 98.38 86 ARG B CA 1
ATOM 2666 C C . ARG B 1 86 ? 3.861 23.844 14.734 1 98.38 86 ARG B C 1
ATOM 2668 O O . ARG B 1 86 ? 3.703 24.188 13.562 1 98.38 86 ARG B O 1
ATOM 2675 N N . VAL B 1 87 ? 3.771 24.562 15.781 1 98.81 87 VAL B N 1
ATOM 2676 C CA . VAL B 1 87 ? 3.457 25.984 15.617 1 98.81 87 VAL B CA 1
ATOM 2677 C C . VAL B 1 87 ? 4.742 26.766 15.375 1 98.81 87 VAL B C 1
ATOM 2679 O O . VAL B 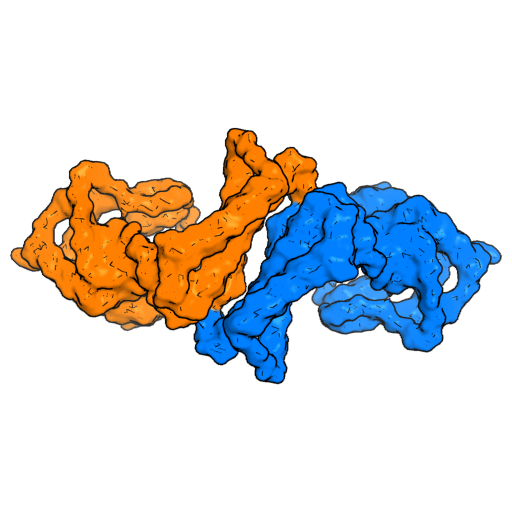1 87 ? 5.676 26.703 16.172 1 98.81 87 VAL B O 1
ATOM 2682 N N . THR B 1 88 ? 4.777 27.531 14.273 1 98.56 88 THR B N 1
ATOM 2683 C CA . THR B 1 88 ? 5.941 28.359 13.992 1 98.56 88 THR B CA 1
ATOM 2684 C C . THR B 1 88 ? 5.941 29.594 14.883 1 98.56 88 THR B C 1
ATOM 2686 O O . THR B 1 88 ? 4.895 30.016 15.383 1 98.56 88 THR B O 1
ATOM 2689 N N . PRO B 1 89 ? 7.137 30.188 15 1 98.38 89 PRO B N 1
ATOM 2690 C CA . PRO B 1 89 ? 7.199 31.438 15.789 1 98.38 89 PRO B CA 1
ATOM 2691 C C . PRO B 1 89 ? 6.293 32.531 15.227 1 98.38 89 PRO B C 1
ATOM 2693 O O . PRO B 1 89 ? 5.648 33.25 15.992 1 98.38 89 PRO B O 1
ATOM 2696 N N . GLU B 1 90 ? 6.246 32.594 13.93 1 98.56 90 GLU B N 1
ATOM 2697 C CA . GLU B 1 90 ? 5.387 33.594 13.297 1 98.56 90 GLU B CA 1
ATOM 2698 C C . GLU B 1 90 ? 3.92 33.344 13.633 1 98.56 90 GLU B C 1
ATOM 2700 O O . GLU B 1 90 ? 3.184 34.281 13.945 1 98.56 90 GLU B O 1
ATOM 2705 N N . LEU B 1 91 ? 3.529 32.156 13.578 1 98.69 91 LEU B N 1
ATOM 2706 C CA . LEU B 1 91 ? 2.148 31.812 13.906 1 98.69 91 LEU B CA 1
ATOM 2707 C C . LEU B 1 91 ? 1.857 32.062 15.375 1 98.69 91 LEU B C 1
ATOM 2709 O O . LEU B 1 91 ? 0.786 32.562 15.727 1 98.69 91 LEU B O 1
ATOM 2713 N N . ALA B 1 92 ? 2.764 31.703 16.25 1 98.75 92 ALA B N 1
ATOM 2714 C CA . ALA B 1 92 ? 2.617 31.969 17.688 1 98.75 92 ALA B CA 1
ATOM 2715 C C . ALA B 1 92 ? 2.367 33.438 17.953 1 98.75 92 ALA B C 1
ATOM 2717 O O . ALA B 1 92 ? 1.487 33.812 18.734 1 98.75 92 ALA B O 1
ATOM 2718 N N . GLN B 1 93 ? 3.115 34.25 17.266 1 98.38 93 GLN B N 1
ATOM 2719 C CA . GLN B 1 93 ? 2.967 35.688 17.422 1 98.38 93 GLN B CA 1
ATOM 2720 C C . GLN B 1 93 ? 1.592 36.156 16.953 1 98.38 93 GLN B C 1
ATOM 2722 O O . GLN B 1 93 ? 0.956 37 17.609 1 98.38 93 GLN B O 1
ATOM 2727 N N . ALA B 1 94 ? 1.197 35.656 15.836 1 98.5 94 ALA B N 1
ATOM 2728 C CA . ALA B 1 94 ? -0.117 36 15.312 1 98.5 94 ALA B CA 1
ATOM 2729 C C . ALA B 1 94 ? -1.225 35.625 16.281 1 98.5 94 ALA B C 1
ATOM 2731 O O . ALA B 1 94 ? -2.172 36.375 16.5 1 98.5 94 ALA B O 1
ATOM 2732 N N . ILE B 1 95 ? -1.105 34.438 16.859 1 98.56 95 ILE B N 1
ATOM 2733 C CA . ILE B 1 95 ? -2.102 33.969 17.812 1 98.56 95 ILE B CA 1
ATOM 2734 C C . ILE B 1 95 ? -2.113 34.844 19.047 1 98.56 95 ILE B C 1
ATOM 2736 O O . ILE B 1 95 ? -3.18 35.25 19.531 1 98.56 95 ILE B O 1
ATOM 2740 N N . ARG B 1 96 ? -0.998 35.219 19.562 1 97.88 96 ARG B N 1
ATOM 2741 C CA . ARG B 1 96 ? -0.904 36.094 20.734 1 97.88 96 ARG B CA 1
ATOM 2742 C C . ARG B 1 96 ? -1.596 37.438 20.469 1 97.88 96 ARG B C 1
ATOM 2744 O O . ARG B 1 96 ? -2.258 38 21.344 1 97.88 96 ARG B O 1
ATOM 2751 N N . GLN B 1 97 ? -1.401 37.906 19.297 1 97.69 97 GLN B N 1
ATOM 2752 C CA . GLN B 1 97 ? -2.029 39.156 18.922 1 97.69 97 GLN B CA 1
ATOM 2753 C C . GLN B 1 97 ? -3.551 39.062 18.953 1 97.69 97 GLN B C 1
ATOM 2755 O O . GLN B 1 97 ? -4.238 39.969 19.422 1 97.69 97 GLN B O 1
ATOM 2760 N N . VAL B 1 98 ? -4.047 38 18.438 1 97.56 98 VAL B N 1
ATOM 2761 C CA . VAL B 1 98 ? -5.484 37.75 18.438 1 97.56 98 VAL B CA 1
ATOM 2762 C C . VAL B 1 98 ? -5.996 37.75 19.875 1 97.56 98 VAL B C 1
ATOM 2764 O O . VAL B 1 98 ? -7.059 38.312 20.172 1 97.56 98 VAL B O 1
ATOM 2767 N N . LEU B 1 99 ? -5.266 37.125 20.781 1 97.81 99 LEU B N 1
ATOM 2768 C CA . LEU B 1 99 ? -5.699 36.938 22.156 1 97.81 99 LEU B CA 1
ATOM 2769 C C . LEU B 1 99 ? -5.727 38.25 22.922 1 97.81 99 LEU B C 1
ATOM 2771 O O . LEU B 1 99 ? -6.371 38.344 23.969 1 97.81 99 LEU B O 1
ATOM 2775 N N . GLU B 1 100 ? -5.023 39.25 22.422 1 97.06 100 GLU B N 1
ATOM 2776 C CA . GLU B 1 100 ? -5.035 40.562 23.047 1 97.06 100 GLU B CA 1
ATOM 2777 C C . GLU B 1 100 ? -6.375 41.281 22.844 1 97.06 100 GLU B C 1
ATOM 2779 O O . GLU B 1 100 ? -6.824 42.031 23.719 1 97.06 100 GLU B O 1
ATOM 2784 N N . GLN B 1 101 ? -6.934 41.094 21.734 1 94.12 101 GLN B N 1
ATOM 2785 C CA . GLN B 1 101 ? -8.25 41.656 21.422 1 94.12 101 GLN B CA 1
ATOM 2786 C C . GLN B 1 101 ? -9.102 40.625 20.672 1 94.12 101 GLN B C 1
ATOM 2788 O O . GLN B 1 101 ? -9.438 40.812 19.5 1 94.12 101 GLN B O 1
ATOM 2793 N N . PRO B 1 102 ? -9.555 39.719 21.406 1 91.75 102 PRO B N 1
ATOM 2794 C CA . PRO B 1 102 ? -10.266 38.625 20.75 1 91.75 102 PRO B CA 1
ATOM 2795 C C . PRO B 1 102 ? -11.672 39 20.312 1 91.75 102 PRO B C 1
ATOM 2797 O O . PRO B 1 102 ? -12.297 39.875 20.922 1 91.75 102 PRO B O 1
ATOM 2800 N N . ASP B 1 103 ? -12.102 38.469 19.25 1 94.06 103 ASP B N 1
ATOM 2801 C CA . ASP B 1 103 ? -13.477 38.531 18.766 1 94.06 103 ASP B CA 1
ATOM 2802 C C . ASP B 1 103 ? -14.156 37.156 18.828 1 94.06 103 ASP B C 1
ATOM 2804 O O . ASP B 1 103 ? -13.938 36.312 17.969 1 94.06 103 ASP B O 1
ATOM 2808 N N . PRO B 1 104 ? -15.062 37.031 19.781 1 92.56 104 PRO B N 1
ATOM 2809 C CA . PRO B 1 104 ? -15.68 35.719 19.984 1 92.56 104 PRO B CA 1
ATOM 2810 C C . PRO B 1 104 ? -16.547 35.312 18.812 1 92.56 104 PRO B C 1
ATOM 2812 O O . PRO B 1 104 ? -16.922 34.125 18.719 1 92.56 104 PRO B O 1
ATOM 2815 N N . GLN B 1 105 ? -16.797 36.094 17.906 1 94.81 105 GLN B N 1
ATOM 2816 C CA . GLN B 1 105 ? -17.641 35.781 16.75 1 94.81 105 GLN B CA 1
ATOM 2817 C C . GLN B 1 105 ? -16.797 35.375 15.555 1 94.81 105 GLN B C 1
ATOM 2819 O O . GLN B 1 105 ? -17.328 35.031 14.492 1 94.81 105 GLN B O 1
ATOM 2824 N N . ALA B 1 106 ? -15.523 35.312 15.781 1 97.12 106 ALA B N 1
ATOM 2825 C CA . ALA B 1 106 ? -14.617 34.938 14.695 1 97.12 106 ALA B CA 1
ATOM 2826 C C . ALA B 1 106 ? -13.898 33.625 15.016 1 97.12 106 ALA B C 1
ATOM 2828 O O . ALA B 1 106 ? -13.703 33.281 16.188 1 97.12 106 ALA B O 1
ATOM 2829 N N . VAL B 1 107 ? -13.641 32.875 14.008 1 98.38 107 VAL B N 1
ATOM 2830 C CA . VAL B 1 107 ? -12.742 31.719 14.062 1 98.38 107 VAL B CA 1
ATOM 2831 C C . VAL B 1 107 ? -11.547 31.969 13.148 1 98.38 107 VAL B C 1
ATOM 2833 O O . VAL B 1 107 ? -11.625 32.75 12.195 1 98.38 107 VAL B O 1
ATOM 2836 N N . TYR B 1 108 ? -10.469 31.344 13.469 1 98.44 108 TYR B N 1
ATOM 2837 C CA . TYR B 1 108 ? -9.227 31.75 12.805 1 98.44 108 TYR B CA 1
ATOM 2838 C C . TYR B 1 108 ? -8.625 30.594 12.023 1 98.44 108 TYR B C 1
ATOM 2840 O O . TYR B 1 108 ? -8.477 29.484 12.547 1 98.44 108 TYR B O 1
ATOM 2848 N N . SER B 1 109 ? -8.289 30.906 10.781 1 98 109 SER B N 1
ATOM 2849 C CA . SER B 1 109 ? -7.742 29.953 9.82 1 98 109 SER B CA 1
ATOM 2850 C C . SER B 1 109 ? -6.223 30.031 9.758 1 98 109 SER B C 1
ATOM 2852 O O . SER B 1 109 ? -5.656 31.141 9.789 1 98 109 SER B O 1
ATOM 2854 N N . ILE B 1 110 ? -5.613 28.844 9.719 1 98.19 110 ILE B N 1
ATOM 2855 C CA . ILE B 1 110 ? -4.16 28.719 9.711 1 98.19 110 ILE B CA 1
ATOM 2856 C C . ILE B 1 110 ? -3.711 27.922 8.5 1 98.19 110 ILE B C 1
ATOM 2858 O O . ILE B 1 110 ? -4.34 26.922 8.148 1 98.19 110 ILE B O 1
ATOM 2862 N N . ALA B 1 111 ? -2.562 28.359 7.926 1 97.56 111 ALA B N 1
ATOM 2863 C CA . ALA B 1 111 ? -2.002 27.609 6.809 1 97.56 111 ALA B CA 1
ATOM 2864 C C . ALA B 1 111 ? -1.096 26.484 7.312 1 97.56 111 ALA B C 1
ATOM 2866 O O . ALA B 1 111 ? -0.199 26.719 8.125 1 97.56 111 ALA B O 1
ATOM 2867 N N . ARG B 1 112 ? -1.362 25.312 6.816 1 97.44 112 ARG B N 1
ATOM 2868 C CA . ARG B 1 112 ? -0.468 24.203 7.098 1 97.44 112 ARG B CA 1
ATOM 2869 C C . ARG B 1 112 ? 0.597 24.062 6.016 1 97.44 112 ARG B C 1
ATOM 2871 O O . ARG B 1 112 ? 0.303 24.203 4.828 1 97.44 112 ARG B O 1
ATOM 2878 N N . ARG B 1 113 ? 1.796 23.922 6.422 1 96.88 113 ARG B N 1
ATOM 2879 C CA . ARG B 1 113 ? 2.891 23.531 5.535 1 96.88 113 ARG B CA 1
ATOM 2880 C C . ARG B 1 113 ? 3.229 22.062 5.684 1 96.88 113 ARG B C 1
ATOM 2882 O O . ARG B 1 113 ? 3.773 21.641 6.707 1 96.88 113 ARG B O 1
ATOM 2889 N N . ASN B 1 114 ? 3.01 21.344 4.609 1 96.94 114 ASN B N 1
ATOM 2890 C CA . ASN B 1 114 ? 3.092 19.891 4.688 1 96.94 114 ASN B CA 1
ATOM 2891 C C . ASN B 1 114 ? 4.473 19.391 4.281 1 96.94 114 ASN B C 1
ATOM 2893 O O . ASN B 1 114 ? 5.039 19.844 3.289 1 96.94 114 ASN B O 1
ATOM 2897 N N . LEU B 1 115 ? 4.945 18.469 5.098 1 96.31 115 LEU B N 1
ATOM 2898 C CA . LEU B 1 115 ? 6.258 17.891 4.863 1 96.31 115 LEU B CA 1
ATOM 2899 C C . LEU B 1 115 ? 6.172 16.734 3.873 1 96.31 115 LEU B C 1
ATOM 2901 O O . LEU B 1 115 ? 5.32 15.852 4.012 1 96.31 115 LEU B O 1
ATOM 2905 N N . PHE B 1 116 ? 6.988 16.766 2.773 1 95.69 116 PHE B N 1
ATOM 2906 C CA . PHE B 1 116 ? 7.125 15.664 1.83 1 95.69 116 PHE B CA 1
ATOM 2907 C C . PHE B 1 116 ? 8.594 15.328 1.601 1 95.69 116 PHE B C 1
ATOM 2909 O O . PHE B 1 116 ? 9.305 16.062 0.908 1 95.69 116 PHE B O 1
ATOM 2916 N N . LEU B 1 117 ? 8.977 14.234 2.205 1 94.06 117 LEU B N 1
ATOM 2917 C CA . LEU B 1 117 ? 10.328 13.703 2.062 1 94.06 117 LEU B CA 1
ATOM 2918 C C . LEU B 1 117 ? 11.367 14.781 2.357 1 94.06 117 LEU B C 1
ATOM 2920 O O . LEU B 1 117 ? 12.242 15.047 1.531 1 94.06 117 LEU B O 1
ATOM 2924 N N . GLY B 1 118 ? 11.281 15.414 3.504 1 93.5 118 GLY B N 1
ATOM 2925 C CA . GLY B 1 118 ? 12.312 16.297 4.016 1 93.5 118 GLY B CA 1
ATOM 2926 C C . GLY B 1 118 ? 12.117 17.75 3.625 1 93.5 118 GLY B C 1
ATOM 2927 O O . GLY B 1 118 ? 12.875 18.625 4.047 1 93.5 118 GLY B O 1
ATOM 2928 N N . ARG B 1 119 ? 11.086 17.984 2.896 1 94.25 119 ARG B N 1
ATOM 2929 C CA . ARG B 1 119 ? 10.844 19.359 2.471 1 94.25 119 ARG B CA 1
ATOM 2930 C C . ARG B 1 119 ? 9.422 19.797 2.812 1 94.25 119 ARG B C 1
ATOM 2932 O O . ARG B 1 119 ? 8.461 19.094 2.5 1 94.25 119 ARG B O 1
ATOM 2939 N N . PHE B 1 120 ? 9.344 20.906 3.439 1 95.69 120 PHE B N 1
ATOM 2940 C CA . PHE B 1 120 ? 8.031 21.516 3.613 1 95.69 120 PHE B CA 1
ATOM 2941 C C . PHE B 1 120 ? 7.582 22.219 2.332 1 95.69 120 PHE B C 1
ATOM 2943 O O . PHE B 1 120 ? 8.141 23.25 1.947 1 95.69 120 PHE B O 1
ATOM 2950 N N . MET B 1 121 ? 6.57 21.766 1.756 1 95.44 121 MET B N 1
ATOM 2951 C CA . MET B 1 121 ? 6.141 22.156 0.413 1 95.44 121 MET B CA 1
ATOM 2952 C C . MET B 1 121 ? 5.48 23.531 0.423 1 95.44 121 MET B C 1
ATOM 2954 O O . MET B 1 121 ? 4.82 23.891 1.395 1 95.44 121 MET B O 1
ATOM 2958 N N . ARG B 1 122 ? 5.625 24.219 -0.698 1 95.19 122 ARG B N 1
ATOM 2959 C CA . ARG B 1 122 ? 5.035 25.547 -0.821 1 95.19 122 ARG B CA 1
ATOM 2960 C C . ARG B 1 122 ? 4.148 25.641 -2.059 1 95.19 122 ARG B C 1
ATOM 2962 O O . ARG B 1 122 ? 3.494 26.672 -2.283 1 95.19 122 ARG B O 1
ATOM 2969 N N . HIS B 1 123 ? 4.172 24.609 -2.814 1 94.75 123 HIS B N 1
ATOM 2970 C CA . HIS B 1 123 ? 3.389 24.5 -4.043 1 94.75 123 HIS B CA 1
ATOM 2971 C C . HIS B 1 123 ? 2.809 23.094 -4.195 1 94.75 123 HIS B C 1
ATOM 2973 O O . HIS B 1 123 ? 2.35 22.5 -3.221 1 94.75 123 HIS B O 1
ATOM 2979 N N . SER B 1 124 ? 2.49 22.609 -5.406 1 92.94 124 SER B N 1
ATOM 2980 C CA . SER B 1 124 ? 2.043 21.266 -5.719 1 92.94 124 SER B CA 1
ATOM 2981 C C . SER B 1 124 ? 0.641 21 -5.18 1 92.94 124 SER B C 1
ATOM 2983 O O . SER B 1 124 ? 0.229 19.844 -5.035 1 92.94 124 SER B O 1
ATOM 2985 N N . GLY B 1 125 ? -0.028 22.094 -4.754 1 92 125 GLY B N 1
ATOM 2986 C CA . GLY B 1 125 ? -1.351 21.938 -4.172 1 92 125 GLY B CA 1
ATOM 2987 C C . GLY B 1 125 ? -1.315 21.641 -2.684 1 92 125 GLY B C 1
ATOM 2988 O O . GLY B 1 125 ? -2.352 21.375 -2.074 1 92 125 GLY B O 1
ATOM 2989 N N . TRP B 1 126 ? -0.146 21.656 -2.188 1 93.5 126 TRP B N 1
ATOM 2990 C CA . TRP B 1 126 ? 0.029 21.312 -0.781 1 93.5 126 TRP B CA 1
ATOM 2991 C C . TRP B 1 126 ? 0.123 22.562 0.083 1 93.5 126 TRP B C 1
ATOM 2993 O O . TRP B 1 126 ? 0.194 22.469 1.312 1 93.5 126 TRP B O 1
ATOM 3003 N N . TYR B 1 127 ? 0.115 23.734 -0.562 1 93.06 127 TYR B N 1
ATOM 3004 C CA . TYR B 1 127 ? 0.174 25 0.178 1 93.06 127 TYR B CA 1
ATOM 3005 C C . TYR B 1 127 ? -0.52 26.109 -0.591 1 93.06 127 TYR B C 1
ATOM 3007 O O . TYR B 1 127 ? -0.346 26.25 -1.805 1 93.06 127 TYR B O 1
ATOM 3015 N N . PRO B 1 128 ? -1.341 26.938 -0.068 1 92.56 128 PRO B N 1
ATOM 3016 C CA . PRO B 1 128 ? -1.712 26.812 1.345 1 92.56 128 PRO B CA 1
ATOM 3017 C C . PRO B 1 128 ? -2.807 25.781 1.588 1 92.56 128 PRO B C 1
ATOM 3019 O O . PRO B 1 128 ? -3.729 25.656 0.778 1 92.56 128 PRO B O 1
ATOM 3022 N N . ASP B 1 129 ? -2.543 24.953 2.496 1 94.81 129 ASP B N 1
ATOM 3023 C CA . ASP B 1 129 ? -3.549 24.062 3.066 1 94.81 129 ASP B CA 1
ATOM 3024 C C . ASP B 1 129 ? -4.133 24.641 4.352 1 94.81 129 ASP B C 1
ATOM 3026 O O . ASP B 1 129 ? -3.547 24.5 5.426 1 94.81 129 ASP B O 1
ATOM 3030 N N . ARG B 1 130 ? -5.332 25.219 4.277 1 96.25 130 ARG B N 1
ATOM 3031 C CA . ARG B 1 130 ? -5.824 25.984 5.418 1 96.25 130 ARG B CA 1
ATOM 3032 C C . ARG B 1 130 ? -6.777 25.156 6.266 1 96.25 130 ARG B C 1
ATOM 3034 O O . ARG B 1 130 ? -7.578 24.391 5.734 1 96.25 130 ARG B O 1
ATOM 3041 N N . VAL B 1 131 ? -6.668 25.344 7.555 1 96.5 131 VAL B N 1
ATOM 3042 C CA . VAL B 1 131 ? -7.527 24.703 8.539 1 96.5 131 VAL B CA 1
ATOM 3043 C C . VAL B 1 131 ? -7.961 25.703 9.594 1 96.5 131 VAL B C 1
ATOM 3045 O O . VAL B 1 131 ? -7.195 26.609 9.961 1 96.5 131 VAL B O 1
ATOM 3048 N N . THR B 1 132 ? -9.156 25.547 10.07 1 97.69 132 THR B N 1
ATOM 3049 C CA . THR B 1 132 ? -9.656 26.406 11.141 1 97.69 132 THR B CA 1
ATOM 3050 C C . THR B 1 132 ? -9.445 25.734 12.5 1 97.69 132 THR B C 1
ATOM 3052 O O . THR B 1 132 ? -10.133 24.781 12.844 1 97.69 132 THR B O 1
ATOM 3055 N N . ARG B 1 133 ? -8.508 26.359 13.312 1 97.75 133 ARG B N 1
ATOM 3056 C CA . ARG B 1 133 ? -8.055 25.625 14.484 1 97.75 133 ARG B CA 1
ATOM 3057 C C . ARG B 1 133 ? -8.109 26.484 15.734 1 97.75 133 ARG B C 1
ATOM 3059 O O . ARG B 1 133 ? -8.008 25.984 16.859 1 97.75 133 ARG B O 1
ATOM 3066 N N . LEU B 1 134 ? -8.219 27.812 15.609 1 98.5 134 LEU B N 1
ATOM 3067 C CA . LEU B 1 134 ? -8.289 28.734 16.75 1 98.5 134 LEU B CA 1
ATOM 3068 C C . LEU B 1 134 ? -9.695 29.328 16.875 1 98.5 134 LEU B C 1
ATOM 3070 O O . LEU B 1 134 ? -10.203 29.938 15.938 1 98.5 134 LEU B O 1
ATOM 3074 N N . TYR B 1 135 ? -10.273 29.172 18.062 1 98.38 135 TYR B N 1
ATOM 3075 C CA . TYR B 1 135 ? -11.664 29.562 18.234 1 98.38 135 TYR B CA 1
ATOM 3076 C C . TYR B 1 135 ? -12.023 29.719 19.703 1 98.38 135 TYR B C 1
ATOM 3078 O O . TYR B 1 135 ? -11.289 29.25 20.578 1 98.38 135 TYR B O 1
ATOM 3086 N N . ALA B 1 136 ? -13.133 30.391 19.953 1 98 136 ALA B N 1
ATOM 3087 C CA . ALA B 1 136 ? -13.625 30.578 21.312 1 98 136 ALA B CA 1
ATOM 3088 C C . ALA B 1 136 ? -14.172 29.281 21.891 1 98 136 ALA B C 1
ATOM 3090 O O . ALA B 1 136 ? -15.094 28.688 21.328 1 98 136 ALA B O 1
ATOM 3091 N N . ARG B 1 137 ? -13.711 28.875 23.016 1 97.81 137 ARG B N 1
ATOM 3092 C CA . ARG B 1 137 ? -13.938 27.562 23.609 1 97.81 137 ARG B CA 1
ATOM 3093 C C . ARG B 1 137 ? -15.422 27.312 23.812 1 97.81 137 ARG B C 1
ATOM 3095 O O . ARG B 1 137 ? -15.93 26.234 23.5 1 97.81 137 ARG B O 1
ATOM 3102 N N . GLU B 1 138 ? -16.156 28.25 24.312 1 96.25 138 GLU B N 1
ATOM 3103 C CA . GLU B 1 138 ? -17.531 28.031 24.75 1 96.25 138 GLU B CA 1
ATOM 3104 C C . GLU B 1 138 ? -18.5 28.172 23.594 1 96.25 138 GLU B C 1
ATOM 3106 O O . GLU B 1 138 ? -19.656 27.719 23.688 1 96.25 138 GLU B O 1
ATOM 3111 N N . ARG B 1 139 ? -18.047 28.688 22.5 1 96.06 139 ARG B N 1
ATOM 3112 C CA . ARG B 1 139 ? -18.969 29.016 21.438 1 96.06 139 ARG B CA 1
ATOM 3113 C C . ARG B 1 139 ? -18.953 27.953 20.344 1 96.06 139 ARG B C 1
ATOM 3115 O O . ARG B 1 139 ? -19.969 27.719 19.672 1 96.06 139 ARG B O 1
ATOM 3122 N N . TYR B 1 140 ? -17.797 27.391 20.125 1 97.25 140 TYR B N 1
ATOM 3123 C CA . TYR B 1 140 ? -17.656 26.484 18.984 1 97.25 140 TYR B CA 1
ATOM 3124 C C . TYR B 1 140 ? -17.141 25.125 19.422 1 97.25 140 TYR B C 1
ATOM 3126 O O . TYR B 1 140 ? -16.516 25 20.484 1 97.25 140 TYR B O 1
ATOM 3134 N N . ARG B 1 141 ? -17.453 24.125 18.562 1 95.56 141 ARG B N 1
ATOM 3135 C CA . ARG B 1 141 ? -16.953 22.766 18.781 1 95.56 141 ARG B CA 1
ATOM 3136 C C . ARG B 1 141 ? -16.875 21.984 17.469 1 95.56 141 ARG B C 1
ATOM 3138 O O . ARG B 1 141 ? -17.484 22.391 16.469 1 95.56 141 ARG B O 1
ATOM 3145 N N . TYR B 1 142 ? -16.094 20.922 17.5 1 97.25 142 TYR B N 1
ATOM 3146 C CA . TYR B 1 142 ? -16 20.062 16.312 1 97.25 142 TYR B CA 1
ATOM 3147 C C . TYR B 1 142 ? -17.281 19.25 16.125 1 97.25 142 TYR B C 1
ATOM 3149 O O . TYR B 1 142 ? -17.953 18.922 17.109 1 97.25 142 TYR B O 1
ATOM 3157 N N . ASN B 1 143 ? -17.578 18.938 14.914 1 95.19 143 ASN B N 1
ATOM 3158 C CA . ASN B 1 143 ? -18.703 18.047 14.648 1 95.19 143 ASN B CA 1
ATOM 3159 C C . ASN B 1 143 ? -18.297 16.578 14.789 1 95.19 143 ASN B C 1
ATOM 3161 O O . ASN B 1 143 ? -17.141 16.281 15.094 1 95.19 143 ASN B O 1
ATOM 3165 N N . ASP B 1 144 ? -19.281 15.742 14.688 1 90.12 144 ASP B N 1
ATOM 3166 C CA . ASP B 1 144 ? -19.031 14.328 14.961 1 90.12 144 ASP B CA 1
ATOM 3167 C C . ASP B 1 144 ? -19.031 13.516 13.664 1 90.12 144 ASP B C 1
ATOM 3169 O O . ASP B 1 144 ? -19.328 12.32 13.68 1 90.12 144 ASP B O 1
ATOM 3173 N N . ASN B 1 145 ? -18.703 14.211 12.641 1 87.19 145 ASN B N 1
ATOM 3174 C CA . ASN B 1 145 ? -18.609 13.469 11.383 1 87.19 145 ASN B CA 1
ATOM 3175 C C . ASN B 1 145 ? -17.547 12.383 11.445 1 87.19 145 ASN B C 1
ATOM 3177 O O . ASN B 1 145 ? -16.469 12.594 12.023 1 87.19 145 ASN B O 1
ATOM 3181 N N . GLN B 1 146 ? -17.875 11.258 10.906 1 77.38 146 GLN B N 1
ATOM 3182 C CA . GLN B 1 146 ? -16.969 10.125 10.945 1 77.38 146 GLN B CA 1
ATOM 3183 C C . GLN B 1 146 ? -15.758 10.352 10.039 1 77.38 146 GLN B C 1
ATOM 3185 O O . GLN B 1 146 ? -14.664 9.859 10.312 1 77.38 146 GLN B O 1
ATOM 3190 N N . VAL B 1 147 ? -16.156 10.992 8.875 1 74.75 147 VAL B N 1
ATOM 3191 C CA . VAL B 1 147 ? -15.086 11.32 7.934 1 74.75 147 VAL B CA 1
ATOM 3192 C C . VAL B 1 147 ? -15 12.828 7.746 1 74.75 147 VAL B C 1
ATOM 3194 O O . VAL B 1 147 ? -16.016 13.523 7.758 1 74.75 147 VAL B O 1
ATOM 3197 N N . HIS B 1 148 ? -13.844 13.398 7.773 1 81.81 148 HIS B N 1
ATOM 3198 C CA . HIS B 1 148 ? -13.594 14.812 7.531 1 81.81 148 HIS B CA 1
ATOM 3199 C C . HIS B 1 148 ? -14.203 15.68 8.633 1 81.81 148 HIS B C 1
ATOM 3201 O O . HIS B 1 148 ? -14.953 16.609 8.344 1 81.81 148 HIS B O 1
ATOM 3207 N N . GLU B 1 149 ? -13.93 15.32 9.859 1 89.38 149 GLU B N 1
ATOM 3208 C CA . GLU B 1 149 ? -14.375 16.172 10.953 1 89.38 149 GLU B CA 1
ATOM 3209 C C . GLU B 1 149 ? -13.844 17.594 10.789 1 89.38 149 GLU B C 1
ATOM 3211 O O . GLU B 1 149 ? -12.75 17.812 10.273 1 89.38 149 GLU B O 1
ATOM 3216 N N . SER B 1 150 ? -14.695 18.562 11.133 1 93.44 150 SER B N 1
ATOM 3217 C CA . SER B 1 150 ? -14.32 19.969 11.055 1 93.44 150 SER B CA 1
ATOM 3218 C C . SER B 1 150 ? -14.977 20.766 12.172 1 93.44 150 SER B C 1
ATOM 3220 O O . SER B 1 150 ? -15.906 20.297 12.82 1 93.44 150 SER B O 1
ATOM 3222 N N . LEU B 1 151 ? -14.453 21.922 12.359 1 95.88 151 LEU B N 1
ATOM 3223 C CA . LEU B 1 151 ? -15.039 22.844 13.328 1 95.88 151 LEU B CA 1
ATOM 3224 C C . LEU B 1 151 ? -16.422 23.312 12.875 1 95.88 151 LEU B C 1
ATOM 3226 O O . LEU B 1 151 ? -16.594 23.75 11.734 1 95.88 151 LEU B O 1
ATOM 3230 N N . ASP B 1 152 ? -17.391 23.109 13.719 1 95.31 152 ASP B N 1
ATOM 3231 C CA . ASP B 1 152 ? -18.75 23.578 13.469 1 95.31 152 ASP B CA 1
ATOM 3232 C C . ASP B 1 152 ? -18.906 25.047 13.898 1 95.31 152 ASP B C 1
ATOM 3234 O O . ASP B 1 152 ? -19.125 25.328 15.078 1 95.31 152 ASP B O 1
ATOM 3238 N N . ALA B 1 153 ? -18.828 25.953 12.992 1 94.25 153 ALA B N 1
ATOM 3239 C CA . ALA B 1 153 ? -18.906 27.375 13.281 1 94.25 153 ALA B CA 1
ATOM 3240 C C . ALA B 1 153 ? -19.812 28.094 12.281 1 94.25 153 ALA B C 1
ATOM 3242 O O . ALA B 1 153 ? -19.359 29.016 11.578 1 94.25 153 ALA B O 1
ATOM 3243 N N . PRO B 1 154 ? -21.031 27.656 12.336 1 90.38 154 PRO B N 1
ATOM 3244 C CA . PRO B 1 154 ? -21.922 28.328 11.391 1 90.38 154 PRO B CA 1
ATOM 3245 C C . PRO B 1 154 ? -22.047 29.828 11.641 1 90.38 154 PRO B C 1
ATOM 3247 O O . PRO B 1 154 ? -22.234 30.25 12.781 1 90.38 154 PRO B O 1
ATOM 3250 N N . GLY B 1 155 ? -21.891 30.594 10.648 1 90.44 155 GLY B N 1
ATOM 3251 C CA . GLY B 1 155 ? -22.109 32.031 10.727 1 90.44 155 GLY B CA 1
ATOM 3252 C C . GLY B 1 155 ? -20.891 32.781 11.227 1 90.44 155 GLY B C 1
ATOM 3253 O O . GLY B 1 155 ? -20.891 34.031 11.242 1 90.44 155 GLY B O 1
ATOM 3254 N N . ALA B 1 156 ? -19.906 32.094 11.695 1 95.25 156 ALA B N 1
ATOM 3255 C CA . ALA B 1 156 ? -18.719 32.781 12.219 1 95.25 156 ALA B CA 1
ATOM 3256 C C . ALA B 1 156 ? -17.891 33.406 11.094 1 95.25 156 ALA B C 1
ATOM 3258 O O . ALA B 1 156 ? -17.859 32.875 9.984 1 95.25 156 ALA B O 1
ATOM 3259 N N . ARG B 1 157 ? -17.328 34.562 11.391 1 96.62 157 ARG B N 1
ATOM 3260 C CA . ARG B 1 157 ? -16.359 35.156 10.469 1 96.62 157 ARG B CA 1
ATOM 3261 C C . ARG B 1 157 ? -15.039 34.406 10.516 1 96.62 157 ARG B C 1
ATOM 3263 O O . ARG B 1 157 ? -14.484 34.156 11.594 1 96.62 157 ARG B O 1
ATOM 3270 N N . VAL B 1 158 ? -14.57 34 9.344 1 97.38 158 VAL B N 1
ATOM 3271 C CA . VAL B 1 158 ? -13.297 33.312 9.289 1 97.38 158 VAL B CA 1
ATOM 3272 C C . VAL B 1 158 ? -12.172 34.312 9.008 1 97.38 158 VAL B C 1
ATOM 3274 O O . VAL B 1 158 ? -12.188 35 7.984 1 97.38 158 VAL B O 1
ATOM 3277 N N . VAL B 1 159 ? -11.195 34.375 9.898 1 97.88 159 VAL B N 1
ATOM 3278 C CA . VAL B 1 159 ? -10.055 35.312 9.766 1 97.88 159 VAL B CA 1
ATOM 3279 C C . VAL B 1 159 ? -8.773 34.5 9.547 1 97.88 159 VAL B C 1
ATOM 3281 O O . VAL B 1 159 ? -8.516 33.531 10.258 1 97.88 159 VAL B O 1
ATOM 3284 N N . THR B 1 160 ? -7.949 34.906 8.586 1 97.81 160 THR B N 1
ATOM 3285 C CA . THR B 1 160 ? -6.703 34.219 8.281 1 97.81 160 THR B CA 1
ATOM 3286 C C . THR B 1 160 ? -5.559 34.781 9.133 1 97.81 160 THR B C 1
ATOM 3288 O O . THR B 1 160 ? -5.426 35.969 9.297 1 97.81 160 THR B O 1
ATOM 3291 N N . LEU B 1 161 ? -4.812 33.844 9.617 1 98 161 LEU B N 1
ATOM 3292 C CA . LEU B 1 161 ? -3.646 34.25 10.406 1 98 161 LEU B CA 1
ATOM 3293 C C . LEU B 1 161 ? -2.365 34.094 9.594 1 98 161 LEU B C 1
ATOM 3295 O O . LEU B 1 1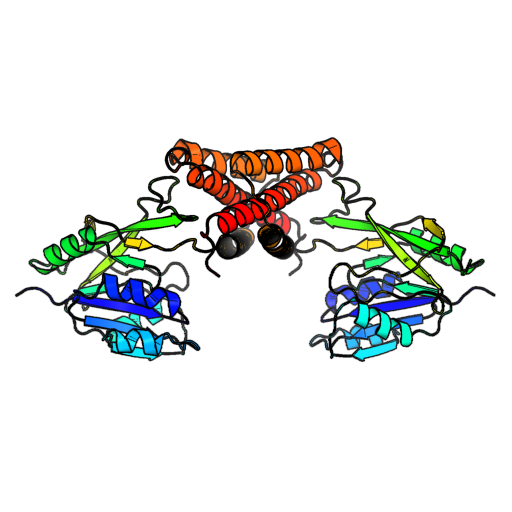61 ? -2.299 33.25 8.688 1 98 161 LEU B O 1
ATOM 3299 N N . SER B 1 162 ? -1.396 34.906 9.961 1 97.38 162 SER B N 1
ATOM 3300 C CA . SER B 1 162 ? -0.061 34.75 9.383 1 97.38 162 SER B CA 1
ATOM 3301 C C . SER B 1 162 ? 0.72 33.656 10.086 1 97.38 162 SER B C 1
ATOM 3303 O O . SER B 1 162 ? 0.437 33.312 11.234 1 97.38 162 SER B O 1
ATOM 3305 N N . GLY B 1 163 ? 1.675 33.125 9.359 1 97.44 163 GLY B N 1
ATOM 3306 C CA . GLY B 1 163 ? 2.447 32 9.891 1 97.44 163 GLY B CA 1
ATOM 3307 C C . GLY B 1 163 ? 1.892 30.656 9.5 1 97.44 163 GLY B C 1
ATOM 3308 O O . GLY B 1 163 ? 0.797 30.562 8.938 1 97.44 163 GLY B O 1
ATOM 3309 N N . ASP B 1 164 ? 2.74 29.656 9.828 1 97.81 164 ASP B N 1
ATOM 3310 C CA . ASP B 1 164 ? 2.373 28.328 9.336 1 97.81 164 ASP B CA 1
ATOM 3311 C C . ASP B 1 164 ? 2.318 27.312 10.477 1 97.81 164 ASP B C 1
ATOM 3313 O O . ASP B 1 164 ? 2.967 27.5 11.508 1 97.81 164 ASP B O 1
ATOM 3317 N N . LEU B 1 165 ? 1.465 26.422 10.328 1 98.25 165 LEU B N 1
ATOM 3318 C CA . LEU B 1 165 ? 1.473 25.172 11.078 1 98.25 165 LEU B CA 1
ATOM 3319 C C . LEU B 1 165 ? 2.213 24.078 10.312 1 98.25 165 LEU B C 1
ATOM 3321 O O . LEU B 1 165 ? 1.749 23.625 9.266 1 98.25 165 LEU B O 1
ATOM 3325 N N . LEU B 1 166 ? 3.396 23.719 10.812 1 98.12 166 LEU B N 1
ATOM 3326 C CA . LEU B 1 166 ? 4.156 22.672 10.133 1 98.12 166 LEU B CA 1
ATOM 3327 C C . LEU B 1 166 ? 3.543 21.297 10.383 1 98.12 166 LEU B C 1
ATOM 3329 O O . LEU B 1 166 ? 3.277 20.938 11.531 1 98.12 166 LEU B O 1
ATOM 3333 N N . HIS B 1 167 ? 3.26 20.625 9.375 1 97.88 167 HIS B N 1
ATOM 3334 C CA . HIS B 1 167 ? 2.607 19.328 9.461 1 97.88 167 HIS B CA 1
ATOM 3335 C C . HIS B 1 167 ? 3.49 18.219 8.875 1 97.88 167 HIS B C 1
ATOM 3337 O O . HIS B 1 167 ? 3.863 18.281 7.699 1 97.88 167 HIS B O 1
ATOM 3343 N N . LEU B 1 168 ? 3.771 17.25 9.703 1 95.38 168 LEU B N 1
ATOM 3344 C CA . LEU B 1 168 ? 4.672 16.172 9.305 1 95.38 168 LEU B CA 1
ATOM 3345 C C . LEU B 1 168 ? 3.914 15.07 8.562 1 95.38 168 LEU B C 1
ATOM 3347 O O . LEU B 1 168 ? 3.852 13.93 9.031 1 95.38 168 LEU B O 1
ATOM 3351 N N . THR B 1 169 ? 3.496 15.359 7.383 1 92.94 169 THR B N 1
ATOM 3352 C CA . THR B 1 169 ? 2.594 14.555 6.566 1 92.94 169 THR B CA 1
ATOM 3353 C C . THR B 1 169 ? 3.287 13.289 6.078 1 92.94 169 THR B C 1
ATOM 3355 O O . THR B 1 169 ? 2.717 12.195 6.145 1 92.94 169 THR B O 1
ATOM 3358 N N . CYS B 1 170 ? 4.477 13.406 5.578 1 93.31 170 CYS B N 1
ATOM 3359 C CA . CYS B 1 170 ? 5.23 12.281 5.039 1 93.31 170 CYS B CA 1
ATOM 3360 C C . CYS B 1 170 ? 6.621 12.203 5.656 1 93.31 170 CYS B C 1
ATOM 3362 O O . CYS B 1 170 ? 7.566 12.805 5.141 1 93.31 170 CYS B O 1
ATOM 3364 N N . ARG B 1 171 ? 6.676 11.391 6.652 1 88.44 171 ARG B N 1
ATOM 3365 C CA . ARG B 1 171 ? 7.945 11.18 7.336 1 88.44 171 ARG B CA 1
ATOM 3366 C C . ARG B 1 171 ? 8.609 9.891 6.871 1 88.44 171 ARG B C 1
ATOM 3368 O O . ARG B 1 171 ? 9.797 9.672 7.109 1 88.44 171 ARG B O 1
ATOM 3375 N N . ASP B 1 172 ? 7.73 9.062 6.289 1 91.19 172 ASP B N 1
ATOM 3376 C CA . ASP B 1 172 ? 8.102 7.758 5.738 1 91.19 172 ASP B CA 1
ATOM 3377 C C . ASP B 1 172 ? 7.344 7.473 4.445 1 91.19 172 ASP B C 1
ATOM 3379 O O . ASP B 1 172 ? 6.113 7.41 4.441 1 91.19 172 ASP B O 1
ATOM 3383 N N . PHE B 1 173 ? 8.148 7.262 3.426 1 95.56 173 PHE B N 1
ATOM 3384 C CA . PHE B 1 173 ? 7.539 7.16 2.105 1 95.56 173 PHE B CA 1
ATOM 3385 C C . PHE B 1 173 ? 6.594 5.965 2.037 1 95.56 173 PHE B C 1
ATOM 3387 O O . PHE B 1 173 ? 5.488 6.074 1.502 1 95.56 173 PHE B O 1
ATOM 3394 N N . ALA B 1 174 ? 6.984 4.844 2.576 1 94.69 174 ALA B N 1
ATOM 3395 C CA . ALA B 1 174 ? 6.184 3.625 2.516 1 94.69 174 ALA B CA 1
ATOM 3396 C C . ALA B 1 174 ? 4.852 3.809 3.234 1 94.69 174 ALA B C 1
ATOM 3398 O O . ALA B 1 174 ? 3.797 3.447 2.703 1 94.69 174 ALA B O 1
ATOM 3399 N N . SER B 1 175 ? 4.945 4.367 4.402 1 93.81 175 SER B N 1
ATOM 3400 C CA . SER B 1 175 ? 3.727 4.605 5.168 1 93.81 175 SER B CA 1
ATOM 3401 C C . SER B 1 175 ? 2.801 5.578 4.445 1 93.81 175 SER B C 1
ATOM 3403 O O . SER B 1 175 ? 1.581 5.398 4.449 1 93.81 175 SER B O 1
ATOM 3405 N N . PHE B 1 176 ? 3.398 6.535 3.861 1 95.62 176 PHE B N 1
ATOM 3406 C CA . PHE B 1 176 ? 2.621 7.52 3.113 1 95.62 176 PHE B CA 1
ATOM 3407 C C . PHE B 1 176 ? 1.914 6.863 1.933 1 95.62 176 PHE B C 1
ATOM 3409 O O . PHE B 1 176 ? 0.725 7.098 1.705 1 95.62 176 PHE B O 1
ATOM 3416 N N . GLN B 1 177 ? 2.553 6.055 1.22 1 97.44 177 GLN B N 1
ATOM 3417 C CA . GLN B 1 177 ? 1.985 5.363 0.066 1 97.44 177 GLN B CA 1
ATOM 3418 C C . GLN B 1 177 ? 0.89 4.391 0.492 1 97.44 177 GLN B C 1
ATOM 3420 O O . GLN B 1 177 ? -0.108 4.223 -0.213 1 97.44 177 GLN B O 1
ATOM 3425 N N . ARG B 1 178 ? 1.133 3.748 1.594 1 95.75 178 ARG B N 1
ATOM 3426 C CA . ARG B 1 178 ? 0.105 2.852 2.111 1 95.75 178 ARG B CA 1
ATOM 3427 C C . ARG B 1 178 ? -1.18 3.613 2.422 1 95.75 178 ARG B C 1
ATOM 3429 O O . ARG B 1 178 ? -2.277 3.135 2.127 1 95.75 178 ARG B O 1
ATOM 3436 N N . LYS B 1 179 ? -1.017 4.738 2.975 1 93.81 179 LYS B N 1
ATOM 3437 C CA . LYS B 1 179 ? -2.17 5.59 3.256 1 93.81 179 LYS B CA 1
ATOM 3438 C C . LYS B 1 179 ? -2.879 5.996 1.968 1 93.81 179 LYS B C 1
ATOM 3440 O O . LYS B 1 179 ? -4.109 5.945 1.888 1 93.81 179 LYS B O 1
ATOM 3445 N N . GLN B 1 180 ? -2.088 6.391 1.019 1 96.25 180 GLN B N 1
ATOM 3446 C CA . GLN B 1 180 ? -2.646 6.773 -0.273 1 96.25 180 GLN B CA 1
ATOM 3447 C C . GLN B 1 180 ? -3.447 5.629 -0.889 1 96.25 180 GLN B C 1
ATOM 3449 O O . GLN B 1 180 ? -4.527 5.848 -1.442 1 96.25 180 GLN B O 1
ATOM 3454 N N . LEU B 1 181 ? -2.928 4.441 -0.792 1 96.69 181 LEU B N 1
ATOM 3455 C CA . LEU B 1 181 ? -3.596 3.277 -1.363 1 96.69 181 LEU B CA 1
ATOM 3456 C C . LEU B 1 181 ? -4.91 2.996 -0.643 1 96.69 181 LEU B C 1
ATOM 3458 O O . LEU B 1 181 ? -5.914 2.668 -1.28 1 96.69 181 LEU B O 1
ATOM 3462 N N . ASN B 1 182 ? -4.914 3.107 0.642 1 95 182 ASN B N 1
ATOM 3463 C CA . ASN B 1 182 ? -6.137 2.92 1.415 1 95 182 ASN B CA 1
ATOM 3464 C C . ASN B 1 182 ? -7.215 3.926 1.014 1 95 182 ASN B C 1
ATOM 3466 O O . ASN B 1 182 ? -8.383 3.561 0.855 1 95 182 ASN B O 1
ATOM 3470 N N . TYR B 1 183 ? -6.75 5.164 0.847 1 92.69 183 TYR B N 1
ATOM 3471 C CA . TYR B 1 183 ? -7.688 6.203 0.432 1 92.69 183 TYR B CA 1
ATOM 3472 C C . TYR B 1 183 ? -8.211 5.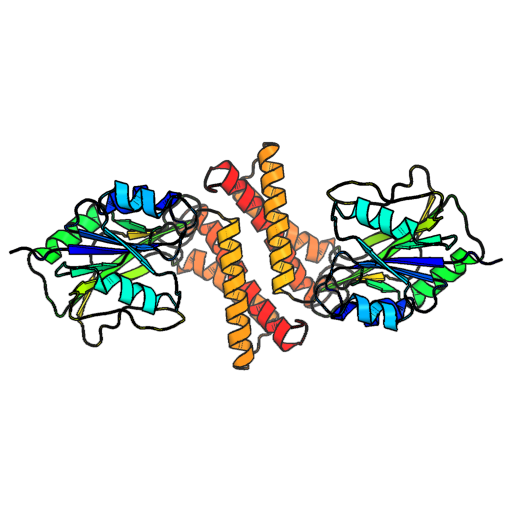938 -0.973 1 92.69 183 TYR B C 1
ATOM 3474 O O . TYR B 1 183 ? -9.391 6.156 -1.254 1 92.69 183 TYR B O 1
ATOM 3482 N N . ALA B 1 184 ? -7.352 5.488 -1.801 1 96.38 184 ALA B N 1
ATOM 3483 C CA . ALA B 1 184 ? -7.754 5.172 -3.168 1 96.38 184 ALA B CA 1
ATOM 3484 C C . ALA B 1 184 ? -8.789 4.055 -3.189 1 96.38 184 ALA B C 1
ATOM 3486 O O . ALA B 1 184 ? -9.781 4.129 -3.924 1 96.38 184 ALA B O 1
ATOM 3487 N N . THR B 1 185 ? -8.555 3.078 -2.4 1 95.94 185 THR B N 1
ATOM 3488 C CA . THR B 1 185 ? -9.461 1.938 -2.324 1 95.94 185 THR B CA 1
ATOM 3489 C C . THR B 1 185 ? -10.82 2.367 -1.787 1 95.94 185 THR B C 1
ATOM 3491 O O . THR B 1 185 ? -11.859 2 -2.344 1 95.94 185 THR B O 1
ATOM 3494 N N . ALA B 1 186 ? -10.805 3.15 -0.709 1 93.5 186 ALA B N 1
ATOM 3495 C CA . ALA B 1 186 ? -12.047 3.654 -0.131 1 93.5 186 ALA B CA 1
ATOM 3496 C C . ALA B 1 186 ? -12.82 4.504 -1.139 1 93.5 186 ALA B C 1
ATOM 3498 O O . ALA B 1 186 ? -14.039 4.379 -1.266 1 93.5 186 ALA B O 1
ATOM 3499 N N . TRP B 1 187 ? -12.125 5.316 -1.784 1 94.75 187 TRP B N 1
ATOM 3500 C CA . TRP B 1 187 ? -12.727 6.164 -2.807 1 94.75 187 TRP B CA 1
ATOM 3501 C C . TRP B 1 187 ? -13.398 5.32 -3.889 1 94.75 187 TRP B C 1
ATOM 3503 O O . TRP B 1 187 ? -14.539 5.582 -4.27 1 94.75 187 TRP B O 1
ATOM 3513 N N . ALA B 1 188 ? -12.711 4.379 -4.383 1 96.88 188 ALA B N 1
ATOM 3514 C CA . ALA B 1 188 ? -13.211 3.529 -5.461 1 96.88 188 ALA B CA 1
ATOM 3515 C C . ALA B 1 188 ? -14.477 2.785 -5.027 1 96.88 188 ALA B C 1
ATOM 3517 O O . ALA B 1 188 ? -15.43 2.676 -5.797 1 96.88 188 ALA B O 1
ATOM 3518 N N . GLN B 1 189 ? -14.469 2.283 -3.836 1 94.81 189 GLN B N 1
ATOM 3519 C CA . GLN B 1 189 ? -15.625 1.568 -3.309 1 94.81 189 GLN B CA 1
ATOM 3520 C C . GLN B 1 189 ? -16.844 2.486 -3.211 1 94.81 189 GLN B C 1
ATOM 3522 O O . GLN B 1 189 ? -17.938 2.105 -3.602 1 94.81 189 GLN B O 1
ATOM 3527 N N . GLU B 1 190 ? -16.594 3.643 -2.678 1 94.62 190 GLU B N 1
ATOM 3528 C CA . GLU B 1 190 ? -17.672 4.617 -2.564 1 94.62 190 GLU B CA 1
ATOM 3529 C C . GLU B 1 190 ? -18.25 4.969 -3.934 1 94.62 190 GLU B C 1
ATOM 3531 O O . GLU B 1 190 ? -19.469 4.992 -4.117 1 94.62 190 GLU B O 1
ATOM 3536 N N . ARG B 1 191 ? -17.422 5.223 -4.871 1 96.5 191 ARG B N 1
ATOM 3537 C CA . ARG B 1 191 ? -17.859 5.598 -6.211 1 96.5 191 ARG B CA 1
ATOM 3538 C C . ARG B 1 191 ? -18.578 4.438 -6.895 1 96.5 191 ARG B C 1
ATOM 3540 O O . ARG B 1 191 ? -19.531 4.648 -7.641 1 96.5 191 ARG B O 1
ATOM 3547 N N . HIS B 1 192 ? -18.078 3.258 -6.695 1 96.06 192 HIS B N 1
ATOM 3548 C CA . HIS B 1 192 ? -18.734 2.08 -7.25 1 96.06 192 HIS B CA 1
ATOM 3549 C C . HIS B 1 192 ? -20.156 1.949 -6.723 1 96.06 192 HIS B C 1
ATOM 3551 O O . HIS B 1 192 ? -21.078 1.662 -7.488 1 96.06 192 HIS B O 1
ATOM 3557 N N . GLN B 1 193 ? -20.297 2.139 -5.426 1 95.25 193 GLN B N 1
ATOM 3558 C CA . GLN B 1 193 ? -21.609 2.061 -4.801 1 95.25 193 GLN B CA 1
ATOM 3559 C C . GLN B 1 193 ? -22.547 3.131 -5.359 1 95.25 193 GLN B C 1
ATOM 3561 O O . GLN B 1 193 ? -23.766 2.928 -5.422 1 95.25 193 GLN B O 1
ATOM 3566 N N . GLN B 1 194 ? -21.984 4.219 -5.805 1 96.56 194 GLN B N 1
ATOM 3567 C CA . GLN B 1 194 ? -22.766 5.309 -6.387 1 96.56 194 GLN B CA 1
ATOM 3568 C C . GLN B 1 194 ? -23.062 5.035 -7.859 1 96.56 194 GLN B C 1
ATOM 3570 O O . GLN B 1 194 ? -23.75 5.832 -8.516 1 96.56 194 GLN B O 1
ATOM 3575 N N . GLY B 1 195 ? -22.469 4.047 -8.414 1 96.62 195 GLY B N 1
ATOM 3576 C CA . GLY B 1 195 ? -22.766 3.643 -9.781 1 96.62 195 GLY B CA 1
ATOM 3577 C C . GLY B 1 195 ? -21.859 4.301 -10.805 1 96.62 195 GLY B C 1
ATOM 3578 O O . GLY B 1 195 ? -22.141 4.277 -12.008 1 96.62 195 GLY B O 1
ATOM 3579 N N . LYS B 1 196 ? -20.812 4.867 -10.328 1 97.25 196 LYS B N 1
ATOM 3580 C CA . LYS B 1 196 ? -19.891 5.508 -11.258 1 97.25 196 LYS B CA 1
ATOM 3581 C C . LYS B 1 196 ? -19.094 4.473 -12.039 1 97.25 196 LYS B C 1
ATOM 3583 O O . LYS B 1 196 ? -18.812 3.381 -11.539 1 97.25 196 LYS B O 1
ATOM 3588 N N . LYS B 1 197 ? -18.781 4.805 -13.289 1 97.19 197 LYS B N 1
ATOM 3589 C CA . LYS B 1 197 ? -18.016 3.928 -14.172 1 97.19 197 LYS B CA 1
ATOM 3590 C C . LYS B 1 197 ? -16.828 4.672 -14.797 1 97.19 197 LYS B C 1
ATOM 3592 O O . LYS B 1 197 ? -16.828 5.902 -14.844 1 97.19 197 LYS B O 1
ATOM 3597 N N . VAL B 1 198 ? -15.852 3.924 -15.164 1 97.19 198 VAL B N 1
ATOM 3598 C CA . VAL B 1 198 ? -14.688 4.508 -15.836 1 97.19 198 VAL B CA 1
ATOM 3599 C C . VAL B 1 198 ? -14.164 3.543 -16.891 1 97.19 198 VAL B C 1
ATOM 3601 O O . VAL B 1 198 ? -14.305 2.324 -16.766 1 97.19 198 VAL B O 1
ATOM 3604 N N . SER B 1 199 ? -13.617 4.09 -18 1 96.94 199 SER B N 1
ATOM 3605 C CA . SER B 1 199 ? -12.961 3.307 -19.031 1 96.94 199 SER B CA 1
ATOM 3606 C C . SER B 1 199 ? -11.438 3.346 -18.891 1 96.94 199 SER B C 1
ATOM 3608 O O . SER B 1 199 ? -10.906 4.199 -18.172 1 96.94 199 SER B O 1
ATOM 3610 N N . VAL B 1 200 ? -10.758 2.428 -19.5 1 96.25 200 VAL B N 1
ATOM 3611 C CA . VAL B 1 200 ? -9.305 2.348 -19.391 1 96.25 200 VAL B CA 1
ATOM 3612 C C . VAL B 1 200 ? -8.672 3.607 -19.969 1 96.25 200 VAL B C 1
ATOM 3614 O O . VAL B 1 200 ? -7.801 4.223 -19.344 1 96.25 200 VAL B O 1
ATOM 3617 N N . PRO B 1 201 ? -9.133 4.102 -21.141 1 96.88 201 PRO B N 1
ATOM 3618 C CA . PRO B 1 201 ? -8.586 5.383 -21.609 1 96.88 201 PRO B CA 1
ATOM 3619 C C . PRO B 1 201 ? -8.852 6.523 -20.625 1 96.88 201 PRO B C 1
ATOM 3621 O O . PRO B 1 201 ? -8.016 7.426 -20.484 1 96.88 201 PRO B O 1
ATOM 3624 N N . GLY B 1 202 ? -9.984 6.477 -19.969 1 97.5 202 GLY B N 1
ATOM 3625 C CA . GLY B 1 202 ? -10.289 7.465 -18.953 1 97.5 202 GLY B CA 1
ATOM 3626 C C . GLY B 1 202 ? -9.312 7.438 -17.781 1 97.5 202 GLY B C 1
ATOM 3627 O O . GLY B 1 202 ? -8.945 8.484 -17.25 1 97.5 202 GLY B O 1
ATOM 3628 N N . ILE B 1 203 ? -8.906 6.219 -17.391 1 97.94 203 ILE B N 1
ATOM 3629 C CA . ILE B 1 203 ? -7.93 6.051 -16.312 1 97.94 203 ILE B CA 1
ATOM 3630 C C . ILE B 1 203 ? -6.617 6.734 -16.703 1 97.94 203 ILE B C 1
ATOM 3632 O O . ILE B 1 203 ? -6.07 7.527 -15.93 1 97.94 203 ILE B O 1
ATOM 3636 N N . PHE B 1 204 ? -6.184 6.5 -17.938 1 97.44 204 PHE B N 1
ATOM 3637 C CA . PHE B 1 204 ? -4.914 7.043 -18.406 1 97.44 204 PHE B CA 1
ATOM 3638 C C . PHE B 1 204 ? -4.992 8.562 -18.547 1 97.44 204 PHE B C 1
ATOM 3640 O O . PHE B 1 204 ? -4.066 9.273 -18.141 1 97.44 204 PHE B O 1
ATOM 3647 N N . GLY B 1 205 ? -6.098 9 -19.078 1 97.94 205 GLY B N 1
ATOM 3648 C CA . GLY B 1 205 ? -6.273 10.438 -19.203 1 97.94 205 GLY B CA 1
ATOM 3649 C C . GLY B 1 205 ? -6.254 11.164 -17.875 1 97.94 205 GLY B C 1
ATOM 3650 O O . GLY B 1 205 ? -5.57 12.18 -17.719 1 97.94 205 GLY B O 1
ATOM 3651 N N . ARG B 1 206 ? -6.914 10.641 -16.922 1 98.12 206 ARG B N 1
ATOM 3652 C CA . ARG B 1 206 ? -6.996 11.258 -15.609 1 98.12 206 ARG B CA 1
ATOM 3653 C C . ARG B 1 206 ? -5.656 11.172 -14.883 1 98.12 206 ARG B C 1
ATOM 3655 O O . ARG B 1 206 ? -5.289 12.086 -14.141 1 98.12 206 ARG B O 1
ATOM 3662 N N . THR B 1 207 ? -4.992 10.047 -15.062 1 97.75 207 THR B N 1
ATOM 3663 C CA . THR B 1 207 ? -3.676 9.867 -14.453 1 97.75 207 THR B CA 1
ATOM 3664 C C . THR B 1 207 ? -2.691 10.906 -14.984 1 97.75 207 THR B C 1
ATOM 3666 O O . THR B 1 207 ? -2.006 11.57 -14.211 1 97.75 207 THR B O 1
ATOM 3669 N N . LEU B 1 208 ? -2.664 11.047 -16.281 1 96.94 208 LEU B N 1
ATOM 3670 C CA . LEU B 1 208 ? -1.779 12.023 -16.922 1 96.94 208 LEU B CA 1
ATOM 3671 C C . LEU B 1 208 ? -2.166 13.445 -16.516 1 96.94 208 LEU B C 1
ATOM 3673 O O . LEU B 1 208 ? -1.297 14.289 -16.281 1 96.94 208 LEU B O 1
ATOM 3677 N N . ALA B 1 209 ? -3.408 13.703 -16.438 1 97.81 209 ALA B N 1
ATOM 3678 C CA . ALA B 1 209 ? -3.889 15.016 -16.031 1 97.81 209 ALA B CA 1
ATOM 3679 C C . ALA B 1 209 ? -3.469 15.336 -14.594 1 97.81 209 ALA B C 1
ATOM 3681 O O . ALA B 1 209 ? -3.086 16.469 -14.289 1 97.81 209 ALA B O 1
ATOM 3682 N N . ALA B 1 210 ? -3.574 14.375 -13.766 1 97.69 210 ALA B N 1
ATOM 3683 C CA . ALA B 1 210 ? -3.17 14.578 -12.375 1 97.69 210 ALA B CA 1
ATOM 3684 C C . ALA B 1 210 ? -1.686 14.922 -12.281 1 97.69 210 ALA B C 1
ATOM 3686 O O . ALA B 1 210 ? -1.297 15.812 -11.516 1 97.69 210 ALA B O 1
ATOM 3687 N N . PHE B 1 211 ? -0.914 14.227 -13.094 1 97.25 211 PHE B N 1
ATOM 3688 C CA . PHE B 1 211 ? 0.518 14.492 -13.133 1 97.25 211 PHE B CA 1
ATOM 3689 C C . PHE B 1 211 ? 0.789 15.922 -13.594 1 97.25 211 PHE B C 1
ATOM 3691 O O . PHE B 1 211 ? 1.5 16.672 -12.93 1 97.25 211 PHE B O 1
ATOM 3698 N N . CYS B 1 212 ? 0.192 16.266 -14.656 1 97.25 212 CYS B N 1
ATOM 3699 C CA . CYS B 1 212 ? 0.402 17.578 -15.25 1 97.25 212 CYS B CA 1
ATOM 3700 C C . CYS B 1 212 ? -0.16 18.672 -14.352 1 97.25 212 CYS B C 1
ATOM 3702 O O . CYS B 1 212 ? 0.458 19.719 -14.188 1 97.25 212 CYS B O 1
ATOM 3704 N N . LYS B 1 213 ? -1.264 18.438 -13.789 1 97.12 213 LYS B N 1
ATOM 3705 C CA . LYS B 1 213 ? -1.887 19.391 -12.883 1 97.12 213 LYS B CA 1
ATOM 3706 C C . LYS B 1 213 ? -0.98 19.703 -11.695 1 97.12 213 LYS B C 1
ATOM 3708 O O . LYS B 1 213 ? -0.781 20.875 -11.344 1 97.12 213 LYS B O 1
ATOM 3713 N N . THR B 1 214 ? -0.405 18.719 -11.141 1 95.38 214 THR B N 1
ATOM 3714 C CA . THR B 1 214 ? 0.46 18.891 -9.984 1 95.38 214 THR B CA 1
ATOM 3715 C C . THR B 1 214 ? 1.736 19.641 -10.367 1 95.38 214 THR B C 1
ATOM 3717 O O . THR B 1 214 ? 2.156 20.562 -9.672 1 95.38 214 THR B O 1
ATOM 3720 N N . LEU B 1 215 ? 2.309 19.281 -11.492 1 94.19 215 LEU B N 1
ATOM 3721 C CA . LEU B 1 215 ? 3.605 19.828 -11.883 1 94.19 215 LEU B CA 1
ATOM 3722 C C . LEU B 1 215 ? 3.461 21.25 -12.414 1 94.19 215 LEU B C 1
ATOM 3724 O O . LEU B 1 215 ? 4.27 22.125 -12.102 1 94.19 215 LEU B O 1
ATOM 3728 N N . ILE B 1 216 ? 2.482 21.438 -13.219 1 93.62 216 ILE B N 1
ATOM 3729 C CA . ILE B 1 216 ? 2.398 22.688 -13.977 1 93.62 216 ILE B CA 1
ATOM 3730 C C . ILE B 1 216 ? 1.379 23.609 -13.328 1 93.62 216 ILE B C 1
ATOM 3732 O O . ILE B 1 216 ? 1.734 24.688 -12.836 1 93.62 216 ILE B O 1
ATOM 3736 N N . LEU B 1 217 ? 0.126 23.203 -13.141 1 91.81 217 LEU B N 1
ATOM 3737 C CA . LEU B 1 217 ? -0.938 24.062 -12.656 1 91.81 217 LEU B CA 1
ATOM 3738 C C . LEU B 1 217 ? -0.72 24.422 -11.188 1 91.81 217 LEU B C 1
ATOM 3740 O O . LEU B 1 217 ? -0.979 25.547 -10.773 1 91.81 217 LEU B O 1
ATOM 3744 N N . ARG B 1 218 ? -0.18 23.453 -10.484 1 94.44 218 ARG B N 1
ATOM 3745 C CA . ARG B 1 218 ? 0.037 23.688 -9.062 1 94.44 218 ARG B CA 1
ATOM 3746 C C . ARG B 1 218 ? 1.493 24.047 -8.781 1 94.44 218 ARG B C 1
ATOM 3748 O O . ARG B 1 218 ? 1.929 24.031 -7.625 1 94.44 218 ARG B O 1
ATOM 3755 N N . ALA B 1 219 ? 2.223 24.172 -9.828 1 94.5 219 ALA B N 1
ATOM 3756 C CA . ALA B 1 219 ? 3.596 24.672 -9.797 1 94.5 219 ALA B CA 1
ATOM 3757 C C . ALA B 1 219 ? 4.496 23.75 -8.984 1 94.5 219 ALA B C 1
ATOM 3759 O O . ALA B 1 219 ? 5.324 24.203 -8.195 1 94.5 219 ALA B O 1
ATOM 3760 N N . GLY B 1 220 ? 4.34 22.5 -9.148 1 92.25 220 GLY B N 1
ATOM 3761 C CA . GLY B 1 220 ? 5.168 21.531 -8.445 1 92.25 220 GLY B CA 1
ATOM 3762 C C . GLY B 1 220 ? 6.633 21.609 -8.836 1 92.25 220 GLY B C 1
ATOM 3763 O O . GLY B 1 220 ? 7.508 21.25 -8.039 1 92.25 220 GLY B O 1
ATOM 3764 N N . VAL B 1 221 ? 6.887 22.141 -9.992 1 93.94 221 VAL B N 1
ATOM 3765 C CA . VAL B 1 221 ? 8.258 22.281 -10.469 1 93.94 221 VAL B CA 1
ATOM 3766 C C . VAL B 1 221 ? 9.055 23.172 -9.508 1 93.94 221 VAL B C 1
ATOM 3768 O O . VAL B 1 221 ? 10.258 22.953 -9.32 1 93.94 221 VAL B O 1
ATOM 3771 N N . LEU B 1 222 ? 8.414 24.031 -8.82 1 93.56 222 LEU B N 1
ATOM 3772 C CA . LEU B 1 222 ? 9.07 24.984 -7.941 1 93.56 222 LEU B CA 1
ATOM 3773 C C . LEU B 1 222 ? 9.422 24.344 -6.602 1 93.56 222 LEU B C 1
ATOM 3775 O O . LEU B 1 222 ? 10.195 24.906 -5.824 1 93.56 222 LEU B O 1
ATOM 3779 N N . ASP B 1 223 ? 8.914 23.203 -6.352 1 95.5 223 ASP B N 1
ATOM 3780 C CA . ASP B 1 223 ? 9.25 22.469 -5.133 1 95.5 223 ASP B CA 1
ATOM 3781 C C . ASP B 1 223 ? 10.422 21.516 -5.363 1 95.5 223 ASP B C 1
ATOM 3783 O O . ASP B 1 223 ? 10.656 20.609 -4.574 1 95.5 223 ASP B O 1
ATOM 3787 N N . GLY B 1 224 ? 11.102 21.688 -6.512 1 94.19 224 GLY B N 1
ATOM 3788 C CA . GLY B 1 224 ? 12.312 20.922 -6.777 1 94.19 224 GLY B CA 1
ATOM 3789 C C . GLY B 1 224 ? 12.055 19.453 -7.008 1 94.19 224 GLY B C 1
ATOM 3790 O O . GLY B 1 224 ? 11.086 19.078 -7.668 1 94.19 224 GLY B O 1
ATOM 3791 N N . ARG B 1 225 ? 12.992 18.641 -6.484 1 95.12 225 ARG B N 1
ATOM 3792 C CA . ARG B 1 225 ? 12.914 17.188 -6.66 1 95.12 225 ARG B CA 1
ATOM 3793 C C . ARG B 1 225 ? 11.648 16.641 -6.02 1 95.12 225 ARG B C 1
ATOM 3795 O O . ARG B 1 225 ? 10.992 15.766 -6.594 1 95.12 225 ARG B O 1
ATOM 3802 N N . GLN B 1 226 ? 11.32 17.219 -4.914 1 95.12 226 GLN B N 1
ATOM 3803 C CA . GLN B 1 226 ? 10.156 16.734 -4.184 1 95.12 226 GLN B CA 1
ATOM 3804 C C . GLN B 1 226 ? 8.867 17.031 -4.953 1 95.12 226 GLN B C 1
ATOM 3806 O O . GLN B 1 226 ? 7.922 16.234 -4.902 1 95.12 226 GLN B O 1
ATOM 3811 N N . GLY B 1 227 ? 8.883 18.125 -5.664 1 96.12 227 GLY B N 1
ATOM 3812 C CA . GLY B 1 227 ? 7.727 18.438 -6.488 1 96.12 227 GLY B CA 1
ATOM 3813 C C . GLY B 1 227 ? 7.496 17.422 -7.598 1 96.12 227 GLY B C 1
ATOM 3814 O O . GLY B 1 227 ? 6.359 17.031 -7.863 1 96.12 227 GLY B O 1
ATOM 3815 N N . TRP B 1 228 ? 8.531 16.984 -8.195 1 96.44 228 TRP B N 1
ATOM 3816 C CA . TRP B 1 228 ? 8.461 15.984 -9.266 1 96.44 228 TRP B CA 1
ATOM 3817 C C . TRP B 1 228 ? 8 14.633 -8.719 1 96.44 228 TRP B C 1
ATOM 3819 O O . TRP B 1 228 ? 7.137 13.984 -9.305 1 96.44 228 TRP B O 1
ATOM 3829 N N . LEU B 1 229 ? 8.578 14.273 -7.621 1 96.62 229 LEU B N 1
ATOM 3830 C CA . LEU B 1 229 ? 8.211 13.008 -6.996 1 96.62 229 LEU B CA 1
ATOM 3831 C C . LEU B 1 229 ? 6.746 13.016 -6.582 1 96.62 229 LEU B C 1
ATOM 3833 O O . LEU B 1 229 ? 6.027 12.039 -6.801 1 96.62 229 LEU B O 1
ATOM 3837 N N . LEU B 1 230 ? 6.344 14.109 -6.023 1 96.81 230 LEU B N 1
ATOM 3838 C CA . LEU B 1 230 ? 4.961 14.219 -5.566 1 96.81 230 LEU B CA 1
ATOM 3839 C C . LEU B 1 230 ? 3.992 14.164 -6.742 1 96.81 230 LEU B C 1
ATOM 3841 O O . LEU B 1 230 ? 2.896 13.609 -6.621 1 96.81 230 LEU B O 1
ATOM 3845 N N . ALA B 1 231 ? 4.379 14.719 -7.84 1 97.31 231 ALA B N 1
ATOM 3846 C CA . ALA B 1 231 ? 3.535 14.664 -9.031 1 97.31 231 ALA B CA 1
ATOM 3847 C C . ALA B 1 231 ? 3.279 13.219 -9.453 1 97.31 231 ALA B C 1
ATOM 3849 O O . ALA B 1 231 ? 2.156 12.859 -9.812 1 97.31 231 ALA B O 1
ATOM 3850 N N . VAL B 1 232 ? 4.281 12.391 -9.414 1 97.56 232 VAL B N 1
ATOM 3851 C CA . VAL B 1 232 ? 4.129 10.977 -9.742 1 97.56 232 VAL B CA 1
ATOM 3852 C C . VAL B 1 232 ? 3.25 10.297 -8.703 1 97.56 232 VAL B C 1
ATOM 3854 O O . VAL B 1 232 ? 2.396 9.469 -9.039 1 97.56 232 VAL B O 1
ATOM 3857 N N . VAL B 1 233 ? 3.432 10.656 -7.445 1 97.69 233 VAL B N 1
ATOM 3858 C CA . VAL B 1 233 ? 2.643 10.078 -6.367 1 97.69 233 VAL B CA 1
ATOM 3859 C C . VAL B 1 233 ? 1.163 10.398 -6.578 1 97.69 233 VAL B C 1
ATOM 3861 O O . VAL B 1 233 ? 0.308 9.516 -6.445 1 97.69 233 VAL B O 1
ATOM 3864 N N . ASN B 1 234 ? 0.923 11.625 -6.93 1 97.5 234 ASN B N 1
ATOM 3865 C CA . ASN B 1 234 ? -0.456 12.016 -7.195 1 97.5 234 ASN B CA 1
ATOM 3866 C C . ASN B 1 234 ? -1.028 11.281 -8.398 1 97.5 234 ASN B C 1
ATOM 3868 O O . ASN B 1 234 ? -2.203 10.906 -8.406 1 97.5 234 ASN B O 1
ATOM 3872 N N . ALA B 1 235 ? -0.243 11.125 -9.367 1 98.06 235 ALA B N 1
ATOM 3873 C CA . ALA B 1 235 ? -0.659 10.352 -10.539 1 98.06 235 ALA B CA 1
ATOM 3874 C C . ALA B 1 235 ? -0.953 8.906 -10.164 1 98.06 235 ALA B C 1
ATOM 3876 O O . ALA B 1 235 ? -1.93 8.32 -10.641 1 98.06 235 ALA B O 1
ATOM 3877 N N . GLN B 1 236 ? -0.108 8.336 -9.336 1 98.19 236 GLN B N 1
ATOM 3878 C CA . GLN B 1 236 ? -0.32 6.969 -8.867 1 98.19 236 GLN B CA 1
ATOM 3879 C C . GLN B 1 236 ? -1.643 6.844 -8.117 1 98.19 236 GLN B C 1
ATOM 3881 O O . GLN B 1 236 ? -2.389 5.883 -8.32 1 98.19 236 GLN B O 1
ATOM 3886 N N . TYR B 1 237 ? -1.838 7.789 -7.258 1 98 237 TYR B N 1
ATOM 3887 C CA . TYR B 1 237 ? -3.094 7.801 -6.516 1 98 237 TYR B CA 1
ATOM 3888 C C . TYR B 1 237 ? -4.285 7.77 -7.461 1 98 237 TYR B C 1
ATOM 3890 O O . TYR B 1 237 ? -5.203 6.965 -7.289 1 98 237 TYR B O 1
ATOM 3898 N N . THR B 1 238 ? -4.254 8.609 -8.43 1 98.31 238 THR B N 1
ATOM 3899 C CA . THR B 1 238 ? -5.332 8.719 -9.406 1 98.31 238 THR B CA 1
ATOM 3900 C C . THR B 1 238 ? -5.469 7.426 -10.203 1 98.31 238 THR B C 1
ATOM 3902 O O . THR B 1 238 ? -6.574 6.906 -10.375 1 98.31 238 THR B O 1
ATOM 3905 N N . PHE B 1 239 ? -4.41 6.914 -10.648 1 98.62 239 PHE B N 1
ATOM 3906 C CA . PHE B 1 239 ? -4.418 5.656 -11.383 1 98.62 239 PHE B CA 1
ATOM 3907 C C . PHE B 1 239 ? -5.035 4.543 -10.547 1 98.62 239 PHE B C 1
ATOM 3909 O O . PHE B 1 239 ? -5.898 3.803 -11.031 1 98.62 239 PHE B O 1
ATOM 3916 N N . ASN B 1 240 ? -4.562 4.414 -9.336 1 98.38 240 ASN B N 1
ATOM 3917 C CA . ASN B 1 240 ? -4.996 3.32 -8.469 1 98.38 240 ASN B CA 1
ATOM 3918 C C . ASN B 1 240 ? -6.484 3.41 -8.148 1 98.38 240 ASN B C 1
ATOM 3920 O O . ASN B 1 240 ? -7.188 2.398 -8.156 1 98.38 240 ASN B O 1
ATOM 3924 N N . LYS B 1 241 ? -6.961 4.602 -7.832 1 97.62 241 LYS B N 1
ATOM 3925 C CA . LYS B 1 241 ? -8.367 4.695 -7.453 1 97.62 241 LYS B CA 1
ATOM 3926 C C . LYS B 1 241 ? -9.281 4.379 -8.633 1 97.62 241 LYS B C 1
ATOM 3928 O O . LYS B 1 241 ? -10.266 3.646 -8.484 1 97.62 241 LYS B O 1
ATOM 3933 N N . TYR B 1 242 ? -8.883 4.82 -9.836 1 97.94 242 TYR B N 1
ATOM 3934 C CA . TYR B 1 242 ? -9.75 4.586 -10.984 1 97.94 242 TYR B CA 1
ATOM 3935 C C . TYR B 1 242 ? -9.594 3.16 -11.508 1 97.94 242 TYR B C 1
ATOM 3937 O O . TYR B 1 242 ? -10.547 2.564 -12 1 97.94 242 TYR B O 1
ATOM 3945 N N . THR B 1 243 ? -8.398 2.582 -11.438 1 97.81 243 THR B N 1
ATOM 3946 C CA . THR B 1 243 ? -8.227 1.183 -11.812 1 97.81 243 THR B CA 1
ATOM 3947 C C . THR B 1 243 ? -9.031 0.271 -10.891 1 97.81 243 THR B C 1
ATOM 3949 O O . THR B 1 243 ? -9.656 -0.686 -11.352 1 97.81 243 THR B O 1
ATOM 3952 N N . GLU B 1 244 ? -8.969 0.59 -9.609 1 97.31 244 GLU B N 1
ATOM 3953 C CA . GLU B 1 244 ? -9.781 -0.163 -8.656 1 97.31 244 GLU B CA 1
ATOM 3954 C C . GLU B 1 244 ? -11.266 -0.037 -8.984 1 97.31 244 GLU B C 1
ATOM 3956 O O . GLU B 1 244 ? -12 -1.022 -8.93 1 97.31 244 GLU B O 1
ATOM 3961 N N . LEU B 1 245 ? -11.68 1.151 -9.281 1 97.06 245 LEU B N 1
ATOM 3962 C CA . LEU B 1 245 ? -13.07 1.354 -9.672 1 97.06 245 LEU B CA 1
ATOM 3963 C C . LEU B 1 245 ? -13.414 0.525 -10.906 1 97.06 245 LEU B C 1
ATOM 3965 O O . LEU B 1 245 ? -14.453 -0.134 -10.945 1 97.06 245 LEU B O 1
ATOM 3969 N N . TRP B 1 246 ? -12.547 0.569 -11.891 1 97.25 246 TRP B N 1
ATOM 3970 C CA . TRP B 1 246 ? -12.734 -0.195 -13.125 1 97.25 246 TRP B CA 1
ATOM 3971 C C . TRP B 1 246 ? -12.836 -1.688 -12.82 1 97.25 246 TRP B C 1
ATOM 3973 O O . TRP B 1 246 ? -13.695 -2.379 -13.383 1 97.25 246 TRP B O 1
ATOM 3983 N N . ALA B 1 247 ? -12 -2.203 -11.961 1 95.81 247 ALA B N 1
ATOM 3984 C CA . ALA B 1 247 ? -11.992 -3.611 -11.578 1 95.81 247 ALA B CA 1
ATOM 3985 C C . ALA B 1 247 ? -13.281 -3.988 -10.859 1 95.81 247 ALA B C 1
ATOM 3987 O O . ALA B 1 247 ? -13.859 -5.051 -11.109 1 95.81 247 ALA B O 1
ATOM 3988 N N . LEU B 1 248 ? -13.711 -3.15 -10 1 94.81 248 LEU B N 1
ATOM 3989 C CA . LEU B 1 248 ? -14.961 -3.373 -9.273 1 94.81 248 LEU B CA 1
ATOM 3990 C C . LEU B 1 248 ? -16.141 -3.438 -10.242 1 94.81 248 LEU B C 1
ATOM 3992 O O . LEU B 1 248 ? -17.016 -4.297 -10.102 1 94.81 248 LEU B O 1
ATOM 3996 N N . ASN B 1 249 ? -16.078 -2.521 -11.203 1 95.31 249 ASN B N 1
ATOM 3997 C CA . ASN B 1 249 ? -17.141 -2.473 -12.188 1 95.31 249 ASN B CA 1
ATOM 3998 C C . ASN B 1 249 ? -17.234 -3.77 -12.984 1 95.31 249 ASN B C 1
ATOM 4000 O O . ASN B 1 249 ? -18.312 -4.148 -13.453 1 95.31 249 ASN B O 1
ATOM 4004 N N . ARG B 1 250 ? -16.188 -4.48 -13.125 1 93.31 250 ARG B N 1
ATOM 4005 C CA . ARG B 1 250 ? -16.125 -5.676 -13.961 1 93.31 250 ARG B CA 1
ATOM 4006 C C . ARG B 1 250 ? -16.188 -6.941 -13.117 1 93.31 250 ARG B C 1
ATOM 4008 O O . ARG B 1 250 ? -16.109 -8.055 -13.648 1 93.31 250 ARG B O 1
ATOM 4015 N N . GLY B 1 251 ? -16.156 -6.828 -11.82 1 89 251 GLY B N 1
ATOM 4016 C CA . GLY B 1 251 ? -16.25 -7.965 -10.914 1 89 251 GLY B CA 1
ATOM 4017 C C . GLY B 1 251 ? -14.922 -8.672 -10.719 1 89 251 GLY B C 1
ATOM 4018 O O . GLY B 1 251 ? -14.883 -9.875 -10.445 1 89 251 GLY B O 1
ATOM 4019 N N . PHE B 1 252 ? -13.828 -7.992 -11.016 1 81.69 252 PHE B N 1
ATOM 4020 C CA . PHE B 1 252 ? -12.508 -8.594 -10.883 1 81.69 252 PHE B CA 1
ATOM 4021 C C . PHE B 1 252 ? -12 -8.469 -9.445 1 81.69 252 PHE B C 1
ATOM 4023 O O . PHE B 1 252 ? -10.883 -8.898 -9.141 1 81.69 252 PHE B O 1
ATOM 4030 N N . THR B 1 253 ? -12.727 -7.855 -8.648 1 68.94 253 THR B N 1
ATOM 4031 C CA . THR B 1 253 ? -12.391 -7.742 -7.23 1 68.94 253 THR B CA 1
ATOM 4032 C C . THR B 1 253 ? -13.336 -8.578 -6.379 1 68.94 253 THR B C 1
ATOM 4034 O O . THR B 1 253 ? -14.562 -8.445 -6.48 1 68.94 253 THR B O 1
ATOM 4037 N N . GLU B 1 254 ? -12.68 -9.688 -5.996 1 61.53 254 GLU B N 1
ATOM 4038 C CA . GLU B 1 254 ? -13.508 -10.516 -5.125 1 61.53 254 GLU B CA 1
ATOM 4039 C C . GLU B 1 254 ? -13.5 -9.984 -3.693 1 61.53 254 GLU B C 1
ATOM 4041 O O . GLU B 1 254 ? -12.461 -9.547 -3.193 1 61.53 254 GLU B O 1
ATOM 4046 N N . LYS B 1 255 ? -14.719 -9.734 -3.273 1 49.53 255 LYS B N 1
ATOM 4047 C CA . LYS B 1 255 ? -14.898 -9.359 -1.875 1 49.53 255 LYS B CA 1
ATOM 4048 C C . LYS B 1 255 ? -14.594 -10.523 -0.943 1 49.53 255 LYS B C 1
ATOM 4050 O O . LYS B 1 255 ? -14.961 -11.664 -1.225 1 49.53 255 LYS B O 1
#

InterPro domains:
  IPR001173 Glycosyltransferase 2-like [PF00535] (6-141)
  IPR029044 Nucleotide-diphospho-sugar transferases [G3DSA:3.90.550.10] (1-146)
  IPR029044 Nucleotide-diphospho-sugar transferases [SSF53448] (3-149)

Radius of gyration: 28.56 Å; Cα contacts (8 Å, |Δi|>4): 1047; chains: 2; bounding box: 48×92×59 Å